Protein 5ZNM (pdb70)

Radius of gyration: 31.32 Å; Cα contacts (8 Å, |Δi|>4): 1586; chains: 2; bounding box: 69×107×54 Å

Sequence (715 aa):
MHEEAVARAEAEKAKAELFSKAGVNQPPVYTQEMMERANSVMNEQGALVLNNTASSVQLAMTGTGVWTAAGDIAGNISKFFSNALEKVTSPLLMRISLGANLEAMFSLSAQMLAGQGVVIEPGATSVNLPVRGQLINSNGQLALDLLKTGNESIPAAVPVLNAVRDTATGLDKITLPAVVGAPSRTILVNPVPQPSVPTDTGNHQPVPVTPVHTGTEVKSVEMPVDVGGLRDFIYWRPDAAGTGVEAVYVMLNDPLDSGRFSRKQLDKKYKHAGDFGISDTKKNRETLTKFRDAIEEHLSDKDTVEKGTYRREKGSKVYFNPNTMNVVIIKSNGEFLSGWKINPDADNGRIYLETGELMHEEAVARAEAEKAKAELFSKAGVNQPPVYTQEMMERANSVMNEQGALVLNNTASSVQLAMTGTGVWTAAGDIAGNISKFFSNALEKVTSPLLMRISLGANLEAMFSLSAQMLAGQGVVIEPGATSVNLPVRGQLINSNGQLALDLLKTGNESIPAAVPVLNAVRDTATGLDKITLPAVVGAPSRTILVNPVPQPSVPTDTGNHQPVPVTPVHTGTEVKSVEMPVVGGLRDFIYWRPDAAGTGVEAVYVMLNDPLDSGRFSRKQLDKKYKHAGDFGISDTKKNRETLTKFRDAIEEHLSDKDTVEKGTYRREKGSKVYFNPNTMNVVIIKSNGEFLSGWKINPDADNGRIYLETGEL

Solvent-accessible surface area: 33414 Å² total; per-residue (Å²): 181,122,123,111,41,83,16,118,64,110,12,97,136,35,32,54,88,19,13,88,124,2,31,16,82,79,44,25,26,13,46,102,101,27,36,103,107,0,40,77,57,5,96,113,147,30,20,1,6,1,5,12,8,10,29,2,4,3,2,4,23,10,69,57,14,6,26,4,2,2,5,42,57,8,35,32,74,62,61,4,107,56,0,17,116,88,38,133,164,127,82,38,31,19,43,3,8,6,8,90,144,54,50,1,2,3,1,0,24,0,49,56,9,16,17,176,74,58,74,6,120,16,50,44,114,52,12,99,1,29,8,14,1,14,0,17,25,18,146,50,61,19,0,1,10,0,27,58,2,35,139,176,46,10,72,23,50,0,57,22,40,94,24,105,47,63,123,48,9,0,4,11,88,1,79,6,97,61,48,97,19,18,108,77,34,47,0,18,2,0,3,6,44,8,11,47,74,38,76,149,27,68,15,39,30,53,15,0,45,2,41,58,28,104,68,60,119,25,104,38,85,106,34,132,137,96,76,26,0,18,21,6,1,0,5,14,0,16,11,25,32,26,28,0,0,20,6,0,2,0,0,3,10,5,11,0,6,13,29,57,6,18,72,136,25,0,53,108,41,14,153,40,1,53,48,25,73,19,103,48,125,154,102,56,22,107,2,1,9,90,0,30,57,16,0,56,128,15,43,88,56,188,58,20,76,97,55,36,55,38,168,163,51,188,29,5,98,0,53,14,3,68,111,66,40,7,0,0,0,20,55,88,103,28,49,4,24,5,0,61,87,8,84,61,138,39,106,122,7,101,67,0,46,117,98,7,85,38,180,121,124,123,62,83,16,74,62,113,10,105,137,34,34,63,95,15,12,89,117,3,29,18,81,98,46,38,42,12,52,82,95,26,31,86,108,0,37,76,58,5,98,123,168,39,20,1,7,1,6,11,8,11,36,1,5,2,2,4,30,14,77,40,11,5,20,3,0,2,6,41,61,7,42,32,52,53,51,5,74,55,0,20,121,89,25,134,152,105,67,41,20,13,42,4,6,11,16,88,128,70,54,5,2,10,1,0,28,0,55,38,0,2,22,155,86,68,65,7,116,15,46,42,115,57,14,112,1,45,2,20,1,19,0,16,32,7,118,43,48,20,0,1,10,0,26,72,13,33,173,167,46,10,87,30,54,0,60,20,40,92,23,106,49,63,126,50,9,1,3,11,88,1,80,9,98,58,54,98,20,21,106,76,26,49,0,18,1,0,2,4,45,7,10,40,71,36,78,148,27,69,17,42,28,46,14,0,47,1,43,55,24,105,70,77,152,19,130,18,90,104,33,128,131,110,40,0,22,21,8,1,0,4,12,0,14,10,25,36,27,30,0,0,21,5,0,0,0,0,2,10,4,11,0,6,13,20,71,8,17,86,114,26,0,53,107,41,15,154,41,2,52,48,26,73,17,107,46,126,156,103,55,34,107,3,1,9,90,0,31,58,16,0,53,124,14,40,81,59,190,72,19,78,94,54,34,23,22,149,185,59,178,54,5,98,0,56,14,3,68,110,66,46,6,0,0,0,21,54,89,102,26,46,3,25,5,0,59,89,7,84,62,137,39,96,115,9,103,67,0,51,129,86,8,67,40

Foldseek 3Di:
DCPVVVVVVVLVVLLVVQCVLQLHDAFDADDPQLQVVQQVVLLDQQAAEAELAAQWKWKTKGRFFIAIDHDPSVPVCVVVCVLVVPVVPPFFSFKKFFFFNMKMKIKGFCQSQADDPDDDGRNDQWGFGQWDWAWFQDPRTTMITIGGADPVAEHRIAGEWHWDQDPSNSKTWTWFPDAQLGHIDIHIYQQDNPNDDDDPDPVDGRGHHTRHGDDIHTDIDIDPDHNSQWRKHKHWHAHPVRSHITIMIMTMHRSQHGQQGGLVQLVVAVVAVVLLVQDDPDDDPNSSSVSVVSVVCQVPDPQWAWFAAEVVAPQWIWIAHPPSQKIWIAHNSNYTHYMHHQDCVDDVSVCCVVHVYD/DCPVVVVVVVLVVLLVVQCVLQLHDAFDADDPQLQVVQQVVLLPQQAAEAELAFQWKWKTKGPFFIAIDHDPVVVCLVVLVVQLVVLPPDFFSFKKFFFFCMKMKIKGFCVSFAHVVDDDGRNDQKHFGQWDWAWFQDPRTTMITIGGADPPDHGRIAGEWHWDQDPRNSKTWTWFPDDQQGHIDIHIYQQDNPNDADDPDPVDHRGHHTRHGDDTHGDIDIDPDAQQWRKHKHWHAHPVRSHITIMIMTMHRSQGGQQGGLVQLVVAVVACVLLVQPDPDDDSNVSSVSVVSVVVLVPDPQWDWFAAEPVQPQWIWIAHVPSQKIWIAHNSNYTHYMHHQDCPDDVSVCCVVPVYD

CATH classification: 3.10.450.200

B-factor: mean 32.95, std 19.09, range [11.05, 148.12]

Structure (mmCIF, N/CA/C/O backbone):
data_5ZNM
#
_entry.id   5ZNM
#
_cell.length_a   116.352
_cell.length_b   146.115
_cell.length_c   45.763
_cell.angle_alpha   90.00
_cell.angle_beta   102.49
_cell.angle_gamma   90.00
#
_symmetry.space_group_name_H-M   'C 1 2 1'
#
loop_
_entity.id
_entity.type
_entity.pdbx_description
1 polymer Colicin-D
2 non-polymer 'SULFATE ION'
3 non-polymer GLYCEROL
4 water water
#
loop_
_atom_site.group_PDB
_atom_site.id
_atom_site.type_symbol
_atom_site.label_atom_id
_atom_site.label_alt_id
_atom_site.label_comp_id
_atom_site.label_asym_id
_atom_site.label_entity_id
_atom_site.label_seq_id
_atom_site.pdbx_PDB_ins_code
_atom_site.Cartn_x
_atom_site.Cartn_y
_atom_site.Cartn_z
_atom_site.occupancy
_atom_site.B_iso_or_equiv
_atom_site.auth_seq_id
_atom_site.auth_comp_id
_atom_site.auth_asym_id
_atom_site.auth_atom_id
_atom_site.pdbx_PDB_model_num
ATOM 1 N N . MET A 1 1 ? 63.199 37.280 10.925 1.00 31.55 311 MET A N 1
ATOM 2 C CA . MET A 1 1 ? 63.275 36.658 9.618 1.00 27.98 311 MET A CA 1
ATOM 3 C C . MET A 1 1 ? 62.600 35.298 9.677 1.00 30.83 311 MET A C 1
ATOM 4 O O . MET A 1 1 ? 62.559 34.663 10.733 1.00 29.22 311 MET A O 1
ATOM 9 N N . HIS A 1 2 ? 62.067 34.864 8.538 1.00 31.10 312 HIS A N 1
ATOM 10 C CA . HIS A 1 2 ? 61.590 33.500 8.347 1.00 28.39 312 HIS A CA 1
ATOM 11 C C . HIS A 1 2 ? 60.433 33.144 9.267 1.00 25.89 312 HIS A C 1
ATOM 12 O O . HIS A 1 2 ? 60.195 31.959 9.509 1.00 25.68 312 HIS A O 1
ATOM 19 N N . GLU A 1 3 ? 59.716 34.148 9.794 1.00 22.00 313 GLU A N 1
ATOM 20 C CA . GLU A 1 3 ? 58.547 33.858 10.619 1.00 26.55 313 GLU A CA 1
ATOM 21 C C . GLU A 1 3 ? 57.545 33.010 9.850 1.00 25.33 313 GLU A C 1
ATOM 22 O O . GLU A 1 3 ? 56.933 32.091 10.412 1.00 22.27 313 GLU A O 1
ATOM 28 N N . GLU A 1 4 ? 57.385 33.292 8.555 1.00 23.40 314 GLU A N 1
ATOM 29 C CA . GLU A 1 4 ? 56.466 32.518 7.733 1.00 30.63 314 GLU A CA 1
ATOM 30 C C . GLU A 1 4 ? 56.960 31.084 7.564 1.00 32.21 314 GLU A C 1
ATOM 31 O O . GLU A 1 4 ? 56.166 30.134 7.619 1.00 23.16 314 GLU A O 1
ATOM 37 N N . ALA A 1 5 ? 58.269 30.906 7.365 1.00 25.17 315 ALA A N 1
ATOM 38 C CA . ALA A 1 5 ? 58.808 29.555 7.241 1.00 25.37 315 ALA A CA 1
ATOM 39 C C . ALA A 1 5 ? 58.616 28.769 8.529 1.00 22.63 315 ALA A C 1
ATOM 40 O O . ALA A 1 5 ? 58.326 27.566 8.496 1.00 21.58 315 ALA A O 1
ATOM 42 N N . VAL A 1 6 ? 58.756 29.431 9.678 1.00 19.07 316 VAL A N 1
ATOM 43 C CA . VAL A 1 6 ? 58.568 28.726 10.943 1.00 24.42 316 VAL A CA 1
ATOM 44 C C . VAL A 1 6 ? 57.113 28.299 11.105 1.00 20.87 316 VAL A C 1
ATOM 45 O O . VAL A 1 6 ? 56.828 27.165 11.511 1.00 20.47 316 VAL A O 1
ATOM 49 N N . ALA A 1 7 ? 56.170 29.194 10.794 1.00 18.24 317 ALA A N 1
ATOM 50 C CA . ALA A 1 7 ? 54.755 28.842 10.917 1.00 18.71 317 ALA A CA 1
ATOM 51 C C . ALA A 1 7 ? 54.388 27.692 9.989 1.00 22.24 317 ALA A C 1
ATOM 52 O O . ALA A 1 7 ? 53.626 26.793 10.373 1.00 18.23 317 ALA A O 1
ATOM 54 N N . ARG A 1 8 ? 54.919 27.698 8.765 1.00 24.14 318 ARG A N 1
ATOM 55 C CA . ARG A 1 8 ? 54.635 26.607 7.837 1.00 18.65 318 ARG A CA 1
ATOM 56 C C . ARG A 1 8 ? 55.197 25.278 8.337 1.00 19.70 318 ARG A C 1
ATOM 57 O O . ARG A 1 8 ? 54.526 24.246 8.241 1.00 19.02 318 ARG A O 1
ATOM 65 N N . ALA A 1 9 ? 56.434 25.278 8.851 1.00 18.87 319 ALA A N 1
ATOM 66 C CA . ALA A 1 9 ? 57.007 24.041 9.377 1.00 17.60 319 ALA A CA 1
ATOM 67 C C . ALA A 1 9 ? 56.201 23.532 10.558 1.00 17.36 319 ALA A C 1
ATOM 68 O O . ALA A 1 9 ? 56.016 22.322 10.718 1.00 16.93 319 ALA A O 1
ATOM 70 N N . GLU A 1 10 ? 55.729 24.443 11.406 1.00 17.00 320 GLU A N 1
ATOM 71 C CA . GLU A 1 10 ? 54.900 24.042 12.537 1.00 16.47 320 GLU A CA 1
ATOM 72 C C . GLU A 1 10 ? 53.582 23.464 12.064 1.00 20.64 320 GLU A C 1
ATOM 73 O O . GLU A 1 10 ? 53.114 22.454 12.607 1.00 20.64 320 GLU A O 1
ATOM 79 N N . ALA A 1 11 ? 52.967 24.093 11.053 1.00 14.66 321 ALA A N 1
ATOM 80 C CA . ALA A 1 11 ? 51.735 23.550 10.486 1.00 18.41 321 ALA A CA 1
ATOM 81 C C . ALA A 1 11 ? 51.976 22.169 9.906 1.00 19.36 321 ALA A C 1
ATOM 82 O O . ALA A 1 11 ? 51.143 21.262 10.058 1.00 18.95 321 ALA A O 1
ATOM 84 N N . GLU A 1 12 ? 53.105 22.000 9.220 1.00 19.48 322 GLU A N 1
ATOM 85 C CA . GLU A 1 12 ? 53.406 20.721 8.591 1.00 21.07 322 GLU A CA 1
ATOM 86 C C . GLU A 1 12 ? 53.623 19.629 9.630 1.00 20.19 322 GLU A C 1
ATOM 87 O O . GLU A 1 12 ? 53.175 18.491 9.442 1.00 21.74 322 GLU A O 1
ATOM 93 N N . LYS A 1 13 ? 54.303 19.949 10.730 1.00 17.04 323 LYS A N 1
ATOM 94 C CA . LYS A 1 13 ? 54.478 18.955 11.788 1.00 17.08 323 LYS A CA 1
ATOM 95 C C . LYS A 1 13 ? 53.135 18.562 12.388 1.00 18.95 323 LYS A C 1
ATOM 96 O O . LYS A 1 13 ? 52.835 17.371 12.529 1.00 19.05 323 LYS A O 1
ATOM 102 N N . ALA A 1 14 ? 52.296 19.555 12.726 1.00 14.65 324 ALA A N 1
ATOM 103 C CA . ALA A 1 14 ? 50.994 19.258 13.323 1.00 19.58 324 ALA A CA 1
ATOM 104 C C . ALA A 1 14 ? 50.119 18.442 12.374 1.00 20.77 324 ALA A C 1
ATOM 105 O O . ALA A 1 14 ? 49.420 17.515 12.799 1.00 19.41 324 ALA A O 1
ATOM 107 N N . LYS A 1 15 ? 50.135 18.783 11.083 1.00 19.52 325 LYS A N 1
ATOM 108 C CA . LYS A 1 15 ? 49.343 18.044 10.103 1.00 18.27 325 LYS A CA 1
ATOM 109 C C . LYS A 1 15 ? 49.823 16.600 9.974 1.00 19.56 325 LYS A C 1
ATOM 110 O O . LYS A 1 15 ? 49.012 15.663 9.934 1.00 22.32 325 LYS A O 1
ATOM 116 N N . ALA A 1 16 ? 51.144 16.400 9.901 1.00 16.18 326 ALA A N 1
ATOM 117 C CA . ALA A 1 16 ? 51.677 15.048 9.795 1.00 17.26 326 ALA A CA 1
ATOM 118 C C . ALA A 1 16 ? 51.319 14.212 11.018 1.00 22.71 326 ALA A C 1
ATOM 119 O O . ALA A 1 16 ? 50.985 13.028 10.890 1.00 21.89 326 ALA A O 1
ATOM 121 N N . GLU A 1 17 ? 51.382 14.811 12.214 1.00 20.70 327 GLU A N 1
ATOM 122 C CA . GLU A 1 17 ? 51.050 14.074 13.433 1.00 21.04 327 GLU A CA 1
ATOM 123 C C . GLU A 1 17 ? 49.564 13.722 13.497 1.00 20.41 327 GLU A C 1
ATOM 124 O O . GLU A 1 17 ? 49.203 12.608 13.901 1.00 22.14 327 GLU A O 1
ATOM 130 N N . LEU A 1 18 ? 48.688 14.661 13.131 1.00 18.22 328 LEU A N 1
ATOM 131 C CA . LEU A 1 18 ? 47.251 14.366 13.101 1.00 21.12 328 LEU A CA 1
ATOM 132 C C . LEU A 1 18 ? 46.933 13.322 12.050 1.00 19.17 328 LEU A C 1
ATOM 133 O O . LEU A 1 18 ? 46.149 12.392 12.294 1.00 18.84 328 LEU A O 1
ATOM 138 N N . PHE A 1 19 ? 47.500 13.489 10.853 1.00 18.50 329 PHE A N 1
ATOM 139 C CA . PHE A 1 19 ? 47.260 12.526 9.786 1.00 16.91 329 PHE A CA 1
ATOM 140 C C . PHE A 1 19 ? 47.741 11.143 10.192 1.00 21.82 329 PHE A C 1
ATOM 141 O O . PHE A 1 19 ? 47.083 10.141 9.895 1.00 22.10 329 PHE A O 1
ATOM 149 N N . SER A 1 20 ? 48.882 11.068 10.881 1.00 18.15 330 SER A N 1
ATOM 150 C CA . SER A 1 20 ? 49.404 9.768 11.300 1.00 20.62 330 SER A CA 1
ATOM 151 C C . SER A 1 20 ? 48.435 9.057 12.232 1.00 22.11 330 SER A C 1
ATOM 152 O O . SER A 1 20 ? 48.127 7.876 12.039 1.00 23.04 330 SER A O 1
ATOM 155 N N . LYS A 1 21 ? 47.943 9.759 13.257 1.00 22.09 331 LYS A N 1
ATOM 156 C CA . LYS A 1 21 ? 46.999 9.138 14.181 1.00 21.95 331 LYS A CA 1
ATOM 157 C C . LYS A 1 21 ? 45.699 8.754 13.492 1.00 25.12 331 LYS A C 1
ATOM 158 O O . LYS A 1 21 ? 45.066 7.759 13.874 1.00 23.64 331 LYS A O 1
ATOM 164 N N . ALA A 1 22 ? 45.285 9.530 12.496 1.00 20.41 332 ALA A N 1
ATOM 165 C CA . ALA A 1 22 ? 44.011 9.331 11.819 1.00 23.39 332 ALA A CA 1
ATOM 166 C C . ALA A 1 22 ? 44.100 8.350 10.661 1.00 21.54 332 ALA A C 1
ATOM 167 O O . ALA A 1 22 ? 43.066 8.034 10.066 1.00 21.69 332 ALA A O 1
ATOM 169 N N . GLY A 1 23 ? 45.299 7.879 10.314 1.00 19.64 333 GLY A N 1
ATOM 170 C CA . GLY A 1 23 ? 45.450 7.013 9.156 1.00 19.89 333 GLY A CA 1
ATOM 171 C C . GLY A 1 23 ? 45.255 7.718 7.830 1.00 23.46 333 GLY A C 1
ATOM 172 O O . GLY A 1 23 ? 44.856 7.085 6.848 1.00 22.20 333 GLY A O 1
ATOM 173 N N . VAL A 1 24 ? 45.554 9.013 7.764 1.00 19.37 334 VAL A N 1
ATOM 174 C CA . VAL A 1 24 ? 45.248 9.829 6.597 1.00 18.83 334 VAL A CA 1
ATOM 175 C C . VAL A 1 24 ? 46.522 10.141 5.819 1.00 17.85 334 VAL A C 1
ATOM 176 O O . VAL A 1 24 ? 47.574 10.440 6.405 1.00 17.82 334 VAL A O 1
ATOM 180 N N . ASN A 1 25 ? 46.429 10.057 4.495 1.00 19.85 335 ASN A N 1
ATOM 181 C CA . ASN A 1 25 ? 47.462 10.546 3.595 1.00 21.33 335 ASN A CA 1
ATOM 182 C C . ASN A 1 25 ? 46.926 11.746 2.840 1.00 26.99 335 ASN A C 1
ATOM 183 O O . ASN A 1 25 ? 45.762 11.758 2.434 1.00 26.83 335 ASN A O 1
ATOM 188 N N . GLN A 1 26 ? 47.779 12.740 2.619 1.00 24.92 336 GLN A N 1
ATOM 189 C CA . GLN A 1 26 ? 47.335 13.865 1.822 1.00 26.75 336 GLN A CA 1
ATOM 190 C C . GLN A 1 26 ? 47.062 13.398 0.389 1.00 19.29 336 GLN A C 1
ATOM 191 O O . GLN A 1 26 ? 47.690 12.453 -0.088 1.00 26.02 336 GLN A O 1
ATOM 197 N N . PRO A 1 27 ? 46.101 14.020 -0.297 1.00 26.44 337 PRO A N 1
ATOM 198 C CA . PRO A 1 27 ? 45.807 13.610 -1.668 1.00 25.60 337 PRO A CA 1
ATOM 199 C C . PRO A 1 27 ? 47.042 13.732 -2.543 1.00 21.51 337 PRO A C 1
ATOM 200 O O . PRO A 1 27 ? 47.867 14.640 -2.351 1.00 19.78 337 PRO A O 1
ATOM 204 N N . PRO A 1 28 ? 47.169 12.880 -3.537 1.00 23.35 338 PRO A N 1
ATOM 205 C CA . PRO A 1 28 ? 48.316 13.000 -4.441 1.00 23.85 338 PRO A CA 1
ATOM 206 C C . PRO A 1 28 ? 48.027 13.979 -5.565 1.00 22.59 338 PRO A C 1
ATOM 207 O O . PRO A 1 28 ? 46.922 14.534 -5.670 1.00 22.41 338 PRO A O 1
ATOM 211 N N . VAL A 1 29 ? 49.013 14.219 -6.400 1.00 22.78 339 VAL A N 1
ATOM 212 C CA . VAL A 1 29 ? 48.770 14.795 -7.712 1.00 22.32 339 VAL A CA 1
ATOM 213 C C . VAL A 1 29 ? 48.692 13.636 -8.688 1.00 22.18 339 VAL A C 1
ATOM 214 O O . VAL A 1 29 ? 49.241 12.553 -8.457 1.00 21.94 339 VAL A O 1
ATOM 218 N N . TYR A 1 30 ? 47.975 13.852 -9.780 1.00 24.50 340 TYR A N 1
ATOM 219 C CA . TYR A 1 30 ? 47.595 12.771 -10.671 1.00 22.85 340 TYR A CA 1
ATOM 220 C C . TYR A 1 30 ? 48.259 12.994 -12.014 1.00 23.36 340 TYR A C 1
ATOM 221 O O . TYR A 1 30 ? 48.043 14.026 -12.660 1.00 26.51 340 TYR A O 1
ATOM 230 N N . THR A 1 31 ? 49.075 12.034 -12.421 1.00 21.75 341 THR A N 1
ATOM 231 C CA . THR A 1 31 ? 49.418 11.960 -13.821 1.00 26.37 341 THR A CA 1
ATOM 232 C C . THR A 1 31 ? 48.169 11.625 -14.627 1.00 34.16 341 THR A C 1
ATOM 233 O O . THR A 1 31 ? 47.149 11.163 -14.100 1.00 27.32 341 THR A O 1
ATOM 237 N N . GLN A 1 32 ? 48.243 11.933 -15.918 1.00 34.81 342 GLN A N 1
ATOM 238 C CA . GLN A 1 32 ? 47.262 11.481 -16.890 1.00 34.64 342 GLN A CA 1
ATOM 239 C C . GLN A 1 32 ? 46.915 10.003 -16.676 1.00 36.70 342 GLN A C 1
ATOM 240 O O . GLN A 1 32 ? 45.753 9.641 -16.445 1.00 31.29 342 GLN A O 1
ATOM 246 N N . GLU A 1 33 ? 47.947 9.153 -16.718 1.00 30.88 343 GLU A N 1
ATOM 247 C CA . GLU A 1 33 ? 47.796 7.708 -16.565 1.00 36.72 343 GLU A CA 1
ATOM 248 C C . GLU A 1 33 ? 47.074 7.346 -15.271 1.00 34.49 343 GLU A C 1
ATOM 249 O O . GLU A 1 33 ? 46.193 6.476 -15.261 1.00 33.78 343 GLU A O 1
ATOM 255 N N . MET A 1 34 ? 47.468 7.972 -14.157 1.00 25.01 344 MET A N 1
ATOM 256 C CA . MET A 1 34 ? 46.805 7.701 -12.886 1.00 22.50 344 MET A CA 1
ATOM 257 C C . MET A 1 34 ? 45.328 8.043 -12.966 1.00 28.65 344 MET A C 1
ATOM 258 O O . MET A 1 34 ? 44.471 7.273 -12.517 1.00 28.47 344 MET A O 1
ATOM 263 N N . MET A 1 35 ? 45.018 9.218 -13.513 1.00 27.69 345 MET A N 1
ATOM 264 C CA . MET A 1 35 ? 43.639 9.683 -13.526 1.00 25.98 345 MET A CA 1
ATOM 265 C C . MET A 1 35 ? 42.757 8.739 -14.333 1.00 26.10 345 MET A C 1
ATOM 266 O O . MET A 1 35 ? 41.606 8.472 -13.957 1.00 29.57 345 MET A O 1
ATOM 271 N N . GLU A 1 36 ? 43.292 8.206 -15.433 1.00 22.85 346 GLU A N 1
ATOM 272 C CA . GLU A 1 36 ? 42.563 7.242 -16.239 1.00 28.79 346 GLU A CA 1
ATOM 273 C C . GLU A 1 36 ? 42.297 5.962 -15.459 1.00 34.37 346 GLU A C 1
ATOM 274 O O . GLU A 1 36 ? 41.187 5.417 -15.499 1.00 34.01 346 GLU A O 1
ATOM 280 N N . ARG A 1 37 ? 43.314 5.446 -14.762 1.00 28.70 347 ARG A N 1
ATOM 281 C CA . ARG A 1 37 ? 43.108 4.222 -13.997 1.00 26.62 347 ARG A CA 1
ATOM 282 C C . ARG A 1 37 ? 42.120 4.457 -12.865 1.00 27.49 347 ARG A C 1
ATOM 283 O O . ARG A 1 37 ? 41.277 3.598 -12.576 1.00 26.57 347 ARG A O 1
ATOM 291 N N . ALA A 1 38 ? 42.179 5.634 -12.238 1.00 24.67 348 ALA A N 1
ATOM 292 C CA . ALA A 1 38 ? 41.250 5.929 -11.155 1.00 26.78 348 ALA A CA 1
ATOM 293 C C . ALA A 1 38 ? 39.822 6.031 -11.676 1.00 28.45 348 ALA A C 1
ATOM 294 O O . ALA A 1 38 ? 38.884 5.523 -11.044 1.00 22.84 348 ALA A O 1
ATOM 296 N N . ASN A 1 39 ? 39.643 6.635 -12.853 1.00 21.09 349 ASN A N 1
ATOM 297 C CA . ASN A 1 39 ? 38.299 6.779 -13.396 1.00 29.49 349 ASN A CA 1
ATOM 298 C C . ASN A 1 39 ? 37.737 5.439 -13.859 1.00 29.42 349 ASN A C 1
ATOM 299 O O . ASN A 1 39 ? 36.548 5.169 -13.659 1.00 27.53 349 ASN A O 1
ATOM 304 N N . SER A 1 40 ? 38.568 4.590 -14.477 1.00 26.55 350 SER A N 1
ATOM 305 C CA . SER A 1 40 ? 38.143 3.219 -14.788 1.00 25.04 350 SER A CA 1
ATOM 306 C C . SER A 1 40 ? 37.587 2.521 -13.557 1.00 25.08 350 SER A C 1
ATOM 307 O O . SER A 1 40 ? 36.512 1.911 -13.599 1.00 26.83 350 SER A O 1
ATOM 310 N N . VAL A 1 41 ? 38.330 2.589 -12.453 1.00 22.37 351 VAL A N 1
ATOM 311 C CA . VAL A 1 41 ? 37.994 1.810 -11.268 1.00 24.17 351 VAL A CA 1
ATOM 312 C C . VAL A 1 41 ? 36.721 2.335 -10.607 1.00 29.82 351 VAL A C 1
ATOM 313 O O . VAL A 1 41 ? 35.908 1.554 -10.097 1.00 34.98 351 VAL A O 1
ATOM 317 N N . MET A 1 42 ? 36.508 3.653 -10.616 1.00 27.88 352 MET A N 1
ATOM 318 C CA . MET A 1 42 ? 35.300 4.192 -9.991 1.00 25.04 352 MET A CA 1
ATOM 319 C C . MET A 1 42 ? 34.057 4.006 -10.849 1.00 26.34 352 MET A C 1
ATOM 320 O O . MET A 1 42 ? 32.939 4.135 -10.337 1.00 28.36 352 MET A O 1
ATOM 325 N N . ASN A 1 43 ? 34.222 3.709 -12.132 1.00 32.18 353 ASN A N 1
ATOM 326 C CA . ASN A 1 43 ? 33.094 3.506 -13.027 1.00 39.30 353 ASN A CA 1
ATOM 327 C C . ASN A 1 43 ? 32.725 2.037 -13.202 1.00 40.91 353 ASN A C 1
ATOM 328 O O . ASN A 1 43 ? 31.869 1.724 -14.035 1.00 52.32 353 ASN A O 1
ATOM 333 N N . GLU A 1 44 ? 33.331 1.132 -12.435 1.00 43.19 354 GLU A N 1
ATOM 334 C CA . GLU A 1 44 ? 32.827 -0.236 -12.396 1.00 52.15 354 GLU A CA 1
ATOM 335 C C . GLU A 1 44 ? 31.399 -0.242 -11.852 1.00 49.56 354 GLU A C 1
ATOM 336 O O . GLU A 1 44 ? 31.002 0.635 -11.079 1.00 46.04 354 GLU A O 1
ATOM 342 N N . GLN A 1 45 ? 30.620 -1.249 -12.262 1.00 55.48 355 GLN A N 1
ATOM 343 C CA . GLN A 1 45 ? 29.181 -1.224 -12.004 1.00 51.01 355 GLN A CA 1
ATOM 344 C C . GLN A 1 45 ? 28.864 -1.284 -10.511 1.00 41.28 355 GLN A C 1
ATOM 345 O O . GLN A 1 45 ? 27.907 -0.650 -10.051 1.00 44.43 355 GLN A O 1
ATOM 351 N N . GLY A 1 46 ? 29.653 -2.023 -9.735 1.00 30.43 356 GLY A N 1
ATOM 352 C CA . GLY A 1 46 ? 29.359 -2.191 -8.322 1.00 26.53 356 GLY A CA 1
ATOM 353 C C . GLY A 1 46 ? 30.221 -1.353 -7.393 1.00 31.81 356 GLY A C 1
ATOM 354 O O . GLY A 1 46 ? 30.345 -1.668 -6.204 1.00 33.29 356 GLY A O 1
ATOM 355 N N . ALA A 1 47 ? 30.817 -0.284 -7.916 1.00 27.49 357 ALA A N 1
ATOM 356 C CA . ALA A 1 47 ? 31.679 0.561 -7.099 1.00 29.64 357 ALA A CA 1
ATOM 357 C C . ALA A 1 47 ? 30.850 1.431 -6.164 1.00 30.44 357 ALA A C 1
ATOM 358 O O . ALA A 1 47 ? 29.820 1.987 -6.554 1.00 32.71 357 ALA A O 1
ATOM 360 N N . LEU A 1 48 ? 31.297 1.528 -4.915 1.00 22.40 358 LEU A N 1
ATOM 361 C CA . LEU A 1 48 ? 30.786 2.493 -3.948 1.00 21.86 358 LEU A CA 1
ATOM 362 C C . LEU A 1 48 ? 31.921 3.446 -3.625 1.00 21.30 358 LEU A C 1
ATOM 363 O O . LEU A 1 48 ? 32.994 3.005 -3.200 1.00 22.12 358 LEU A O 1
ATOM 368 N N . VAL A 1 49 ? 31.693 4.742 -3.822 1.00 18.76 359 VAL A N 1
ATOM 369 C CA . VAL A 1 49 ? 32.743 5.737 -3.649 1.00 19.14 359 VAL A CA 1
ATOM 370 C C . VAL A 1 49 ? 32.342 6.721 -2.557 1.00 20.72 359 VAL A C 1
ATOM 371 O O . VAL A 1 49 ? 31.217 7.247 -2.556 1.00 19.58 359 VAL A O 1
ATOM 375 N N . LEU A 1 50 ? 33.269 6.951 -1.630 1.00 18.93 360 LEU A N 1
ATOM 376 C CA . LEU A 1 50 ? 33.266 8.080 -0.712 1.00 15.83 360 LEU A CA 1
ATOM 377 C C . LEU A 1 50 ? 34.134 9.193 -1.285 1.00 24.73 360 LEU A C 1
ATOM 378 O O . LEU A 1 50 ? 35.254 8.941 -1.741 1.00 22.99 360 LEU A O 1
ATOM 383 N N . ASN A 1 51 ? 33.635 10.420 -1.252 1.00 17.21 361 ASN A N 1
ATOM 384 C CA . ASN A 1 51 ? 34.447 11.569 -1.614 1.00 15.71 361 ASN A CA 1
ATOM 385 C C . ASN A 1 51 ? 34.978 12.222 -0.347 1.00 17.46 361 ASN A C 1
ATOM 386 O O . ASN A 1 51 ? 34.277 12.284 0.665 1.00 22.48 361 ASN A O 1
ATOM 391 N N . ASN A 1 52 ? 36.220 12.715 -0.392 1.00 15.28 362 ASN A N 1
ATOM 392 C CA . ASN A 1 52 ? 36.757 13.430 0.758 1.00 18.65 362 ASN A CA 1
ATOM 393 C C . ASN A 1 52 ? 36.435 14.930 0.714 1.00 19.01 362 ASN A C 1
ATOM 394 O O . ASN A 1 52 ? 37.248 15.754 1.122 1.00 26.90 362 ASN A O 1
ATOM 399 N N . THR A 1 53 ? 35.259 15.288 0.212 1.00 20.79 363 THR A N 1
ATOM 400 C CA . THR A 1 53 ? 34.703 16.626 0.371 1.00 21.52 363 THR A CA 1
ATOM 401 C C . THR A 1 53 ? 34.431 16.909 1.846 1.00 20.74 363 THR A C 1
ATOM 402 O O . THR A 1 53 ? 33.601 16.244 2.466 1.00 18.75 363 THR A O 1
ATOM 406 N N . ALA A 1 54 ? 35.118 17.892 2.416 1.00 16.66 364 ALA A N 1
ATOM 407 C CA . ALA A 1 54 ? 35.069 18.043 3.866 1.00 18.51 364 ALA A CA 1
ATOM 408 C C . ALA A 1 54 ? 33.697 18.525 4.326 1.00 21.92 364 ALA A C 1
ATOM 409 O O . ALA A 1 54 ? 33.040 19.324 3.648 1.00 17.49 364 ALA A O 1
ATOM 411 N N . SER A 1 55 ? 33.272 18.031 5.492 1.00 15.87 365 SER A N 1
ATOM 412 C CA . SER A 1 55 ? 32.042 18.482 6.145 1.00 19.20 365 SER A CA 1
ATOM 413 C C . SER A 1 55 ? 30.809 18.225 5.286 1.00 20.32 365 SER A C 1
ATOM 414 O O . SER A 1 55 ? 29.860 19.000 5.301 1.00 19.16 365 SER A O 1
ATOM 417 N N . SER A 1 56 ? 30.803 17.142 4.522 1.00 16.71 366 SER A N 1
ATOM 418 C CA . SER A 1 56 ? 29.723 16.896 3.583 1.00 14.97 366 SER A CA 1
ATOM 419 C C . SER A 1 56 ? 28.882 15.709 4.037 1.00 17.81 366 SER A C 1
ATOM 420 O O . SER A 1 56 ? 29.331 14.847 4.789 1.00 19.38 366 SER A O 1
ATOM 423 N N . VAL A 1 57 ? 27.636 15.702 3.588 1.00 19.23 367 VAL A N 1
ATOM 424 C CA . VAL A 1 57 ? 26.759 14.535 3.679 1.00 15.39 367 VAL A CA 1
ATOM 425 C C . VAL A 1 57 ? 26.701 13.907 2.298 1.00 14.81 367 VAL A C 1
ATOM 426 O O . VAL A 1 57 ? 26.565 14.615 1.293 1.00 18.53 367 VAL A O 1
ATOM 430 N N . GLN A 1 58 ? 26.799 12.578 2.232 1.00 15.18 368 GLN A N 1
ATOM 431 C CA . GLN A 1 58 ? 26.840 11.921 0.938 1.00 14.58 368 GLN A CA 1
ATOM 432 C C . GLN A 1 58 ? 25.946 10.694 0.944 1.00 17.65 368 GLN A C 1
ATOM 433 O O . GLN A 1 58 ? 25.806 10.002 1.959 1.00 16.34 368 GLN A O 1
ATOM 439 N N . LEU A 1 59 ? 25.367 10.419 -0.219 1.00 18.19 369 LEU A N 1
ATOM 440 C CA . LEU A 1 59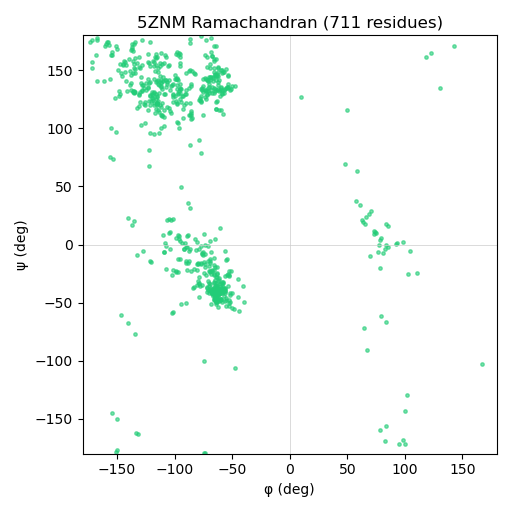 ? 24.596 9.202 -0.442 1.00 20.18 369 LEU A CA 1
ATOM 441 C C . LEU A 1 59 ? 25.067 8.615 -1.755 1.00 17.55 369 LEU A C 1
ATOM 442 O O . LEU A 1 59 ? 24.947 9.261 -2.799 1.00 19.87 369 LEU A O 1
ATOM 447 N N . ALA A 1 60 ? 25.636 7.418 -1.704 1.00 19.84 370 ALA A N 1
ATOM 448 C CA . ALA A 1 60 ? 26.124 6.756 -2.901 1.00 21.21 370 ALA A CA 1
ATOM 449 C C . ALA A 1 60 ? 25.301 5.503 -3.138 1.00 18.07 370 ALA A C 1
ATOM 450 O O . ALA A 1 60 ? 24.914 4.812 -2.190 1.00 18.67 370 ALA A O 1
ATOM 452 N N . MET A 1 61 ? 25.018 5.232 -4.404 1.00 23.37 371 MET A N 1
ATOM 453 C CA . MET A 1 61 ? 24.282 4.041 -4.805 1.00 26.04 371 MET A CA 1
ATOM 454 C C . MET A 1 61 ? 24.993 3.433 -6.006 1.00 27.16 371 MET A C 1
ATOM 455 O O . MET A 1 61 ? 25.338 4.154 -6.947 1.00 29.88 371 MET A O 1
ATOM 460 N N . THR A 1 62 ? 25.244 2.122 -5.962 1.00 28.90 372 THR A N 1
ATOM 461 C CA . THR A 1 62 ? 25.885 1.461 -7.096 1.00 27.37 372 THR A CA 1
ATOM 462 C C . THR A 1 62 ? 25.120 1.756 -8.382 1.00 28.99 372 THR A C 1
ATOM 463 O O . THR A 1 62 ? 23.884 1.744 -8.412 1.00 32.93 372 THR A O 1
ATOM 467 N N . GLY A 1 63 ? 25.867 2.081 -9.436 1.00 35.84 373 GLY A N 1
ATOM 468 C CA . GLY A 1 63 ? 25.294 2.335 -10.739 1.00 40.92 373 GLY A CA 1
ATOM 469 C C . GLY A 1 63 ? 24.700 3.712 -10.963 1.00 42.95 373 GLY A C 1
ATOM 470 O O . GLY A 1 63 ? 24.307 4.013 -12.098 1.00 44.33 373 GLY A O 1
ATOM 471 N N . THR A 1 64 ? 24.588 4.561 -9.927 1.00 37.28 374 THR A N 1
ATOM 472 C CA . THR A 1 64 ? 24.026 5.893 -10.133 1.00 37.72 374 THR A CA 1
ATOM 473 C C . THR A 1 64 ? 24.790 7.003 -9.412 1.00 38.48 374 THR A C 1
ATOM 474 O O . THR A 1 64 ? 24.236 8.086 -9.226 1.00 47.68 374 THR A O 1
ATOM 478 N N . GLY A 1 65 ? 26.015 6.771 -8.971 1.00 32.14 375 GLY A N 1
ATOM 479 C CA . GLY A 1 65 ? 26.852 7.874 -8.510 1.00 29.98 375 GLY A CA 1
ATOM 480 C C . GLY A 1 65 ? 26.624 8.333 -7.076 1.00 26.93 375 GLY A C 1
ATOM 481 O O . GLY A 1 65 ? 25.927 7.710 -6.267 1.00 25.66 375 GLY A O 1
ATOM 482 N N . VAL A 1 66 ? 27.235 9.480 -6.774 1.00 19.08 376 VAL A N 1
ATOM 483 C CA . VAL A 1 66 ? 27.275 10.045 -5.430 1.00 14.40 376 VAL A CA 1
ATOM 484 C C . VAL A 1 66 ? 26.487 11.348 -5.410 1.00 18.60 376 VAL A C 1
ATOM 485 O O . VAL A 1 66 ? 26.695 12.222 -6.260 1.00 22.04 376 VAL A O 1
ATOM 489 N N . TRP A 1 67 ? 25.587 11.468 -4.439 1.00 16.29 377 TRP A N 1
ATOM 490 C CA . TRP A 1 67 ? 24.922 12.720 -4.105 1.00 18.64 377 TRP A CA 1
ATOM 491 C C . TRP A 1 67 ? 25.641 13.359 -2.920 1.00 14.54 377 TRP A C 1
ATOM 492 O O . TRP A 1 67 ? 25.931 12.676 -1.935 1.00 18.88 377 TRP A O 1
ATOM 503 N N . THR A 1 68 ? 25.914 14.663 -3.011 1.00 14.57 378 THR A N 1
ATOM 504 C CA . THR A 1 68 ? 26.666 15.396 -1.997 1.00 18.59 378 THR A CA 1
ATOM 505 C C . THR A 1 68 ? 25.858 16.595 -1.506 1.00 24.12 378 THR A C 1
ATOM 506 O O . THR A 1 68 ? 25.198 17.279 -2.297 1.00 22.79 378 THR A O 1
ATOM 510 N N . ALA A 1 69 ? 25.893 16.843 -0.202 1.00 21.32 379 ALA A N 1
ATOM 511 C CA . ALA A 1 69 ? 25.363 18.086 0.350 1.00 21.72 379 ALA A CA 1
ATOM 512 C C . ALA A 1 69 ? 26.404 18.676 1.281 1.00 23.19 379 ALA A C 1
ATOM 513 O O . ALA A 1 69 ? 26.927 17.973 2.151 1.00 20.40 379 ALA A O 1
ATOM 515 N N . ALA A 1 70 ? 26.713 19.956 1.095 1.00 17.41 380 ALA A N 1
ATOM 516 C CA . ALA A 1 70 ? 27.640 20.645 1.970 1.00 17.75 380 ALA A CA 1
ATOM 517 C C . ALA A 1 70 ? 27.145 22.067 2.181 1.00 20.29 380 ALA A C 1
ATOM 518 O O . ALA A 1 70 ? 26.406 22.612 1.359 1.00 22.19 380 ALA A O 1
ATOM 520 N N . GLY A 1 71 ? 27.534 22.643 3.302 1.00 21.89 381 GLY A N 1
ATOM 521 C CA . GLY A 1 71 ? 27.086 23.966 3.664 1.00 25.06 381 GLY A CA 1
ATOM 522 C C . GLY A 1 71 ? 25.963 23.925 4.676 1.00 28.23 381 GLY A C 1
ATOM 523 O O . GLY A 1 71 ? 25.582 22.890 5.224 1.00 25.99 381 GLY A O 1
ATOM 524 N N . ASP A 1 72 ? 25.410 25.100 4.913 1.00 30.51 382 ASP A N 1
ATOM 525 C CA . ASP A 1 72 ? 24.369 25.200 5.913 1.00 42.49 382 ASP A CA 1
ATOM 526 C C . ASP A 1 72 ? 23.112 24.509 5.416 1.00 54.06 382 ASP A C 1
ATOM 527 O O . ASP A 1 72 ? 22.412 23.838 6.188 1.00 46.93 382 ASP A O 1
ATOM 532 N N . ILE A 1 73 ? 22.899 24.565 4.105 1.00 66.21 383 ILE A N 1
ATOM 533 C CA . ILE A 1 73 ? 21.878 23.827 3.376 1.00 73.48 383 ILE A CA 1
ATOM 534 C C . ILE A 1 73 ? 22.012 22.327 3.624 1.00 71.54 383 ILE A C 1
ATOM 535 O O . ILE A 1 73 ? 21.190 21.534 3.154 1.00 68.35 383 ILE A O 1
ATOM 540 N N . ALA A 1 74 ? 23.060 21.924 4.333 1.00 76.06 384 ALA A N 1
ATOM 541 C CA . ALA A 1 74 ? 23.133 20.594 4.936 1.00 77.26 384 ALA A CA 1
ATOM 542 C C . ALA A 1 74 ? 22.646 20.641 6.378 1.00 85.39 384 ALA A C 1
ATOM 543 O O . ALA A 1 74 ? 23.316 20.185 7.308 1.00 90.95 384 ALA A O 1
ATOM 545 N N . GLY A 1 75 ? 21.472 21.249 6.564 1.00 94.53 385 GLY A N 1
ATOM 546 C CA . GLY A 1 75 ? 20.695 21.119 7.784 1.00 88.82 385 GLY A CA 1
ATOM 547 C C . GLY A 1 75 ? 20.069 19.752 7.964 1.00 83.36 385 GLY A C 1
ATOM 548 O O . GLY A 1 75 ? 19.398 19.523 8.976 1.00 76.52 385 GLY A O 1
ATOM 549 N N . ASN A 1 76 ? 20.272 18.855 6.990 1.00 83.87 386 ASN A N 1
ATOM 550 C CA . ASN A 1 76 ? 19.960 17.431 7.122 1.00 77.76 386 ASN A CA 1
ATOM 551 C C . ASN A 1 76 ? 20.442 16.872 8.454 1.00 74.16 386 ASN A C 1
ATOM 552 O O . ASN A 1 76 ? 19.851 15.927 8.995 1.00 73.07 386 ASN A O 1
ATOM 557 N N . ILE A 1 77 ? 21.515 17.447 8.989 1.00 72.92 387 ILE A N 1
ATOM 558 C CA . ILE A 1 77 ? 22.038 17.225 10.332 1.00 77.27 387 ILE A CA 1
ATOM 559 C C . ILE A 1 77 ? 20.967 17.116 11.413 1.00 79.64 387 ILE A C 1
ATOM 560 O O . ILE A 1 77 ? 21.151 16.385 12.387 1.00 83.16 387 ILE A O 1
ATOM 565 N N . SER A 1 78 ? 19.875 17.882 11.303 1.00 80.63 388 SER A N 1
ATOM 566 C CA . SER A 1 78 ? 19.034 18.080 12.483 1.00 76.24 388 SER A CA 1
ATOM 567 C C . SER A 1 78 ? 18.094 16.910 12.726 1.00 62.59 388 SER A C 1
ATOM 568 O O . SER A 1 78 ? 17.832 16.567 13.882 1.00 62.18 388 SER A O 1
ATOM 571 N N . LYS A 1 79 ? 17.582 16.269 11.673 1.00 55.23 389 LYS A N 1
ATOM 572 C CA . LYS A 1 79 ? 17.032 14.935 11.884 1.00 59.58 389 LYS A CA 1
ATOM 573 C C . LYS A 1 79 ? 18.017 14.054 12.612 1.00 58.15 389 LYS A C 1
ATOM 574 O O . LYS A 1 79 ? 17.609 13.083 13.261 1.00 54.44 389 LYS A O 1
ATOM 580 N N . PHE A 1 80 ? 19.315 14.373 12.553 1.00 58.30 390 PHE A N 1
ATOM 581 C CA . PHE A 1 80 ? 20.345 13.641 13.309 1.00 58.96 390 PHE A CA 1
ATOM 582 C C . PHE A 1 80 ? 20.714 14.257 14.654 1.00 72.03 390 PHE A C 1
ATOM 583 O O . PHE A 1 80 ? 21.620 13.729 15.290 1.00 81.66 390 PHE A O 1
ATOM 591 N N . PHE A 1 81 ? 20.091 15.354 15.123 1.00 77.25 391 PHE A N 1
ATOM 592 C CA . PHE A 1 81 ? 20.146 15.473 16.581 1.00 84.06 391 PHE A CA 1
ATOM 593 C C . PHE A 1 81 ? 18.767 15.527 17.215 1.00 86.37 391 PHE A C 1
ATOM 594 O O . PHE A 1 81 ? 18.658 15.217 18.395 1.00 87.00 391 PHE A O 1
ATOM 602 N N . SER A 1 82 ? 17.701 15.747 16.445 1.00 87.89 392 SER A N 1
ATOM 603 C CA . SER A 1 82 ? 16.369 15.418 16.970 1.00 87.50 392 SER A CA 1
ATOM 604 C C . SER A 1 82 ? 16.353 13.999 17.539 1.00 86.73 392 SER A C 1
ATOM 605 O O . SER A 1 82 ? 16.027 13.787 18.707 1.00 86.54 392 SER A O 1
ATOM 608 N N . ASN A 1 83 ? 16.749 13.025 16.721 1.00 89.00 393 ASN A N 1
ATOM 609 C CA . ASN A 1 83 ? 16.994 11.658 17.184 1.00 92.52 393 ASN A CA 1
ATOM 610 C C . ASN A 1 83 ? 17.794 11.623 18.474 1.00 83.48 393 ASN A C 1
ATOM 611 O O . ASN A 1 83 ? 17.540 10.792 19.366 1.00 81.57 393 ASN A O 1
ATOM 616 N N . ALA A 1 84 ? 18.855 12.432 18.535 1.00 78.16 394 ALA A N 1
ATOM 617 C CA . ALA A 1 84 ? 19.813 12.391 19.630 1.00 71.82 394 ALA A CA 1
ATOM 618 C C . ALA A 1 84 ? 19.288 13.126 20.847 1.00 76.96 394 ALA A C 1
ATOM 619 O O . ALA A 1 84 ? 19.810 12.924 21.941 1.00 80.87 394 ALA A O 1
ATOM 621 N N . LEU A 1 85 ? 18.257 13.954 20.667 1.00 77.22 395 LEU A N 1
ATOM 622 C CA . LEU A 1 85 ? 17.454 14.380 21.806 1.00 77.95 395 LEU A CA 1
ATOM 623 C C . LEU A 1 85 ? 16.574 13.244 22.316 1.00 72.02 395 LEU A C 1
ATOM 624 O O . LEU A 1 85 ? 16.239 13.226 23.502 1.00 70.00 395 LEU A O 1
ATOM 629 N N . GLU A 1 86 ? 16.219 12.272 21.451 1.00 70.28 396 GLU A N 1
ATOM 630 C CA . GLU A 1 86 ? 15.142 11.336 21.768 1.00 70.53 396 GLU A CA 1
ATOM 631 C C . GLU A 1 86 ? 15.586 10.081 22.534 1.00 73.95 396 GLU A C 1
ATOM 632 O O . GLU A 1 86 ? 14.722 9.397 23.091 1.00 72.85 396 GLU A O 1
ATOM 638 N N . LYS A 1 87 ? 16.884 9.744 22.592 1.00 79.62 397 LYS A N 1
ATOM 639 C CA . LYS A 1 87 ? 17.266 8.549 23.349 1.00 83.38 397 LYS A CA 1
ATOM 640 C C . LYS A 1 87 ? 17.183 8.754 24.857 1.00 84.46 397 LYS A C 1
ATOM 641 O O . LYS A 1 87 ? 17.526 7.841 25.603 1.00 84.90 397 LYS A O 1
ATOM 647 N N . VAL A 1 88 ? 16.796 9.944 25.322 1.00 82.88 398 VAL A N 1
ATOM 648 C CA . VAL A 1 88 ? 16.611 10.168 26.756 1.00 82.04 398 VAL A CA 1
ATOM 649 C C . VAL A 1 88 ? 15.572 9.229 27.339 1.00 82.94 398 VAL A C 1
ATOM 650 O O . VAL A 1 88 ? 15.664 8.856 28.520 1.00 84.84 398 VAL A O 1
ATOM 654 N N . THR A 1 89 ? 14.570 8.857 26.548 1.00 81.52 399 THR A N 1
ATOM 655 C CA . THR A 1 89 ? 13.399 8.151 27.025 1.00 76.35 399 THR A CA 1
ATOM 656 C C . THR A 1 89 ? 13.691 6.684 27.327 1.00 73.66 399 THR A C 1
ATOM 657 O O . THR A 1 89 ? 13.175 6.126 28.292 1.00 75.36 399 THR A O 1
ATOM 661 N N . SER A 1 94 ? 11.879 1.802 22.740 1.00 79.40 404 SER A N 1
ATOM 662 C CA . SER A 1 94 ? 11.757 1.351 21.357 1.00 77.20 404 SER A CA 1
ATOM 663 C C . SER A 1 94 ? 13.069 1.574 20.614 1.00 70.61 404 SER A C 1
ATOM 664 O O . SER A 1 94 ? 13.486 2.719 20.428 1.00 76.62 404 SER A O 1
ATOM 667 N N . PRO A 1 95 ? 13.711 0.482 20.178 1.00 59.71 405 PRO A N 1
ATOM 668 C CA . PRO A 1 95 ? 15.066 0.621 19.609 1.00 52.64 405 PRO A CA 1
ATOM 669 C C . PRO A 1 95 ? 15.107 1.424 18.318 1.00 49.29 405 PRO A C 1
ATOM 670 O O . PRO A 1 95 ? 16.065 2.174 18.098 1.00 45.62 405 PRO A O 1
ATOM 674 N N . LEU A 1 96 ? 14.098 1.301 17.458 1.00 41.12 406 LEU A N 1
ATOM 675 C CA . LEU A 1 96 ? 14.042 2.139 16.265 1.00 39.50 406 LEU A CA 1
ATOM 676 C C . LEU A 1 96 ? 13.615 3.541 16.675 1.00 47.27 406 LEU A C 1
ATOM 677 O O . LEU A 1 96 ? 12.475 3.755 17.097 1.00 54.74 406 LEU A O 1
ATOM 682 N N . LEU A 1 97 ? 14.535 4.497 16.563 1.00 38.04 407 LEU A N 1
ATOM 683 C CA . LEU A 1 97 ? 14.243 5.878 16.926 1.00 37.98 407 LEU A CA 1
ATOM 684 C C . LEU A 1 97 ? 13.557 6.634 15.805 1.00 42.07 407 LEU A C 1
ATOM 685 O O . LEU A 1 97 ? 12.699 7.482 16.071 1.00 47.54 407 LEU A O 1
ATOM 690 N N . MET A 1 98 ? 13.929 6.359 14.560 1.00 38.21 408 MET A N 1
ATOM 691 C CA . MET A 1 98 ? 13.472 7.176 13.450 1.00 40.84 408 MET A CA 1
ATOM 692 C C . MET A 1 98 ? 13.781 6.458 12.151 1.00 30.51 408 MET A C 1
ATOM 693 O O . MET A 1 98 ? 14.833 5.832 12.017 1.00 29.65 408 MET A O 1
ATOM 698 N N . ARG A 1 99 ? 12.850 6.539 11.212 1.00 32.20 409 ARG A N 1
ATOM 699 C CA . ARG A 1 99 ? 13.054 6.057 9.857 1.00 33.39 409 ARG A CA 1
ATOM 700 C C . ARG A 1 99 ? 12.896 7.239 8.921 1.00 31.50 409 ARG A C 1
ATOM 701 O O . ARG A 1 99 ? 11.899 7.963 8.995 1.00 40.09 409 ARG A O 1
ATOM 709 N N . ILE A 1 100 ? 13.872 7.424 8.041 1.00 30.41 410 ILE A N 1
ATOM 710 C CA . ILE A 1 100 ? 13.941 8.579 7.166 1.00 33.35 410 ILE A CA 1
ATOM 711 C C . ILE A 1 100 ? 13.999 8.062 5.742 1.00 34.39 410 ILE A C 1
ATOM 712 O O . ILE A 1 100 ? 14.963 7.387 5.364 1.00 26.07 410 ILE A O 1
ATOM 717 N N . SER A 1 101 ? 12.972 8.360 4.953 1.00 32.04 411 SER A N 1
ATOM 718 C CA . SER A 1 101 ? 13.048 8.075 3.531 1.00 34.78 411 SER A CA 1
ATOM 719 C C . SER A 1 101 ? 14.035 9.028 2.886 1.00 31.86 411 SER A C 1
ATOM 720 O O . SER A 1 101 ? 14.092 10.208 3.233 1.00 41.62 411 SER A O 1
ATOM 723 N N . LEU A 1 102 ? 14.818 8.515 1.945 1.00 28.01 412 LEU A N 1
ATOM 724 C CA . LEU A 1 102 ? 15.724 9.345 1.165 1.00 28.04 412 LEU A CA 1
ATOM 725 C C . LEU A 1 102 ? 15.257 9.536 -0.268 1.00 39.46 412 LEU A C 1
ATOM 726 O O . LEU A 1 102 ? 15.916 10.255 -1.030 1.00 40.46 412 LEU A O 1
ATOM 731 N N . GLY A 1 103 ? 14.139 8.931 -0.646 1.00 42.92 413 GLY A N 1
ATOM 732 C CA . GLY A 1 103 ? 13.688 8.889 -2.022 1.00 44.71 413 GLY A CA 1
ATOM 733 C C . GLY A 1 103 ? 13.511 7.462 -2.511 1.00 46.01 413 GLY A C 1
ATOM 734 O O . GLY A 1 103 ? 13.976 6.499 -1.906 1.00 45.44 413 GLY A O 1
ATOM 735 N N . ALA A 1 104 ? 12.806 7.347 -3.633 1.00 46.16 414 ALA A N 1
ATOM 736 C CA . ALA A 1 104 ? 12.569 6.045 -4.247 1.00 43.26 414 ALA A CA 1
ATOM 737 C C . ALA A 1 104 ? 13.881 5.426 -4.703 1.00 47.58 414 ALA A C 1
ATOM 738 O O . ALA A 1 104 ? 14.405 5.790 -5.751 1.00 56.37 414 ALA A O 1
ATOM 740 N N . ASN A 1 123 ? 22.168 -6.842 -6.639 1.00 63.21 433 ASN A N 1
ATOM 741 C CA . ASN A 1 123 ? 22.047 -5.751 -7.599 1.00 64.47 433 ASN A CA 1
ATOM 742 C C . ASN A 1 123 ? 22.625 -4.455 -7.047 1.00 61.20 433 ASN A C 1
ATOM 743 O O . ASN A 1 123 ? 23.694 -4.013 -7.461 1.00 67.81 433 ASN A O 1
ATOM 748 N N . LEU A 1 124 ? 21.917 -3.875 -6.083 1.00 52.89 434 LEU A N 1
ATOM 749 C CA . LEU A 1 124 ? 22.009 -2.458 -5.749 1.00 46.58 434 LEU A CA 1
ATOM 750 C C . LEU A 1 124 ? 22.428 -2.292 -4.291 1.00 42.84 434 LEU A C 1
ATOM 751 O O . LEU A 1 124 ? 21.729 -2.759 -3.386 1.00 45.60 434 LEU A O 1
ATOM 756 N N . GLU A 1 125 ? 23.558 -1.625 -4.059 1.00 28.78 435 GLU A N 1
ATOM 757 C CA . GLU A 1 125 ? 24.024 -1.330 -2.710 1.00 25.37 435 GLU A CA 1
ATOM 758 C C . GLU A 1 125 ? 24.099 0.183 -2.513 1.00 20.83 435 GLU A C 1
ATOM 759 O O . GLU A 1 125 ? 24.189 0.949 -3.477 1.00 23.47 435 GLU A O 1
ATOM 765 N N . ALA A 1 126 ? 24.063 0.612 -1.246 1.00 21.64 436 ALA A N 1
ATOM 766 C CA . ALA A 1 126 ? 23.962 2.031 -0.917 1.00 22.72 436 ALA A CA 1
ATOM 767 C C . ALA A 1 126 ? 24.788 2.361 0.320 1.00 19.58 436 ALA A C 1
ATOM 768 O O . ALA A 1 126 ? 25.044 1.509 1.177 1.00 16.32 436 ALA A O 1
ATOM 770 N N . MET A 1 127 ? 25.157 3.639 0.427 1.00 14.98 437 MET A N 1
ATOM 771 C CA . MET A 1 127 ? 26.111 4.084 1.432 1.00 16.84 437 MET A CA 1
ATOM 772 C C . MET A 1 127 ? 25.804 5.536 1.763 1.00 17.07 437 MET A C 1
ATOM 773 O O . MET A 1 127 ? 25.722 6.372 0.861 1.00 20.76 437 MET A O 1
ATOM 778 N N . PHE A 1 128 ? 25.608 5.816 3.044 1.00 15.53 438 PHE A N 1
ATOM 779 C CA . PHE A 1 128 ? 25.257 7.145 3.529 1.00 16.20 438 PHE A CA 1
ATOM 780 C C . PHE A 1 128 ? 26.294 7.576 4.552 1.00 14.35 438 PHE A C 1
ATOM 781 O O . PHE A 1 128 ? 26.693 6.779 5.406 1.00 17.22 438 PHE A O 1
ATOM 789 N N . SER A 1 129 ? 26.753 8.824 4.466 1.00 15.31 439 SER A N 1
ATOM 790 C CA . SER A 1 129 ? 27.853 9.234 5.331 1.00 16.32 439 SER A CA 1
ATOM 791 C C . SER A 1 129 ? 27.709 10.698 5.711 1.00 20.74 439 SER A C 1
ATOM 792 O O . SER A 1 129 ? 27.197 11.511 4.935 1.00 15.78 439 SER A O 1
ATOM 795 N N . LEU A 1 130 ? 28.164 11.017 6.921 1.00 14.63 440 LEU A N 1
ATOM 796 C CA . LEU A 1 130 ? 28.117 12.378 7.440 1.00 17.25 440 LEU A CA 1
ATOM 797 C C . LEU A 1 130 ? 29.118 12.485 8.574 1.00 20.28 440 LEU A C 1
ATOM 798 O O . LEU A 1 130 ? 29.643 11.481 9.055 1.00 18.35 440 LEU A O 1
ATOM 803 N N . SER A 1 131 ? 29.342 13.717 9.027 1.00 23.98 441 SER A N 1
ATOM 804 C CA . SER A 1 131 ? 30.324 13.944 10.080 1.00 21.61 441 SER A CA 1
ATOM 805 C C . SER A 1 131 ? 29.964 13.161 11.334 1.00 20.15 441 SER A C 1
ATOM 806 O O . SER A 1 131 ? 28.811 13.163 11.784 1.00 20.73 441 SER A O 1
ATOM 809 N N . ALA A 1 132 ? 30.958 12.479 11.892 1.00 18.23 442 ALA A N 1
ATOM 810 C CA . ALA A 1 132 ? 30.711 11.623 13.043 1.00 18.39 442 ALA A CA 1
ATOM 811 C C . ALA A 1 132 ? 30.600 12.425 14.325 1.00 24.46 442 ALA A C 1
ATOM 812 O O . ALA A 1 132 ? 29.928 11.992 15.264 1.00 25.58 442 ALA A O 1
ATOM 814 N N . GLN A 1 133 ? 31.262 13.582 14.386 1.00 27.20 443 GLN A N 1
ATOM 815 C CA . GLN A 1 133 ? 31.316 14.332 15.635 1.00 31.75 443 GLN A CA 1
ATOM 816 C C . GLN A 1 133 ? 29.937 14.821 16.046 1.00 33.19 443 GLN A C 1
ATOM 817 O O . GLN A 1 133 ? 29.645 14.918 17.240 1.00 38.11 443 GLN A O 1
ATOM 823 N N . MET A 1 134 ? 29.062 15.094 15.081 1.00 38.59 444 MET A N 1
ATOM 824 C CA . MET A 1 134 ? 27.725 15.548 15.440 1.00 53.56 444 MET A CA 1
ATOM 825 C C . MET A 1 134 ? 26.848 14.431 15.992 1.00 54.34 444 MET A C 1
ATOM 826 O O . MET A 1 134 ? 25.745 14.721 16.469 1.00 60.56 444 MET A O 1
ATOM 831 N N . LEU A 1 135 ? 27.295 13.175 15.940 1.00 44.29 445 LEU A N 1
ATOM 832 C CA . LEU A 1 135 ? 26.543 12.062 16.503 1.00 37.40 445 LEU A CA 1
ATOM 833 C C . LEU A 1 135 ? 27.209 11.480 17.736 1.00 32.45 445 LEU A C 1
ATOM 834 O O . LEU A 1 135 ? 26.779 10.431 18.226 1.00 34.51 445 LEU A O 1
ATOM 839 N N . ALA A 1 136 ? 28.255 12.124 18.239 1.00 31.52 446 ALA A N 1
ATOM 840 C CA . ALA A 1 136 ? 29.042 11.557 19.318 1.00 32.91 446 ALA A CA 1
ATOM 841 C C . ALA A 1 136 ? 28.274 11.635 20.634 1.00 32.48 446 ALA A C 1
ATOM 842 O O . ALA A 1 136 ? 27.320 12.405 20.787 1.00 32.99 446 ALA A O 1
ATOM 844 N N . GLY A 1 137 ? 28.735 10.841 21.598 1.00 33.22 447 GLY A N 1
ATOM 845 C CA . GLY A 1 137 ? 2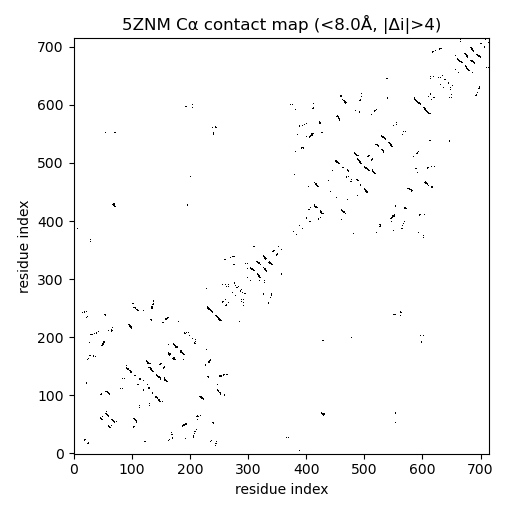8.086 10.717 22.884 1.00 38.04 447 GLY A CA 1
ATOM 846 C C . GLY A 1 137 ? 28.187 11.975 23.732 1.00 44.33 447 GLY A C 1
ATOM 847 O O . GLY A 1 137 ? 28.795 12.983 23.368 1.00 43.02 447 GLY A O 1
ATOM 848 N N . GLN A 1 138 ? 27.561 11.896 24.906 1.00 41.37 448 GLN A N 1
ATOM 849 C CA . GLN A 1 138 ? 27.485 13.046 25.795 1.00 45.62 448 GLN A CA 1
ATOM 850 C C . GLN A 1 138 ? 28.888 13.450 26.237 1.00 38.92 448 GLN A C 1
ATOM 851 O O . GLN A 1 138 ? 29.640 12.633 26.783 1.00 34.62 448 GLN A O 1
ATOM 857 N N . GLY A 1 139 ? 29.240 14.708 25.974 1.00 35.51 449 GLY A N 1
ATOM 858 C CA . GLY A 1 139 ? 30.534 15.243 26.350 1.00 36.44 449 GLY A CA 1
ATOM 859 C C . GLY A 1 139 ? 31.691 14.754 25.514 1.00 38.45 449 GLY A C 1
ATOM 860 O O . GLY A 1 139 ? 32.846 15.000 25.882 1.00 35.00 449 GLY A O 1
ATOM 861 N N . VAL A 1 140 ? 31.421 14.097 24.386 1.00 33.61 450 VAL A N 1
ATOM 862 C CA . VAL A 1 140 ? 32.432 13.349 23.648 1.00 33.31 450 VAL A CA 1
ATOM 863 C C . VAL A 1 140 ? 33.017 14.195 22.527 1.00 24.89 450 VAL A C 1
ATOM 864 O O . VAL A 1 140 ? 32.278 14.813 21.749 1.00 30.19 450 VAL A O 1
ATOM 868 N N . VAL A 1 141 ? 34.348 14.212 22.441 1.00 25.07 451 VAL A N 1
ATOM 869 C CA . VAL A 1 141 ? 35.080 14.675 21.264 1.00 24.58 451 VAL A CA 1
ATOM 870 C C . VAL A 1 141 ? 35.822 13.473 20.700 1.00 27.04 451 VAL A C 1
ATOM 871 O O . VAL A 1 141 ? 36.620 12.850 21.407 1.00 30.40 451 VAL A O 1
ATOM 875 N N . ILE A 1 142 ? 35.560 13.143 19.438 1.00 24.47 452 ILE A N 1
ATOM 876 C CA . ILE A 1 142 ? 36.180 11.974 18.818 1.00 24.45 452 ILE A CA 1
ATOM 877 C C . ILE A 1 142 ? 37.623 12.313 18.457 1.00 26.41 452 ILE A C 1
ATOM 878 O O . ILE A 1 142 ? 37.870 13.251 17.697 1.00 29.12 452 ILE A O 1
ATOM 883 N N . GLU A 1 143 ? 38.599 11.518 18.993 1.00 30.07 453 GLU A N 1
ATOM 884 C CA . GLU A 1 143 ? 40.008 11.843 18.760 1.00 29.98 453 GLU A CA 1
ATOM 885 C C . GLU A 1 143 ? 40.686 10.832 17.833 1.00 28.71 453 GLU A C 1
ATOM 886 O O . GLU A 1 143 ? 40.452 9.622 17.944 1.00 26.24 453 GLU A O 1
ATOM 892 N N . PRO A 1 144 ? 41.549 11.298 16.931 1.00 27.14 454 PRO A N 1
ATOM 893 C CA . PRO A 1 144 ? 42.276 10.366 16.058 1.00 27.10 454 PRO A CA 1
ATOM 894 C C . PRO A 1 144 ? 43.192 9.467 16.870 1.00 29.36 454 PRO A C 1
ATOM 895 O O . PRO A 1 144 ? 43.815 9.899 17.844 1.00 26.31 454 PRO A O 1
ATOM 899 N N . GLY A 1 145 ? 43.264 8.198 16.455 1.00 23.36 455 GLY A N 1
ATOM 900 C CA . GLY A 1 145 ? 43.979 7.165 17.172 1.00 27.59 455 GLY A CA 1
ATOM 901 C C . GLY A 1 145 ? 43.061 6.143 17.801 1.00 30.32 455 GLY A C 1
ATOM 902 O O . GLY A 1 145 ? 43.482 5.006 18.032 1.00 29.34 455 GLY A O 1
ATOM 903 N N . ALA A 1 146 ? 41.818 6.521 18.077 1.00 28.49 456 ALA A N 1
ATOM 904 C CA . ALA A 1 146 ? 40.852 5.554 18.582 1.00 31.28 456 ALA A CA 1
ATOM 905 C C . ALA A 1 146 ? 40.605 4.457 17.551 1.00 28.33 456 ALA A C 1
ATOM 906 O O . ALA A 1 146 ? 40.597 4.700 16.341 1.00 26.44 456 ALA A O 1
ATOM 908 N N . THR A 1 147 ? 40.393 3.241 18.039 1.00 27.30 457 THR A N 1
ATOM 909 C CA . THR A 1 147 ? 40.021 2.123 17.190 1.00 28.72 457 THR A CA 1
ATOM 910 C C . THR A 1 147 ? 38.519 1.877 17.168 1.00 24.45 457 THR A C 1
ATOM 911 O O . THR A 1 147 ? 38.047 1.105 16.336 1.00 23.42 457 THR A O 1
ATOM 915 N N . SER A 1 148 ? 37.761 2.494 18.069 1.00 24.63 458 SER A N 1
ATOM 916 C CA . SER A 1 148 ? 36.311 2.470 17.959 1.00 24.75 458 SER A CA 1
ATOM 917 C C . SER A 1 148 ? 35.756 3.695 18.668 1.00 29.12 458 SER A C 1
ATOM 918 O O . SER A 1 148 ? 36.455 4.379 19.417 1.00 27.45 458 SER A O 1
ATOM 921 N N . VAL A 1 149 ? 34.486 3.977 18.399 1.00 26.35 459 VAL A N 1
ATOM 922 C CA . VAL A 1 149 ? 33.782 5.115 18.971 1.00 28.86 459 VAL A CA 1
ATOM 923 C C . VAL A 1 149 ? 32.406 4.632 19.399 1.00 29.91 459 VAL A C 1
ATOM 924 O O . VAL A 1 149 ? 31.721 3.947 18.633 1.00 24.81 459 VAL A O 1
ATOM 928 N N . ASN A 1 150 ? 31.999 4.974 20.614 1.00 26.09 460 ASN A N 1
ATOM 929 C CA . ASN A 1 150 ? 30.689 4.579 21.109 1.00 28.37 460 ASN A CA 1
ATOM 930 C C . ASN A 1 150 ? 29.651 5.597 20.651 1.00 30.53 460 ASN A C 1
ATOM 931 O O . ASN A 1 150 ? 29.695 6.761 21.058 1.00 28.72 460 ASN A O 1
ATOM 936 N N . LEU A 1 151 ? 28.717 5.158 19.810 1.00 24.83 461 LEU A N 1
ATOM 937 C CA . LEU A 1 151 ? 27.695 6.095 19.400 1.00 23.38 461 LEU A CA 1
ATOM 938 C C . LEU A 1 151 ? 26.380 5.767 20.077 1.00 26.65 461 LEU A C 1
ATOM 939 O O . LEU A 1 151 ? 26.003 4.594 20.194 1.00 26.88 461 LEU A O 1
ATOM 944 N N . PRO A 1 152 ? 25.654 6.793 20.504 1.00 27.04 462 PRO A N 1
ATOM 945 C CA . PRO A 1 152 ? 24.362 6.553 21.109 1.00 24.28 462 PRO A CA 1
ATOM 946 C C . PRO A 1 152 ? 23.299 6.148 20.088 1.00 29.36 462 PRO A C 1
ATOM 947 O O . PRO A 1 152 ? 22.270 5.569 20.468 1.00 28.62 462 PRO A O 1
ATOM 951 N N . VAL A 1 153 ? 23.526 6.436 18.807 1.00 26.64 463 VAL A N 1
ATOM 952 C CA . VAL A 1 153 ? 22.615 6.103 17.718 1.00 32.77 463 VAL A CA 1
ATOM 953 C C . VAL A 1 153 ? 23.447 5.533 16.591 1.00 28.39 463 VAL A C 1
ATOM 954 O O . VAL A 1 153 ? 24.452 6.136 16.208 1.00 28.79 463 VAL A O 1
ATOM 958 N N . ARG A 1 154 ? 23.034 4.388 16.053 1.00 25.26 464 ARG A N 1
ATOM 959 C CA . ARG A 1 154 ? 23.650 3.863 14.847 1.00 21.11 464 ARG A CA 1
ATOM 960 C C . ARG A 1 154 ? 22.626 3.821 13.726 1.00 29.18 464 ARG A C 1
ATOM 961 O O . ARG A 1 154 ? 21.412 3.853 13.959 1.00 28.12 464 ARG A O 1
ATOM 969 N N . GLY A 1 155 ? 23.127 3.753 12.498 1.00 24.78 465 GLY A N 1
ATOM 970 C CA . GLY A 1 155 ? 22.290 3.855 11.321 1.00 24.46 465 GLY A CA 1
ATOM 971 C C . GLY A 1 155 ? 22.399 2.625 10.444 1.00 27.95 465 GLY A C 1
ATOM 972 O O . GLY A 1 155 ? 23.415 1.925 10.444 1.00 27.32 465 GLY A O 1
ATOM 973 N N . GLN A 1 156 ? 21.336 2.376 9.684 1.00 31.76 466 GLN A N 1
ATOM 974 C CA . GLN A 1 156 ? 21.270 1.268 8.746 1.00 26.62 466 GLN A CA 1
ATOM 975 C C . GLN A 1 156 ? 20.401 1.676 7.566 1.00 28.02 466 GLN A C 1
ATOM 976 O O . GLN A 1 156 ? 19.308 2.220 7.764 1.00 27.18 466 GLN A O 1
ATOM 982 N N . LEU A 1 157 ? 20.887 1.435 6.349 1.00 22.49 467 LEU A N 1
ATOM 983 C CA . LEU A 1 157 ? 20.104 1.692 5.147 1.00 24.83 467 LEU A CA 1
ATOM 984 C C . LEU A 1 157 ? 19.257 0.468 4.819 1.00 23.55 467 LEU A C 1
ATOM 985 O O . LEU A 1 157 ? 19.747 -0.664 4.859 1.00 21.14 467 LEU A O 1
ATOM 990 N N . ILE A 1 158 ? 17.987 0.698 4.499 1.00 17.77 468 ILE A N 1
ATOM 991 C CA . ILE A 1 158 ? 17.033 -0.377 4.257 1.00 19.93 468 ILE A CA 1
ATOM 992 C C . ILE A 1 158 ? 16.221 -0.044 3.018 1.00 20.81 468 ILE A C 1
ATOM 993 O O . ILE A 1 158 ? 16.323 1.044 2.448 1.00 22.23 468 ILE A O 1
ATOM 998 N N . ASN A 1 159 ? 15.421 -1.021 2.589 1.00 20.31 469 ASN A N 1
ATOM 999 C CA . ASN A 1 159 ? 14.462 -0.845 1.511 1.00 26.12 469 ASN A CA 1
ATOM 1000 C C . ASN A 1 159 ? 13.096 -0.978 2.157 1.00 27.84 469 ASN A C 1
ATOM 1001 O O . ASN A 1 159 ? 12.746 -2.056 2.647 1.00 30.51 469 ASN A O 1
ATOM 1006 N N . SER A 1 160 ? 12.330 0.104 2.169 1.00 28.70 470 SER A N 1
ATOM 1007 C CA . SER A 1 160 ? 10.987 0.080 2.744 1.00 33.29 470 SER A CA 1
ATOM 1008 C C . SER A 1 160 ? 10.009 0.583 1.693 1.00 42.54 470 SER A C 1
ATOM 1009 O O . SER A 1 160 ? 9.956 1.786 1.421 1.00 40.32 470 SER A O 1
ATOM 1012 N N . ASN A 1 161 ? 9.268 -0.354 1.102 1.00 52.71 471 ASN A N 1
ATOM 1013 C CA . ASN A 1 161 ? 8.188 -0.091 0.152 1.00 59.08 471 ASN A CA 1
ATOM 1014 C C . ASN A 1 161 ? 8.624 0.903 -0.929 1.00 52.21 471 ASN A C 1
ATOM 1015 O O . ASN A 1 161 ? 8.162 2.044 -1.000 1.00 48.46 471 ASN A O 1
ATOM 1020 N N . GLY A 1 162 ? 9.535 0.420 -1.777 1.00 51.91 472 GLY A N 1
ATOM 1021 C CA . GLY A 1 162 ? 10.075 1.201 -2.870 1.00 53.72 472 GLY A CA 1
ATOM 1022 C C . GLY A 1 162 ? 11.142 2.205 -2.488 1.00 47.67 472 GLY A C 1
ATOM 1023 O O . GLY A 1 162 ? 11.921 2.619 -3.357 1.00 58.29 472 GLY A O 1
ATOM 1024 N N . GLN A 1 163 ? 11.225 2.595 -1.220 1.00 36.60 473 GLN A N 1
ATOM 1025 C CA . GLN A 1 163 ? 12.073 3.696 -0.796 1.00 32.06 473 GLN A CA 1
ATOM 1026 C C . GLN A 1 163 ? 13.403 3.207 -0.247 1.00 28.00 473 GLN A C 1
ATOM 1027 O O . GLN A 1 163 ? 13.466 2.212 0.480 1.00 27.27 473 GLN A O 1
ATOM 1033 N N . LEU A 1 164 ? 14.453 3.954 -0.554 1.00 29.90 474 LEU A N 1
ATOM 1034 C CA . LEU A 1 164 ? 15.674 3.890 0.231 1.00 28.58 474 LEU A CA 1
ATOM 1035 C C . LEU A 1 164 ? 15.451 4.677 1.516 1.00 30.59 474 LEU A C 1
ATOM 1036 O O . LEU A 1 164 ? 15.092 5.859 1.472 1.00 29.75 474 LEU A O 1
ATOM 1041 N N . ALA A 1 165 ? 15.639 4.024 2.658 1.00 24.03 475 ALA A N 1
ATOM 1042 C CA . ALA A 1 165 ? 15.380 4.647 3.945 1.00 26.10 475 ALA A CA 1
ATOM 1043 C C . ALA A 1 165 ? 16.548 4.408 4.889 1.00 28.28 475 ALA A C 1
ATOM 1044 O O . ALA A 1 165 ? 17.306 3.445 4.744 1.00 23.12 475 ALA A O 1
ATOM 1046 N N . LEU A 1 166 ? 16.675 5.299 5.873 1.00 24.88 476 LEU A N 1
ATOM 1047 C CA . LEU A 1 166 ? 17.677 5.195 6.924 1.00 23.99 476 LEU A CA 1
ATOM 1048 C C . LEU A 1 166 ? 16.967 4.926 8.241 1.00 29.50 476 LEU A C 1
ATOM 1049 O O . LEU A 1 166 ? 16.123 5.724 8.668 1.00 26.21 476 LEU A O 1
ATOM 1054 N N . ASP A 1 167 ? 17.292 3.801 8.872 1.00 23.21 477 ASP A N 1
ATOM 1055 C CA . ASP A 1 167 ? 16.776 3.490 10.197 1.00 24.90 477 ASP A CA 1
ATOM 1056 C C . ASP A 1 167 ? 17.795 3.952 11.221 1.00 29.17 477 ASP A C 1
ATOM 1057 O O . ASP A 1 167 ? 18.955 3.535 11.167 1.00 29.54 477 ASP A O 1
ATOM 1062 N N . LEU A 1 168 ? 17.369 4.828 12.128 1.00 27.91 478 LEU A N 1
ATOM 1063 C CA . LEU A 1 168 ? 18.207 5.283 13.223 1.00 27.22 478 LEU A CA 1
ATOM 1064 C C . LEU A 1 168 ? 17.848 4.464 14.456 1.00 29.98 478 LEU A C 1
ATOM 1065 O O . LEU A 1 168 ? 16.688 4.451 14.890 1.00 30.49 478 LEU A O 1
ATOM 1070 N N . LEU A 1 169 ? 18.845 3.776 15.001 1.00 28.13 479 LEU A N 1
ATOM 1071 C CA . LEU A 1 169 ? 18.661 2.795 16.055 1.00 29.45 479 LEU A CA 1
ATOM 1072 C C . LEU A 1 169 ? 19.364 3.251 17.318 1.00 31.34 479 LEU A C 1
ATOM 1073 O O . LEU A 1 169 ? 20.549 3.616 17.285 1.00 29.51 479 LEU A O 1
ATOM 1078 N N . LYS A 1 170 ? 18.613 3.224 18.420 1.00 32.63 480 LYS A N 1
ATOM 1079 C CA . LYS A 1 170 ? 19.153 3.465 19.755 1.00 36.68 480 LYS A CA 1
ATOM 1080 C C . LYS A 1 170 ? 20.135 2.345 20.131 1.00 30.40 480 LYS A C 1
ATOM 1081 O O . LYS A 1 170 ? 19.811 1.159 20.015 1.00 29.76 480 LYS A O 1
ATOM 1087 N N . THR A 1 171 ? 21.318 2.712 20.590 1.00 30.94 481 THR A N 1
ATOM 1088 C CA . THR A 1 171 ? 22.295 1.739 21.006 1.00 32.58 481 THR A CA 1
ATOM 1089 C C . THR A 1 171 ? 22.210 1.592 22.541 1.00 39.54 481 THR A C 1
ATOM 1090 O O . THR A 1 171 ? 21.678 2.420 23.201 1.00 40.79 481 THR A O 1
ATOM 1094 N N . GLY A 1 172 ? 22.805 0.568 23.065 1.00 44.65 482 GLY A N 1
ATOM 1095 C CA . GLY A 1 172 ? 22.755 0.403 24.485 1.00 58.13 482 GLY A CA 1
ATOM 1096 C C . GLY A 1 172 ? 23.230 -0.968 24.704 1.00 74.64 482 GLY A C 1
ATOM 1097 O O . GLY A 1 172 ? 24.422 -1.220 24.591 1.00 83.63 482 GLY A O 1
ATOM 1098 N N . ASN A 1 173 ? 22.330 -1.878 24.972 1.00 84.69 483 ASN A N 1
ATOM 1099 C CA . ASN A 1 173 ? 22.771 -3.239 25.159 1.00 98.71 483 ASN A CA 1
ATOM 1100 C C . ASN A 1 173 ? 21.671 -4.115 24.645 1.00 94.13 483 ASN A C 1
ATOM 1101 O O . ASN A 1 173 ? 21.827 -4.885 23.721 1.00 91.14 483 ASN A O 1
ATOM 1106 N N . GLU A 1 174 ? 20.533 -3.971 25.262 1.00 96.56 484 GLU A N 1
ATOM 1107 C CA . GLU A 1 174 ? 19.411 -4.754 24.858 1.00 104.64 484 GLU A CA 1
ATOM 1108 C C . GLU A 1 174 ? 19.026 -4.502 23.414 1.00 107.42 484 GLU A C 1
ATOM 1109 O O . GLU A 1 174 ? 17.938 -4.864 22.996 1.00 111.53 484 GLU A O 1
ATOM 1115 N N . SER A 1 175 ? 19.916 -3.859 22.659 1.00 107.40 485 SER A N 1
ATOM 1116 C CA . SER A 1 175 ? 19.652 -3.672 21.282 1.00 99.44 485 SER A CA 1
ATOM 1117 C C . SER A 1 175 ? 20.761 -3.963 20.300 1.00 79.84 485 SER A C 1
ATOM 1118 O O . SER A 1 175 ? 20.772 -4.983 19.621 1.00 81.95 485 SER A O 1
ATOM 1121 N N . ILE A 1 176 ? 21.676 -3.046 20.222 1.00 54.94 486 ILE A N 1
ATOM 1122 C CA . ILE A 1 176 ? 22.782 -3.186 19.293 1.00 41.42 486 ILE A CA 1
ATOM 1123 C C . ILE A 1 176 ? 23.876 -2.527 20.124 1.00 33.88 486 ILE A C 1
ATOM 1124 O O . ILE A 1 176 ? 23.582 -1.596 20.889 1.00 32.07 486 ILE A O 1
ATOM 1129 N N . PRO A 1 177 ? 25.119 -2.990 20.052 1.00 29.68 487 PRO A N 1
ATOM 1130 C CA . PRO A 1 177 ? 26.191 -2.344 20.815 1.00 28.70 487 PRO A CA 1
ATOM 1131 C C . PRO A 1 177 ? 26.446 -0.927 20.326 1.00 31.39 487 PRO A C 1
ATOM 1132 O O . PRO A 1 177 ? 26.128 -0.559 19.195 1.00 29.26 487 PRO A O 1
ATOM 1136 N N . ALA A 1 178 ? 27.040 -0.119 21.205 1.00 30.22 488 ALA A N 1
ATOM 1137 C CA . ALA A 1 178 ? 27.372 1.249 20.829 1.00 27.96 488 ALA A CA 1
ATOM 1138 C C . ALA A 1 178 ? 28.664 1.341 20.026 1.00 26.33 488 ALA A C 1
ATOM 1139 O O . ALA A 1 178 ? 28.849 2.316 19.287 1.00 30.23 488 ALA A O 1
ATOM 1141 N N . ALA A 1 179 ? 29.541 0.339 20.126 1.00 27.86 489 ALA A N 1
ATOM 1142 C CA . ALA A 1 179 ? 30.886 0.461 19.577 1.00 25.80 489 ALA A CA 1
ATOM 1143 C C . ALA A 1 179 ? 30.855 0.396 18.057 1.00 24.56 489 ALA A C 1
ATOM 1144 O O . ALA A 1 179 ? 30.312 -0.544 17.479 1.00 27.80 489 ALA A O 1
ATOM 1146 N N . VAL A 1 180 ? 31.424 1.408 17.415 1.00 25.38 490 VAL A N 1
ATOM 1147 C C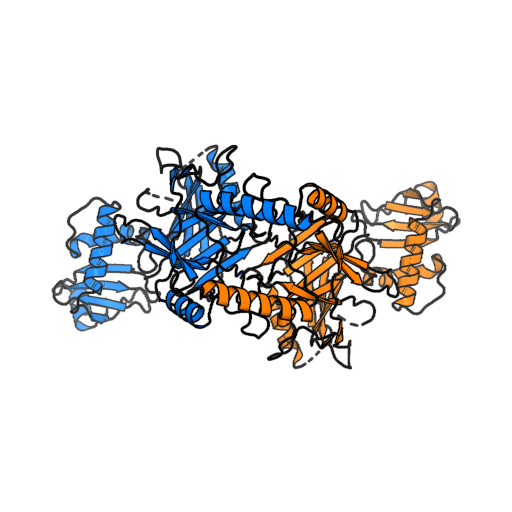A . VAL A 1 180 ? 31.517 1.496 15.964 1.00 18.96 490 VAL A CA 1
ATOM 1148 C C . VAL A 1 180 ? 32.994 1.452 15.611 1.00 20.06 490 VAL A C 1
ATOM 1149 O O . VAL A 1 180 ? 33.768 2.231 16.163 1.00 23.51 490 VAL A O 1
ATOM 1153 N N . PRO A 1 181 ? 33.439 0.572 14.708 1.00 20.69 491 PRO A N 1
ATOM 1154 C CA . PRO A 1 181 ? 34.880 0.475 14.421 1.00 20.40 491 PRO A CA 1
ATOM 1155 C C . PRO A 1 181 ? 35.397 1.634 13.573 1.00 20.27 491 PRO A C 1
ATOM 1156 O O . PRO A 1 181 ? 34.742 2.072 12.626 1.00 20.23 491 PRO A O 1
ATOM 1160 N N . VAL A 1 182 ? 36.613 2.083 13.890 1.00 21.53 492 VAL A N 1
ATOM 1161 C CA . VAL A 1 182 ? 37.346 3.049 13.072 1.00 18.35 492 VAL A CA 1
ATOM 1162 C C . VAL A 1 182 ? 38.261 2.303 12.108 1.00 25.41 492 VAL A C 1
ATOM 1163 O O . VAL A 1 182 ? 39.062 1.452 12.520 1.00 27.09 492 VAL A O 1
ATOM 1167 N N . LEU A 1 183 ? 38.160 2.632 10.823 1.00 23.58 493 LEU A N 1
ATOM 1168 C CA . LEU A 1 183 ? 38.915 1.960 9.779 1.00 24.48 493 LEU A CA 1
ATOM 1169 C C . LEU A 1 183 ? 39.902 2.919 9.124 1.00 23.67 493 LEU A C 1
ATOM 1170 O O . LEU A 1 183 ? 39.683 4.131 9.094 1.00 21.34 493 LEU A O 1
ATOM 1175 N N . ASN A 1 184 ? 40.998 2.370 8.605 1.00 21.63 494 ASN A N 1
ATOM 1176 C CA . ASN A 1 184 ? 42.002 3.132 7.867 1.00 18.93 494 ASN A CA 1
ATOM 1177 C C . ASN A 1 184 ? 41.988 2.716 6.401 1.00 23.10 494 ASN A C 1
ATOM 1178 O O . ASN A 1 184 ? 41.950 1.519 6.086 1.00 26.91 494 ASN A O 1
ATOM 1183 N N . ALA A 1 185 ? 42.032 3.699 5.504 1.00 17.27 495 ALA A N 1
ATOM 1184 C CA . ALA A 1 185 ? 42.046 3.411 4.077 1.00 19.34 495 ALA A CA 1
ATOM 1185 C C . ALA A 1 185 ? 43.475 3.180 3.596 1.00 25.10 495 ALA A C 1
ATOM 1186 O O . ALA A 1 185 ? 44.426 3.731 4.150 1.00 27.52 495 ALA A O 1
ATOM 1188 N N . VAL A 1 186 ? 43.623 2.347 2.558 1.00 19.27 496 VAL A N 1
ATOM 1189 C CA . VAL A 1 186 ? 44.923 2.072 1.947 1.00 21.42 496 VAL A CA 1
ATOM 1190 C C . VAL A 1 186 ? 45.044 2.873 0.662 1.00 23.43 496 VAL A C 1
ATOM 1191 O O . VAL A 1 186 ? 44.150 2.830 -0.191 1.00 20.52 496 VAL A O 1
ATOM 1195 N N . ARG A 1 187 ? 46.153 3.599 0.511 1.00 21.35 497 ARG A N 1
ATOM 1196 C CA . ARG A 1 187 ? 46.395 4.343 -0.715 1.00 22.37 497 ARG A CA 1
ATOM 1197 C C . ARG A 1 187 ? 46.896 3.400 -1.799 1.00 26.62 497 ARG A C 1
ATOM 1198 O O . ARG A 1 187 ? 47.884 2.683 -1.607 1.00 26.17 497 ARG A O 1
ATOM 1206 N N . ASP A 1 188 ? 46.201 3.398 -2.931 1.00 20.10 498 ASP A N 1
ATOM 1207 C CA . ASP A 1 188 ? 46.612 2.659 -4.116 1.00 23.48 498 ASP A CA 1
ATOM 1208 C C . ASP A 1 188 ? 47.536 3.562 -4.929 1.00 25.46 498 ASP A C 1
ATOM 1209 O O . ASP A 1 188 ? 47.094 4.569 -5.492 1.00 23.67 498 ASP A O 1
ATOM 1214 N N . THR A 1 189 ? 48.817 3.200 -4.997 1.00 23.12 499 THR A N 1
ATOM 1215 C CA . THR A 1 189 ? 49.776 4.041 -5.699 1.00 24.97 499 THR A CA 1
ATOM 1216 C C . THR A 1 189 ? 49.561 4.026 -7.206 1.00 26.87 499 THR A C 1
ATOM 1217 O O . THR A 1 189 ? 50.044 4.927 -7.897 1.00 30.54 499 THR A O 1
ATOM 1221 N N . ALA A 1 190 ? 48.846 3.036 -7.735 1.00 25.90 500 ALA A N 1
ATOM 1222 C CA . ALA A 1 190 ? 48.608 3.003 -9.172 1.00 24.69 500 ALA A CA 1
ATOM 1223 C C . ALA A 1 190 ? 47.499 3.962 -9.595 1.00 29.36 500 ALA A C 1
ATOM 1224 O O . ALA A 1 190 ? 47.558 4.525 -10.693 1.00 27.42 500 ALA A O 1
ATOM 1226 N N . THR A 1 191 ? 46.486 4.159 -8.755 1.00 19.38 501 THR A N 1
ATOM 1227 C CA . THR A 1 191 ? 45.360 5.014 -9.115 1.00 20.16 501 THR A CA 1
ATOM 1228 C C . THR A 1 191 ? 45.337 6.341 -8.384 1.00 21.36 501 THR A C 1
ATOM 1229 O O . THR A 1 191 ? 44.642 7.253 -8.836 1.00 24.95 501 THR A O 1
ATOM 1233 N N . GLY A 1 192 ? 46.012 6.454 -7.244 1.00 19.06 502 GLY A N 1
ATOM 1234 C CA . GLY A 1 192 ? 45.823 7.621 -6.405 1.00 22.69 502 GLY A CA 1
ATOM 1235 C C . GLY A 1 192 ? 44.516 7.647 -5.642 1.00 23.19 502 GLY A C 1
ATOM 1236 O O . GLY A 1 192 ? 44.169 8.689 -5.083 1.00 22.70 502 GLY A O 1
ATOM 1237 N N . LEU A 1 193 ? 43.768 6.539 -5.621 1.00 19.92 503 LEU A N 1
ATOM 1238 C CA . LEU A 1 193 ? 42.564 6.389 -4.812 1.00 18.93 503 LEU A CA 1
ATOM 1239 C C . LEU A 1 193 ? 42.891 5.655 -3.518 1.00 20.06 503 LEU A C 1
ATOM 1240 O O . LEU A 1 193 ? 43.927 4.998 -3.391 1.00 25.49 503 LEU A O 1
ATOM 1245 N N . ASP A 1 194 ? 41.984 5.756 -2.556 1.00 18.44 504 ASP A N 1
ATOM 1246 C CA . ASP A 1 194 ? 42.115 4.982 -1.334 1.00 20.85 504 ASP A CA 1
ATOM 1247 C C . ASP A 1 194 ? 41.079 3.873 -1.323 1.00 19.73 504 ASP A C 1
ATOM 1248 O O . ASP A 1 194 ? 40.087 3.906 -2.060 1.00 20.69 504 ASP A O 1
ATOM 1253 N N . LYS A 1 195 ? 41.321 2.877 -0.478 1.00 20.94 505 LYS A N 1
ATOM 1254 C CA . LYS A 1 195 ? 40.399 1.753 -0.384 1.00 19.78 505 LYS A CA 1
ATOM 1255 C C . LYS A 1 195 ? 40.171 1.415 1.075 1.00 17.10 505 LYS A C 1
ATOM 1256 O O . LYS A 1 195 ? 41.130 1.298 1.846 1.00 22.26 505 LYS A O 1
ATOM 1262 N N . ILE A 1 196 ? 38.900 1.270 1.438 1.00 17.22 506 ILE A N 1
ATOM 1263 C CA . ILE A 1 196 ? 38.478 0.744 2.731 1.00 18.12 506 ILE A CA 1
ATOM 1264 C C . ILE A 1 196 ? 37.820 -0.610 2.484 1.00 21.38 506 ILE A C 1
ATOM 1265 O O . ILE A 1 196 ? 37.055 -0.770 1.527 1.00 21.77 506 ILE A O 1
ATOM 1270 N N . THR A 1 197 ? 38.142 -1.600 3.309 1.00 20.27 507 THR A N 1
ATOM 1271 C CA . THR A 1 197 ? 37.537 -2.918 3.145 1.00 24.30 507 THR A CA 1
ATOM 1272 C C . THR A 1 197 ? 36.726 -3.272 4.379 1.00 22.91 507 THR A C 1
ATOM 1273 O O . THR A 1 197 ? 37.205 -3.121 5.509 1.00 26.83 507 THR A O 1
ATOM 1277 N N . LEU A 1 198 ? 35.460 -3.723 4.153 1.00 19.22 508 LEU A N 1
ATOM 1278 C CA . LEU A 1 198 ? 34.630 -4.179 5.257 1.00 16.79 508 LEU A CA 1
ATOM 1279 C C . LEU A 1 198 ? 34.654 -5.693 5.331 1.00 18.46 508 LEU A C 1
ATOM 1280 O O . LEU A 1 198 ? 34.654 -6.368 4.288 1.00 19.13 508 LEU A O 1
ATOM 1285 N N . PRO A 1 199 ? 34.652 -6.235 6.546 1.00 22.53 509 PRO A N 1
ATOM 1286 C CA . PRO A 1 199 ? 34.666 -7.693 6.698 1.00 20.72 509 PRO A CA 1
ATOM 1287 C C . PRO A 1 199 ? 33.424 -8.333 6.090 1.00 20.69 509 PRO A C 1
ATOM 1288 O O . PRO A 1 199 ? 32.356 -7.723 6.002 1.00 20.88 509 PRO A O 1
ATOM 1292 N N . ALA A 1 200 ? 33.598 -9.574 5.657 1.00 15.97 510 ALA A N 1
ATOM 1293 C CA . ALA A 1 200 ? 32.476 -10.428 5.320 1.00 14.26 510 ALA A CA 1
ATOM 1294 C C . ALA A 1 200 ? 31.575 -10.600 6.537 1.00 20.05 510 ALA A C 1
ATOM 1295 O O . ALA A 1 200 ? 32.027 -10.538 7.682 1.00 20.53 510 ALA A O 1
ATOM 1297 N N . VAL A 1 201 ? 30.279 -10.795 6.273 1.00 17.81 511 VAL A N 1
ATOM 1298 C CA . VAL A 1 201 ? 29.265 -11.059 7.293 1.00 19.95 511 VAL A CA 1
ATOM 1299 C C . VAL A 1 201 ? 28.364 -12.178 6.775 1.00 22.52 511 VAL A C 1
ATOM 1300 O O . VAL A 1 201 ? 28.429 -12.565 5.611 1.00 19.16 511 VAL A O 1
ATOM 1304 N N . VAL A 1 202 ? 27.503 -12.691 7.650 1.00 16.65 512 VAL A N 1
ATOM 1305 C CA . VAL A 1 202 ? 26.479 -13.634 7.203 1.00 17.52 512 VAL A CA 1
ATOM 1306 C C . VAL A 1 202 ? 25.604 -12.955 6.154 1.00 18.13 512 VAL A C 1
ATOM 1307 O O . VAL A 1 202 ? 24.912 -11.973 6.445 1.00 15.82 512 VAL A O 1
ATOM 1311 N N . GLY A 1 203 ? 25.638 -13.468 4.924 1.00 17.98 513 GLY A N 1
ATOM 1312 C CA . GLY A 1 203 ? 24.866 -12.907 3.835 1.00 20.16 513 GLY A CA 1
ATOM 1313 C C . GLY A 1 203 ? 25.596 -11.970 2.901 1.00 21.49 513 GLY A C 1
ATOM 1314 O O . GLY A 1 203 ? 24.971 -11.442 1.971 1.00 23.29 513 GLY A O 1
ATOM 1315 N N . ALA A 1 204 ? 26.899 -11.756 3.096 1.00 17.03 514 ALA A N 1
ATOM 1316 C CA . ALA A 1 204 ? 27.562 -10.841 2.185 1.00 14.17 514 ALA A CA 1
ATOM 1317 C C . ALA A 1 204 ? 29.069 -11.047 2.233 1.00 14.17 514 ALA A C 1
ATOM 1318 O O . ALA A 1 204 ? 29.611 -11.269 3.319 1.00 17.27 514 ALA A O 1
ATOM 1320 N N . PRO A 1 205 ? 29.763 -10.987 1.096 1.00 15.68 515 PRO A N 1
ATOM 1321 C CA . PRO A 1 205 ? 31.233 -11.083 1.074 1.00 14.40 515 PRO A CA 1
ATOM 1322 C C . PRO A 1 205 ? 31.881 -9.819 1.618 1.00 16.55 515 PRO A C 1
ATOM 1323 O O . PRO A 1 205 ? 31.179 -8.851 1.935 1.00 18.56 515 PRO A O 1
ATOM 1327 N N . SER A 1 206 ? 33.208 -9.811 1.730 1.00 18.28 516 SER A N 1
ATOM 1328 C CA . SER A 1 206 ? 33.935 -8.593 2.039 1.00 17.43 516 SER A CA 1
ATOM 1329 C C . SER A 1 206 ? 33.545 -7.509 1.050 1.00 18.99 516 SER A C 1
ATOM 1330 O O . SER A 1 206 ? 33.297 -7.786 -0.124 1.00 22.28 516 SER A O 1
ATOM 1333 N N . ARG A 1 207 ? 33.508 -6.265 1.527 1.00 18.95 517 ARG A N 1
ATOM 1334 C CA . ARG A 1 207 ? 33.038 -5.137 0.730 1.00 23.06 517 ARG A CA 1
ATOM 1335 C C . ARG A 1 207 ? 34.175 -4.140 0.570 1.00 25.27 517 ARG A C 1
ATOM 1336 O O . ARG A 1 207 ? 34.726 -3.649 1.563 1.00 21.84 517 ARG A O 1
ATOM 1344 N N . THR A 1 208 ? 34.500 -3.823 -0.675 1.00 17.51 518 THR A N 1
ATOM 1345 C CA . THR A 1 208 ? 35.445 -2.764 -1.000 1.00 19.12 518 THR A CA 1
ATOM 1346 C C . THR A 1 208 ? 34.724 -1.427 -1.176 1.00 19.48 518 THR A C 1
ATOM 1347 O O . THR A 1 208 ? 33.744 -1.346 -1.921 1.00 21.85 518 THR A O 1
ATOM 1351 N N . ILE A 1 209 ? 35.211 -0.383 -0.505 1.00 17.98 519 ILE A N 1
ATOM 1352 C CA . ILE A 1 209 ? 34.701 0.976 -0.692 1.00 14.73 519 ILE A CA 1
ATOM 1353 C C . ILE A 1 209 ? 35.854 1.821 -1.191 1.00 17.24 519 ILE A C 1
ATOM 1354 O O . ILE A 1 209 ? 36.933 1.799 -0.595 1.00 17.43 519 ILE A O 1
ATOM 1359 N N . LEU A 1 210 ? 35.648 2.504 -2.310 1.00 19.35 520 LEU A N 1
ATOM 1360 C CA . LEU A 1 210 ? 36.665 3.384 -2.870 1.00 20.15 520 LEU A CA 1
ATOM 1361 C C . LEU A 1 210 ? 36.572 4.758 -2.216 1.00 21.71 520 LEU A C 1
ATOM 1362 O O . LEU A 1 210 ? 35.492 5.202 -1.822 1.00 18.53 520 LEU A O 1
ATOM 1367 N N . VAL A 1 211 ? 37.706 5.443 -2.112 1.00 17.51 521 VAL A N 1
ATOM 1368 C CA . VAL A 1 211 ? 37.699 6.813 -1.609 1.00 15.78 521 VAL A CA 1
ATOM 1369 C C . VAL A 1 211 ? 38.402 7.683 -2.633 1.00 16.95 521 VAL A C 1
ATOM 1370 O O . VAL A 1 211 ? 39.559 7.418 -2.981 1.00 18.42 521 VAL A O 1
ATOM 1374 N N . ASN A 1 212 ? 37.701 8.702 -3.133 1.00 17.20 522 ASN A N 1
ATOM 1375 C CA . ASN A 1 212 ? 38.331 9.714 -3.965 1.00 18.73 522 ASN A CA 1
ATOM 1376 C C . ASN A 1 212 ? 38.914 10.775 -3.024 1.00 17.89 522 ASN A C 1
ATOM 1377 O O . ASN A 1 212 ? 38.142 11.504 -2.408 1.00 19.16 522 ASN A O 1
ATOM 1382 N N . PRO A 1 213 ? 40.220 10.871 -2.858 1.00 17.40 523 PRO A N 1
ATOM 1383 C CA . PRO A 1 213 ? 40.768 11.801 -1.869 1.00 18.96 523 PRO A CA 1
ATOM 1384 C C . PRO A 1 213 ? 40.733 13.257 -2.296 1.00 21.38 523 PRO A C 1
ATOM 1385 O O . PRO A 1 213 ? 41.037 14.115 -1.466 1.00 21.54 523 PRO A O 1
ATOM 1389 N N . VAL A 1 214 ? 40.360 13.572 -3.532 1.00 16.89 524 VAL A N 1
ATOM 1390 C CA . VAL A 1 214 ? 40.290 14.952 -4.001 1.00 19.32 524 VAL A CA 1
ATOM 1391 C C . VAL A 1 214 ? 38.917 15.506 -3.639 1.00 19.51 524 VAL A C 1
ATOM 1392 O O . VAL A 1 214 ? 37.905 14.958 -4.102 1.00 20.48 524 VAL A O 1
ATOM 1396 N N . PRO A 1 215 ? 38.832 16.597 -2.867 1.00 17.15 525 PRO A N 1
ATOM 1397 C CA . PRO A 1 215 ? 37.522 17.207 -2.610 1.00 19.22 525 PRO A CA 1
ATOM 1398 C C . PRO A 1 215 ? 36.810 17.494 -3.918 1.00 18.62 525 PRO A C 1
ATOM 1399 O O . PRO A 1 215 ? 37.419 17.913 -4.902 1.00 18.55 525 PRO A O 1
ATOM 1403 N N . GLN A 1 216 ? 35.516 17.211 -3.943 1.00 18.58 526 GLN A N 1
ATOM 1404 C CA . GLN A 1 216 ? 34.797 17.346 -5.193 1.00 20.01 526 GLN A CA 1
ATOM 1405 C C . GLN A 1 216 ? 33.312 17.554 -4.928 1.00 24.94 526 GLN A C 1
ATOM 1406 O O . GLN A 1 216 ? 32.506 16.627 -5.116 1.00 26.61 526 GLN A O 1
ATOM 1412 N N . PRO A 1 217 ? 32.912 18.747 -4.489 1.00 23.78 527 PRO A N 1
ATOM 1413 C CA . PRO A 1 217 ? 31.475 19.004 -4.279 1.00 22.06 527 PRO A CA 1
ATOM 1414 C C . PRO A 1 217 ? 30.656 18.925 -5.558 1.00 28.36 527 PRO A C 1
ATOM 1415 O O . PRO A 1 217 ? 29.445 18.675 -5.496 1.00 27.59 527 PRO A O 1
ATOM 1419 N N . SER A 1 218 ? 31.281 19.144 -6.711 1.00 26.87 528 SER A N 1
ATOM 1420 C CA . SER A 1 218 ? 30.698 18.864 -8.017 1.00 29.18 528 SER A CA 1
ATOM 1421 C C . SER A 1 218 ? 31.850 18.700 -9.000 1.00 25.74 528 SER A C 1
ATOM 1422 O O . SER A 1 218 ? 33.009 18.964 -8.668 1.00 23.98 528 SER A O 1
ATOM 1425 N N . VAL A 1 219 ? 31.522 18.270 -10.214 1.00 33.34 529 VAL A N 1
ATOM 1426 C CA . VAL A 1 219 ? 32.561 17.952 -11.208 1.00 33.81 529 VAL A CA 1
ATOM 1427 C C . VAL A 1 219 ? 33.211 19.240 -11.698 1.00 27.97 529 VAL A C 1
ATOM 1428 O O . VAL A 1 219 ? 32.499 20.169 -12.111 1.00 26.23 529 VAL A O 1
ATOM 1432 N N . PRO A 1 220 ? 34.538 19.349 -11.694 1.00 27.28 530 PRO A N 1
ATOM 1433 C CA . PRO A 1 220 ? 35.166 20.488 -12.370 1.00 28.44 530 PRO A CA 1
ATOM 1434 C C . PRO A 1 220 ? 35.003 20.352 -13.871 1.00 37.27 530 PRO A C 1
ATOM 1435 O O . PRO A 1 220 ? 35.143 19.262 -14.428 1.00 41.98 530 PRO A O 1
ATOM 1439 N N . THR A 1 221 ? 34.690 21.463 -14.529 1.00 39.68 531 THR A N 1
ATOM 1440 C CA . THR A 1 221 ? 34.613 21.441 -15.984 1.00 44.57 531 THR A CA 1
ATOM 1441 C C . THR A 1 221 ? 35.974 21.092 -16.577 1.00 49.39 531 THR A C 1
ATOM 1442 O O . THR A 1 221 ? 37.012 21.570 -16.114 1.00 51.04 531 THR A O 1
ATOM 1446 N N . ASP A 1 222 ? 35.972 20.232 -17.598 1.00 51.05 532 ASP A N 1
ATOM 1447 C CA . ASP A 1 222 ? 37.215 19.699 -18.167 1.00 47.49 532 ASP A CA 1
ATOM 1448 C C . ASP A 1 222 ? 37.849 20.776 -19.041 1.00 41.89 532 ASP A C 1
ATOM 1449 O O . ASP A 1 222 ? 37.764 20.760 -20.270 1.00 37.35 532 ASP A O 1
ATOM 1454 N N . THR A 1 223 ? 38.505 21.731 -18.386 1.00 38.74 533 THR A N 1
ATOM 1455 C CA . THR A 1 223 ? 39.124 22.857 -19.070 1.00 37.85 533 THR A CA 1
ATOM 1456 C C . THR A 1 223 ? 40.577 22.978 -18.637 1.00 37.32 533 THR A C 1
ATOM 1457 O O . THR A 1 223 ? 41.066 22.250 -17.759 1.00 31.53 533 THR A O 1
ATOM 1461 N N . GLY A 1 224 ? 41.262 23.931 -19.262 1.00 33.74 534 GLY A N 1
ATOM 1462 C CA . GLY A 1 224 ? 42.617 24.253 -18.884 1.00 28.56 534 GLY A CA 1
ATOM 1463 C C . GLY A 1 224 ? 42.748 24.890 -17.527 1.00 29.34 534 GLY A C 1
ATOM 1464 O O . GLY A 1 224 ? 43.877 25.076 -17.064 1.00 33.57 534 GLY A O 1
ATOM 1465 N N . ASN A 1 225 ? 41.634 25.218 -16.868 1.00 24.80 535 ASN A N 1
ATOM 1466 C CA . ASN A 1 225 ? 41.743 25.848 -15.557 1.00 23.47 535 ASN A CA 1
ATOM 1467 C C . ASN A 1 225 ? 41.984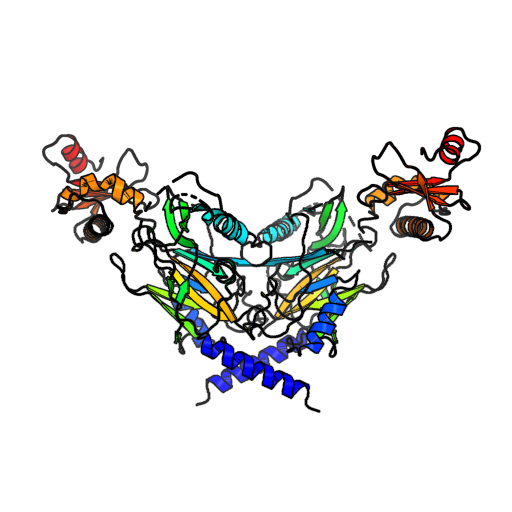 24.844 -14.436 1.00 20.67 535 ASN A C 1
ATOM 1468 O O . ASN A 1 225 ? 42.191 25.261 -13.290 1.00 19.98 535 ASN A O 1
ATOM 1473 N N . HIS A 1 226 ? 41.971 23.546 -14.734 1.00 20.74 536 HIS A N 1
ATOM 1474 C CA . HIS A 1 226 ? 42.074 22.504 -13.721 1.00 18.30 536 HIS A CA 1
ATOM 1475 C C . HIS A 1 226 ? 43.147 21.506 -14.122 1.00 24.10 536 HIS A C 1
ATOM 1476 O O . HIS A 1 226 ? 43.404 21.288 -15.308 1.00 24.17 536 HIS A O 1
ATOM 1483 N N . GLN A 1 227 ? 43.746 20.888 -13.129 1.00 18.72 537 GLN A N 1
ATOM 1484 C CA . GLN A 1 227 ? 44.713 19.823 -13.335 1.00 20.00 537 GLN A CA 1
ATOM 1485 C C . GLN A 1 227 ? 44.017 18.473 -13.235 1.00 22.85 537 GLN A C 1
ATOM 1486 O O . GLN A 1 227 ? 42.884 18.393 -12.753 1.00 19.03 537 GLN A O 1
ATOM 1492 N N . PRO A 1 228 ? 44.637 17.391 -13.714 1.00 19.39 538 PRO A N 1
ATOM 1493 C CA . PRO A 1 228 ? 43.931 16.097 -13.734 1.00 22.75 538 PRO A CA 1
ATOM 1494 C C . PRO A 1 228 ? 43.618 15.594 -12.329 1.00 19.01 538 PRO A C 1
ATOM 1495 O O . PRO A 1 228 ? 44.474 15.587 -11.444 1.00 22.98 538 PRO A O 1
ATOM 1499 N N . VAL A 1 229 ? 42.368 15.182 -12.132 1.00 17.13 539 VAL A N 1
ATOM 1500 C CA . VAL A 1 229 ? 41.935 14.523 -10.892 1.00 15.74 539 VAL A CA 1
ATOM 1501 C C . VAL A 1 229 ? 40.893 13.477 -11.248 1.00 18.15 539 VAL A C 1
ATOM 1502 O O . VAL A 1 229 ? 40.211 13.586 -12.266 1.00 19.19 539 VAL A O 1
ATOM 1506 N N . PRO A 1 230 ? 40.764 12.441 -10.407 1.00 15.69 540 PRO A N 1
ATOM 1507 C CA . PRO A 1 230 ? 39.656 11.496 -10.605 1.00 19.57 540 PRO A CA 1
ATOM 1508 C C . PRO A 1 230 ? 38.335 12.215 -10.424 1.00 17.03 540 PRO A C 1
ATOM 1509 O O . PRO A 1 230 ? 38.208 13.132 -9.611 1.00 16.83 540 PRO A O 1
ATOM 1513 N N . VAL A 1 231 ? 37.341 11.786 -11.186 1.00 16.60 541 VAL A N 1
ATOM 1514 C CA . VAL A 1 231 ? 36.014 12.388 -11.123 1.00 16.79 541 VAL A CA 1
ATOM 1515 C C . VAL A 1 231 ? 35.051 11.306 -10.654 1.00 22.29 541 VAL A C 1
ATOM 1516 O O . VAL A 1 231 ? 34.855 10.292 -11.336 1.00 24.37 541 VAL A O 1
ATOM 1520 N N . THR A 1 232 ? 34.503 11.489 -9.466 1.00 20.93 542 THR A N 1
ATOM 1521 C CA . THR A 1 232 ? 33.519 10.542 -8.948 1.00 24.17 542 THR A CA 1
ATOM 1522 C C . THR A 1 232 ? 32.211 10.680 -9.722 1.00 21.56 542 THR A C 1
ATOM 1523 O O . THR A 1 232 ? 31.751 11.811 -9.950 1.00 18.41 542 THR A O 1
ATOM 1527 N N . PRO A 1 233 ? 31.605 9.579 -10.178 1.00 22.02 543 PRO A N 1
ATOM 1528 C CA . PRO A 1 233 ? 30.315 9.693 -10.874 1.00 24.81 543 PRO A CA 1
ATOM 1529 C C . PRO A 1 233 ? 29.286 10.333 -9.960 1.00 21.15 543 PRO A C 1
ATOM 1530 O O . PRO A 1 233 ? 29.188 9.994 -8.783 1.00 24.00 543 PRO A O 1
ATOM 1534 N N . VAL A 1 234 ? 28.537 11.276 -10.502 1.00 20.22 544 VAL A N 1
ATOM 1535 C CA . VAL A 1 234 ? 27.615 12.080 -9.719 1.00 27.13 544 VAL A CA 1
ATOM 1536 C C . VAL A 1 234 ? 26.223 11.488 -9.848 1.00 30.01 544 VAL A C 1
ATOM 1537 O O . VAL A 1 234 ? 25.851 10.966 -10.905 1.00 28.90 544 VAL A O 1
ATOM 1541 N N . HIS A 1 235 ? 25.469 11.529 -8.755 1.00 26.33 545 HIS A N 1
ATOM 1542 C CA . HIS A 1 235 ? 24.128 10.983 -8.766 1.00 37.01 545 HIS A CA 1
ATOM 1543 C C . HIS A 1 235 ? 23.260 11.703 -9.784 1.00 43.20 545 HIS A C 1
ATOM 1544 O O . HIS A 1 235 ? 23.177 12.935 -9.798 1.00 39.49 545 HIS A O 1
ATOM 1551 N N . THR A 1 236 ? 22.630 10.915 -10.645 1.00 47.97 546 THR A N 1
ATOM 1552 C CA . THR A 1 236 ? 21.586 11.368 -11.543 1.00 59.03 546 THR A CA 1
ATOM 1553 C C . THR A 1 236 ? 20.340 10.529 -11.296 1.00 61.37 546 THR A C 1
ATOM 1554 O O . THR A 1 236 ? 20.396 9.469 -10.668 1.00 55.92 546 THR A O 1
ATOM 1558 N N . GLY A 1 237 ? 19.211 11.020 -11.779 1.00 75.51 547 GLY A N 1
ATOM 1559 C CA . GLY A 1 237 ? 17.949 10.317 -11.633 1.00 82.79 547 GLY A CA 1
ATOM 1560 C C . GLY A 1 237 ? 17.097 10.914 -10.521 1.00 85.72 547 GLY A C 1
ATOM 1561 O O . GLY A 1 237 ? 16.891 12.126 -10.470 1.00 90.83 547 GLY A O 1
ATOM 1562 N N . THR A 1 238 ? 16.623 10.058 -9.620 1.00 73.41 548 THR A N 1
ATOM 1563 C CA . THR A 1 238 ? 15.590 10.450 -8.671 1.00 64.25 548 THR A CA 1
ATOM 1564 C C . THR A 1 238 ? 16.133 11.390 -7.599 1.00 54.87 548 THR A C 1
ATOM 1565 O O . THR A 1 238 ? 17.250 11.226 -7.097 1.00 46.16 548 THR A O 1
ATOM 1569 N N . GLU A 1 239 ? 15.311 12.371 -7.240 1.00 47.67 549 GLU A N 1
ATOM 1570 C CA . GLU A 1 239 ? 15.693 13.387 -6.275 1.00 50.90 549 GLU A CA 1
ATOM 1571 C C . GLU A 1 239 ? 15.883 12.771 -4.892 1.00 44.38 549 GLU A C 1
ATOM 1572 O O . GLU A 1 239 ? 15.141 11.872 -4.480 1.00 41.37 549 GLU A O 1
ATOM 1578 N N . VAL A 1 240 ? 16.904 13.244 -4.188 1.00 33.32 550 VAL A N 1
ATOM 1579 C CA . VAL A 1 240 ? 17.183 12.818 -2.823 1.00 34.72 550 VAL A CA 1
ATOM 1580 C C . VAL A 1 240 ? 16.488 13.803 -1.888 1.00 41.17 550 VAL A C 1
ATOM 1581 O O . VAL A 1 240 ? 16.792 15.000 -1.900 1.00 44.62 550 VAL A O 1
ATOM 1585 N N . LYS A 1 241 ? 15.528 13.313 -1.106 1.00 42.17 551 LYS A N 1
ATOM 1586 C CA . LYS A 1 241 ? 14.783 14.183 -0.202 1.00 44.16 551 LYS A CA 1
ATOM 1587 C C . LYS A 1 241 ? 14.406 13.403 1.049 1.00 46.06 551 LYS A C 1
ATOM 1588 O O . LYS A 1 241 ? 13.867 12.296 0.960 1.00 54.79 551 LYS A O 1
ATOM 1594 N N . SER A 1 242 ? 14.697 13.982 2.209 1.00 41.12 552 SER A N 1
ATOM 1595 C CA . SER A 1 242 ? 14.535 13.290 3.479 1.00 50.25 552 SER A CA 1
ATOM 1596 C C . SER A 1 242 ? 13.149 13.560 4.053 1.00 50.59 552 SER A C 1
ATOM 1597 O O . SER A 1 242 ? 12.785 14.712 4.306 1.00 55.97 552 SER A O 1
ATOM 1600 N N . VAL A 1 243 ? 12.381 12.495 4.251 1.00 47.94 553 VAL A N 1
ATOM 1601 C CA . VAL A 1 243 ? 11.061 12.558 4.862 1.00 51.77 553 VAL A CA 1
ATOM 1602 C C . VAL A 1 243 ? 11.004 11.499 5.951 1.00 51.92 553 VAL A C 1
ATOM 1603 O O . VAL A 1 243 ? 11.329 10.332 5.701 1.00 50.40 553 VAL A O 1
ATOM 1607 N N . GLU A 1 244 ? 10.591 11.896 7.152 1.00 48.22 554 GLU A N 1
ATOM 1608 C CA . GLU A 1 244 ? 10.362 10.912 8.199 1.00 47.19 554 GLU A CA 1
ATOM 1609 C C . GLU A 1 244 ? 9.169 10.040 7.831 1.00 44.28 554 GLU A C 1
ATOM 1610 O O . GLU A 1 244 ? 8.111 10.546 7.445 1.00 41.62 554 GLU A O 1
ATOM 1616 N N . MET A 1 245 ? 9.347 8.734 7.927 1.00 37.08 555 MET A N 1
ATOM 1617 C CA . MET A 1 245 ? 8.386 7.699 7.578 1.00 43.33 555 MET A CA 1
ATOM 1618 C C . MET A 1 245 ? 7.664 7.206 8.821 1.00 51.08 555 MET A C 1
ATOM 1619 O O . MET A 1 245 ? 8.297 6.986 9.865 1.00 46.60 555 MET A O 1
ATOM 1624 N N . PRO A 1 246 ? 6.349 7.013 8.731 1.00 58.17 556 PRO A N 1
ATOM 1625 C CA . PRO A 1 246 ? 5.613 6.447 9.866 1.00 63.61 556 PRO A CA 1
ATOM 1626 C C . PRO A 1 246 ? 5.985 4.990 10.074 1.00 62.65 556 PRO A C 1
ATOM 1627 O O . PRO A 1 246 ? 6.231 4.249 9.119 1.00 57.03 556 PRO A O 1
ATOM 1631 N N . VAL A 1 247 ? 6.034 4.584 11.339 1.00 69.57 557 VAL A N 1
ATOM 1632 C CA . VAL A 1 247 ? 6.333 3.197 11.678 1.00 74.99 557 VAL A CA 1
ATOM 1633 C C . VAL A 1 247 ? 5.644 2.810 12.983 1.00 79.41 557 VAL A C 1
ATOM 1634 O O . VAL A 1 247 ? 5.123 1.703 13.112 1.00 82.46 557 VAL A O 1
ATOM 1638 N N . ASP A 1 255 ? 18.447 -6.442 13.324 1.00 60.64 565 ASP A N 1
ATOM 1639 C CA . ASP A 1 255 ? 19.433 -6.921 14.288 1.00 59.80 565 ASP A CA 1
ATOM 1640 C C . ASP A 1 255 ? 20.849 -6.518 13.880 1.00 59.32 565 ASP A C 1
ATOM 1641 O O . ASP A 1 255 ? 21.060 -5.978 12.791 1.00 62.05 565 ASP A O 1
ATOM 1646 N N . VAL A 1 256 ? 21.815 -6.802 14.760 1.00 54.05 566 VAL A N 1
ATOM 1647 C CA . VAL A 1 256 ? 23.168 -6.267 14.612 1.00 49.39 566 VAL A CA 1
ATOM 1648 C C . VAL A 1 256 ? 23.862 -6.826 13.373 1.00 50.96 566 VAL A C 1
ATOM 1649 O O . VAL A 1 256 ? 24.771 -6.189 12.822 1.00 49.13 566 VAL A O 1
ATOM 1653 N N . GLY A 1 257 ? 23.460 -8.013 12.914 1.00 44.43 567 GLY A N 1
ATOM 1654 C CA . GLY A 1 257 ? 23.973 -8.547 11.664 1.00 40.33 567 GLY A CA 1
ATOM 1655 C C . GLY A 1 257 ? 23.579 -7.749 10.435 1.00 39.44 567 GLY A C 1
ATOM 1656 O O . GLY A 1 257 ? 24.131 -7.994 9.355 1.00 47.45 567 GLY A O 1
ATOM 1657 N N . GLY A 1 258 ? 22.641 -6.818 10.562 1.00 32.78 568 GLY A N 1
ATOM 1658 C CA . GLY A 1 258 ? 22.350 -5.916 9.472 1.00 44.73 568 GLY A CA 1
ATOM 1659 C C . GLY A 1 258 ? 23.172 -4.644 9.461 1.00 46.67 568 GLY A C 1
ATOM 1660 O O . GLY A 1 258 ? 22.891 -3.756 8.647 1.00 47.25 568 GLY A O 1
ATOM 1661 N N . LEU A 1 259 ? 24.177 -4.526 10.337 1.00 38.44 569 LEU A N 1
ATOM 1662 C CA . LEU A 1 259 ? 24.931 -3.289 10.534 1.00 23.87 569 LEU A CA 1
ATOM 1663 C C . LEU A 1 259 ? 26.346 -3.454 10.010 1.00 29.71 569 LEU A C 1
ATOM 1664 O O . LEU A 1 259 ? 27.154 -4.169 10.610 1.00 36.91 569 LEU A O 1
ATOM 1669 N N . ARG A 1 260 ? 26.659 -2.758 8.927 1.00 25.86 570 ARG A N 1
ATOM 1670 C CA . ARG A 1 260 ? 28.026 -2.637 8.442 1.00 29.67 570 ARG A CA 1
ATOM 1671 C C . ARG A 1 260 ? 28.351 -1.148 8.404 1.00 33.94 570 ARG A C 1
ATOM 1672 O O . ARG A 1 260 ? 28.465 -0.553 7.332 1.00 52.39 570 ARG A O 1
ATOM 1680 N N . ASP A 1 261 ? 28.423 -0.535 9.575 1.00 20.16 571 ASP A N 1
ATOM 1681 C CA . ASP A 1 261 ? 28.749 0.882 9.671 1.00 17.05 571 ASP A CA 1
ATOM 1682 C C . ASP A 1 261 ? 30.142 1.045 10.260 1.00 22.41 571 ASP A C 1
ATOM 1683 O O . ASP A 1 261 ? 30.662 0.158 10.944 1.00 19.70 571 ASP A O 1
ATOM 1688 N N . PHE A 1 262 ? 30.765 2.187 9.972 1.00 15.63 572 PHE A N 1
ATOM 1689 C CA . PHE A 1 262 ? 32.124 2.395 10.451 1.00 14.94 572 PHE A CA 1
ATOM 1690 C C . PHE A 1 262 ? 32.408 3.887 10.486 1.00 19.93 572 PHE A C 1
ATOM 1691 O O . PHE A 1 262 ? 31.601 4.704 10.042 1.00 18.43 572 PHE A O 1
ATOM 1699 N N . ILE A 1 263 ? 33.572 4.231 11.024 1.00 15.09 573 ILE A N 1
ATOM 1700 C CA . ILE A 1 263 ? 34.075 5.598 11.013 1.00 17.71 573 ILE A CA 1
ATOM 1701 C C . ILE A 1 263 ? 35.430 5.596 10.314 1.00 18.71 573 ILE A C 1
ATOM 1702 O O . ILE A 1 263 ? 36.214 4.649 10.468 1.00 19.51 573 ILE A O 1
ATOM 1707 N N . TYR A 1 264 ? 35.677 6.612 9.487 1.00 16.46 574 TYR A N 1
ATOM 1708 C CA . TYR A 1 264 ? 37.020 6.848 8.965 1.00 15.80 574 TYR A CA 1
ATOM 1709 C C . TYR A 1 264 ? 37.311 8.345 9.043 1.00 15.80 574 TYR A C 1
ATOM 1710 O O . TYR A 1 264 ? 36.414 9.167 9.274 1.00 16.82 574 TYR A O 1
ATOM 1719 N N . TRP A 1 265 ? 38.585 8.698 8.862 1.00 15.01 575 TRP A N 1
ATOM 1720 C CA . TRP A 1 265 ? 39.029 10.089 8.926 1.00 17.30 575 TRP A CA 1
ATOM 1721 C C . TRP A 1 265 ? 39.379 10.608 7.535 1.00 17.49 575 TRP A C 1
ATOM 1722 O O . TRP A 1 265 ? 39.954 9.872 6.731 1.00 17.76 575 TRP A O 1
ATOM 1733 N N . ARG A 1 266 ? 39.042 11.865 7.257 1.00 15.70 576 ARG A N 1
ATOM 1734 C CA . ARG A 1 266 ? 39.459 12.582 6.060 1.00 16.82 576 ARG A CA 1
ATOM 1735 C C . ARG A 1 266 ? 40.003 13.940 6.465 1.00 12.40 576 ARG A C 1
ATOM 1736 O O . ARG A 1 266 ? 39.740 14.415 7.577 1.00 17.11 576 ARG A O 1
ATOM 1744 N N . PRO A 1 267 ? 40.779 14.588 5.595 1.00 17.63 577 PRO A N 1
ATOM 1745 C CA . PRO A 1 267 ? 41.250 15.939 5.921 1.00 19.66 577 PRO A CA 1
ATOM 1746 C C . PRO A 1 267 ? 40.077 16.886 6.125 1.00 15.99 577 PRO A C 1
ATOM 1747 O O . PRO A 1 267 ? 38.994 16.714 5.549 1.00 18.41 577 PRO A O 1
ATOM 1751 N N . ASP A 1 268 ? 40.290 17.884 6.983 1.00 15.63 578 ASP A N 1
ATOM 1752 C CA . ASP A 1 268 ? 39.263 18.894 7.177 1.00 18.68 578 ASP A CA 1
ATOM 1753 C C . ASP A 1 268 ? 39.260 19.882 6.009 1.00 15.85 578 ASP A C 1
ATOM 1754 O O . ASP A 1 268 ? 40.020 19.757 5.040 1.00 15.08 578 ASP A O 1
ATOM 1759 N N . ALA A 1 269 ? 38.346 20.854 6.078 1.00 15.28 579 ALA A N 1
ATOM 1760 C CA . ALA A 1 269 ? 38.162 21.779 4.959 1.00 20.30 579 ALA A CA 1
ATOM 1761 C C . ALA A 1 269 ? 39.440 22.565 4.657 1.00 18.42 579 ALA A C 1
ATOM 1762 O O . ALA A 1 269 ? 39.772 22.800 3.487 1.00 17.22 579 ALA A O 1
ATOM 1764 N N . ALA A 1 270 ? 40.164 22.986 5.700 1.00 15.39 580 ALA A N 1
ATOM 1765 C CA . ALA A 1 270 ? 41.431 23.684 5.521 1.00 20.45 580 ALA A CA 1
ATOM 1766 C C . ALA A 1 270 ? 42.507 22.779 4.942 1.00 23.87 580 ALA A C 1
ATOM 1767 O O . ALA A 1 270 ? 43.474 23.282 4.362 1.00 18.11 580 ALA A O 1
ATOM 1769 N N . GLY A 1 271 ? 42.356 21.465 5.088 1.00 20.43 581 GLY A N 1
ATOM 1770 C CA . GLY A 1 271 ? 43.316 20.502 4.599 1.00 20.02 581 GLY A CA 1
ATOM 1771 C C . GLY A 1 271 ? 44.483 20.251 5.523 1.00 19.50 581 GLY A C 1
ATOM 1772 O O . GLY A 1 271 ? 45.348 19.431 5.187 1.00 22.11 581 GLY A O 1
ATOM 1773 N N . THR A 1 272 ? 44.533 20.917 6.681 1.00 16.58 582 THR A N 1
ATOM 1774 C CA . THR A 1 272 ? 45.652 20.810 7.610 1.00 21.06 582 THR A CA 1
ATOM 1775 C C . THR A 1 272 ? 45.298 20.055 8.879 1.00 18.22 582 THR A C 1
ATOM 1776 O O . THR A 1 272 ? 46.182 19.809 9.707 1.00 19.62 582 THR A O 1
ATOM 1780 N N . GLY A 1 273 ? 44.030 19.702 9.060 1.00 17.28 583 GLY A N 1
ATOM 1781 C CA . GLY A 1 273 ? 43.579 18.908 10.184 1.00 15.21 583 GLY A CA 1
ATOM 1782 C C . GLY A 1 273 ? 42.694 17.775 9.688 1.00 12.66 583 GLY A C 1
ATOM 1783 O O . GLY A 1 273 ? 42.716 17.463 8.494 1.00 16.10 583 GLY A O 1
ATOM 1784 N N . VAL A 1 274 ? 41.916 17.148 10.573 1.00 15.62 584 VAL A N 1
ATOM 1785 C CA . VAL A 1 274 ? 41.161 15.948 10.217 1.00 15.31 584 VAL A CA 1
ATOM 1786 C C . VAL A 1 274 ? 39.746 16.019 10.776 1.00 15.49 584 VAL A C 1
ATOM 1787 O O . VAL A 1 274 ? 39.460 16.744 11.734 1.00 21.78 584 VAL A O 1
ATOM 1791 N N . GLU A 1 275 ? 38.851 15.238 10.162 1.00 17.26 585 GLU A N 1
ATOM 1792 C CA . GLU A 1 275 ? 37.476 15.137 10.632 1.00 15.33 585 GLU A CA 1
ATOM 1793 C C . GLU A 1 275 ? 36.994 13.706 10.485 1.00 16.62 585 GLU A C 1
ATOM 1794 O O . GLU A 1 275 ? 37.310 13.032 9.499 1.00 18.42 585 GLU A O 1
ATOM 1800 N N . ALA A 1 276 ? 36.244 13.244 11.480 1.00 14.69 586 ALA A N 1
ATOM 1801 C CA . ALA A 1 276 ? 35.725 11.883 11.482 1.00 14.49 586 ALA A CA 1
ATOM 1802 C C . ALA A 1 276 ? 34.406 11.828 10.715 1.00 15.82 586 ALA A C 1
ATOM 1803 O O . ALA A 1 276 ? 33.561 12.720 10.840 1.00 15.16 586 ALA A O 1
ATOM 1805 N N . VAL A 1 277 ? 34.245 10.776 9.919 1.00 18.38 587 VAL A N 1
ATOM 1806 C CA . VAL A 1 277 ? 33.073 10.563 9.079 1.00 15.30 587 VAL A CA 1
ATOM 1807 C C . VAL A 1 277 ? 32.441 9.235 9.481 1.00 16.78 587 VAL A C 1
ATOM 1808 O O . VAL A 1 277 ? 33.125 8.207 9.523 1.00 14.67 587 VAL A O 1
ATOM 1812 N N . TYR A 1 278 ? 31.141 9.253 9.754 1.00 18.18 588 TYR A N 1
ATOM 1813 C CA . TYR A 1 278 ? 30.388 8.047 10.081 1.00 18.66 588 TYR A CA 1
ATOM 1814 C C . TYR A 1 278 ? 29.708 7.561 8.810 1.00 17.05 588 TYR A C 1
ATOM 1815 O O . TYR A 1 278 ? 29.081 8.352 8.101 1.00 15.63 588 TYR A O 1
ATOM 1824 N N . VAL A 1 279 ? 29.861 6.273 8.504 1.00 14.97 589 VAL A N 1
ATOM 1825 C CA . VAL A 1 279 ? 29.432 5.713 7.232 1.00 19.89 589 VAL A CA 1
ATOM 1826 C C . VAL A 1 279 ? 28.519 4.520 7.507 1.00 22.35 589 VAL A C 1
ATOM 1827 O O . VAL A 1 279 ? 28.816 3.688 8.374 1.00 18.64 589 VAL A O 1
ATOM 1831 N N . MET A 1 280 ? 27.398 4.453 6.792 1.00 20.71 590 MET A N 1
ATOM 1832 C CA . MET A 1 280 ? 26.385 3.418 7.004 1.00 20.01 590 MET A CA 1
ATOM 1833 C C . MET A 1 280 ? 26.077 2.759 5.673 1.00 24.37 590 MET A C 1
ATOM 1834 O O . MET A 1 280 ? 25.937 3.443 4.656 1.00 20.83 590 MET A O 1
ATOM 1839 N N . LEU A 1 281 ? 25.959 1.435 5.680 1.00 26.18 591 LEU A N 1
ATOM 1840 C CA . LEU A 1 281 ? 25.703 0.688 4.464 1.00 23.87 591 LEU A CA 1
ATOM 1841 C C . LEU A 1 281 ? 24.348 -0.004 4.556 1.00 21.70 591 LEU A C 1
ATOM 1842 O O . LEU A 1 281 ? 23.741 -0.096 5.626 1.00 18.76 591 LEU A O 1
ATOM 1847 N N . ASN A 1 282 ? 23.850 -0.436 3.404 1.00 16.03 592 ASN A N 1
ATOM 1848 C CA . ASN A 1 282 ? 22.601 -1.186 3.399 1.00 15.30 592 ASN A CA 1
ATOM 1849 C C . ASN A 1 282 ? 22.771 -2.514 4.124 1.00 18.93 592 ASN A C 1
ATOM 1850 O O . ASN A 1 282 ? 23.841 -3.138 4.097 1.00 16.19 592 ASN A O 1
ATOM 1855 N N . ASP A 1 283 ? 21.695 -2.937 4.776 1.00 17.71 593 ASP A N 1
ATOM 1856 C CA . ASP A 1 283 ? 21.574 -4.317 5.228 1.00 16.75 593 ASP A CA 1
ATOM 1857 C C . ASP A 1 283 ? 21.889 -5.269 4.072 1.00 15.67 593 ASP A C 1
ATOM 1858 O O . ASP A 1 283 ? 21.425 -5.043 2.950 1.00 16.95 593 ASP A O 1
ATOM 1863 N N . PRO A 1 284 ? 22.669 -6.342 4.298 1.00 17.55 594 PRO A N 1
ATOM 1864 C CA . PRO A 1 284 ? 22.962 -7.277 3.199 1.00 23.13 594 PRO A CA 1
ATOM 1865 C C . PRO A 1 284 ? 21.716 -7.791 2.505 1.00 21.48 594 PRO A C 1
ATOM 1866 O O . PRO A 1 284 ? 21.761 -8.127 1.315 1.00 21.81 594 PRO A O 1
ATOM 1870 N N . LEU A 1 285 ? 20.590 -7.836 3.205 1.00 14.73 595 LEU A N 1
ATOM 1871 C CA . LEU A 1 285 ? 19.374 -8.399 2.631 1.00 17.64 595 LEU A CA 1
ATOM 1872 C C . LEU A 1 285 ? 18.509 -7.354 1.951 1.00 23.49 595 LEU A C 1
ATOM 1873 O O . LEU A 1 285 ? 17.478 -7.713 1.372 1.00 24.28 595 LEU A O 1
ATOM 1878 N N . ASP A 1 286 ? 18.893 -6.078 2.014 1.00 20.12 596 ASP A N 1
ATOM 1879 C CA . ASP A 1 286 ? 18.147 -4.994 1.383 1.00 20.50 596 ASP A CA 1
ATOM 1880 C C . ASP A 1 286 ? 19.001 -4.465 0.240 1.00 26.22 596 ASP A C 1
ATOM 1881 O O . ASP A 1 286 ? 19.913 -3.662 0.455 1.00 28.37 596 ASP A O 1
ATOM 1886 N N . SER A 1 287 ? 18.672 -4.893 -0.976 1.00 27.18 597 SER A N 1
ATOM 1887 C CA . SER A 1 287 ? 19.546 -4.707 -2.126 1.00 27.23 597 SER A CA 1
ATOM 1888 C C . SER A 1 287 ? 18.801 -4.231 -3.368 1.00 28.88 597 SER A C 1
ATOM 1889 O O . SER A 1 287 ? 19.313 -4.402 -4.482 1.00 37.12 597 SER A O 1
ATOM 1892 N N . GLY A 1 288 ? 17.605 -3.658 -3.224 1.00 27.22 598 GLY A N 1
ATOM 1893 C CA . GLY A 1 288 ? 16.842 -3.307 -4.400 1.00 28.62 598 GLY A CA 1
ATOM 1894 C C . GLY A 1 288 ? 16.077 -4.512 -4.907 1.00 33.52 598 GLY A C 1
ATOM 1895 O O . GLY A 1 288 ? 14.844 -4.534 -4.835 1.00 32.92 598 GLY A O 1
ATOM 1896 N N . ARG A 1 289 ? 16.782 -5.540 -5.394 1.00 21.72 599 ARG A N 1
ATOM 1897 C CA . ARG A 1 289 ? 16.067 -6.740 -5.812 1.00 22.14 599 ARG A CA 1
ATOM 1898 C C . ARG A 1 289 ? 15.358 -7.383 -4.631 1.00 23.18 599 ARG A C 1
ATOM 1899 O O . ARG A 1 289 ? 14.206 -7.812 -4.746 1.00 22.78 599 ARG A O 1
ATOM 1907 N N . PHE A 1 290 ? 16.011 -7.406 -3.475 1.00 15.34 600 PHE A N 1
ATOM 1908 C CA . PHE A 1 290 ? 15.458 -7.984 -2.267 1.00 15.40 600 PHE A CA 1
ATOM 1909 C C . PHE A 1 290 ? 15.304 -6.931 -1.183 1.00 20.72 600 PHE A C 1
ATOM 1910 O O . PHE A 1 290 ? 15.973 -5.898 -1.183 1.00 23.18 600 PHE A O 1
ATOM 1918 N N . SER A 1 291 ? 14.404 -7.219 -0.255 1.00 21.17 601 SER A N 1
ATOM 1919 C CA . SER A 1 291 ? 14.349 -6.522 1.015 1.00 14.88 601 SER A CA 1
ATOM 1920 C C . SER A 1 291 ? 14.082 -7.563 2.077 1.00 19.00 601 SER A C 1
ATOM 1921 O O . SER A 1 291 ? 13.436 -8.579 1.817 1.00 19.34 601 SER A O 1
ATOM 1924 N N . ARG A 1 292 ? 14.586 -7.308 3.275 1.00 19.07 602 ARG A N 1
ATOM 1925 C CA . ARG A 1 292 ? 14.275 -8.202 4.378 1.00 16.60 602 ARG A CA 1
ATOM 1926 C C . ARG A 1 292 ? 12.768 -8.289 4.588 1.00 19.19 602 ARG A C 1
ATOM 1927 O O . ARG A 1 292 ? 12.236 -9.359 4.913 1.00 19.89 602 ARG A O 1
ATOM 1935 N N . LYS A 1 293 ? 12.071 -7.165 4.404 1.00 17.12 603 LYS A N 1
ATOM 1936 C CA . LYS A 1 293 ? 10.621 -7.141 4.576 1.00 20.96 603 LYS A CA 1
ATOM 1937 C C . LYS A 1 293 ? 9.934 -8.114 3.618 1.00 18.41 603 LYS A C 1
ATOM 1938 O O . LYS A 1 293 ? 9.083 -8.909 4.029 1.00 20.18 603 LYS A O 1
ATOM 1944 N N . GLN A 1 294 ? 10.317 -8.096 2.335 1.00 18.39 604 GLN A N 1
ATOM 1945 C CA . GLN A 1 294 ? 9.665 -8.984 1.377 1.00 19.61 604 GLN A CA 1
ATOM 1946 C C . GLN A 1 294 ? 10.068 -10.445 1.591 1.00 15.54 604 GLN A C 1
ATOM 1947 O O . GLN A 1 294 ? 9.226 -11.345 1.488 1.00 14.69 604 GLN A O 1
ATOM 1953 N N . LEU A 1 295 ? 11.345 -10.708 1.871 1.00 12.91 605 LEU A N 1
ATOM 1954 C CA . LEU A 1 295 ? 11.769 -12.073 2.181 1.00 13.61 605 LEU A CA 1
ATOM 1955 C C . LEU A 1 295 ? 10.977 -12.642 3.350 1.00 19.52 605 LEU A C 1
ATOM 1956 O O . LEU A 1 295 ? 10.562 -13.811 3.331 1.00 19.88 605 LEU A O 1
ATOM 1961 N N . ASP A 1 296 ? 10.752 -11.825 4.377 1.00 18.71 606 ASP A N 1
ATOM 1962 C CA . ASP A 1 296 ? 9.976 -12.267 5.532 1.00 17.97 606 ASP A CA 1
ATOM 1963 C C . ASP A 1 296 ? 8.530 -12.556 5.134 1.00 16.94 606 ASP A C 1
ATOM 1964 O O . ASP A 1 296 ? 7.975 -13.607 5.477 1.00 19.51 606 ASP A O 1
ATOM 1969 N N . LYS A 1 297 ? 7.921 -11.643 4.373 1.00 17.52 607 LYS A N 1
ATOM 1970 C CA . LYS A 1 297 ? 6.542 -11.829 3.901 1.00 19.36 607 LYS A CA 1
ATOM 1971 C C . LYS A 1 297 ? 6.363 -13.125 3.124 1.00 17.06 607 LYS A C 1
ATOM 1972 O O . LYS A 1 297 ? 5.298 -13.749 3.184 1.00 18.67 607 LYS A O 1
ATOM 1978 N N . LYS A 1 298 ? 7.352 -13.508 2.317 1.00 19.00 608 LYS A N 1
ATOM 1979 C CA . LYS A 1 298 ? 7.185 -14.636 1.409 1.00 18.18 608 LYS A CA 1
ATOM 1980 C C . LYS A 1 298 ? 7.915 -15.893 1.877 1.00 16.12 608 LYS A C 1
ATOM 1981 O O . LYS A 1 298 ? 8.008 -16.871 1.120 1.00 16.22 608 LYS A O 1
ATOM 1987 N N . TYR A 1 299 ? 8.430 -15.892 3.106 1.00 14.76 609 TYR A N 1
ATOM 1988 C CA . TYR A 1 299 ? 9.172 -17.041 3.610 1.00 18.24 609 TYR A CA 1
ATOM 1989 C C . TYR A 1 299 ? 8.302 -18.289 3.695 1.00 24.54 609 TYR A C 1
ATOM 1990 O O . TYR A 1 299 ? 8.835 -19.405 3.729 1.00 15.66 609 TYR A O 1
ATOM 1999 N N . LYS A 1 300 ? 6.976 -18.120 3.705 1.00 19.24 610 LYS A N 1
ATOM 2000 C CA . LYS A 1 300 ? 6.056 -19.245 3.647 1.00 17.32 610 LYS A CA 1
ATOM 2001 C C . LYS A 1 300 ? 6.328 -20.162 2.459 1.00 17.54 610 LYS A C 1
ATOM 2002 O O . LYS A 1 300 ? 5.974 -21.345 2.505 1.00 18.30 610 LYS A O 1
ATOM 2008 N N . HIS A 1 301 ? 6.935 -19.648 1.395 1.00 18.55 611 HIS A N 1
ATOM 2009 C CA . HIS A 1 301 ? 7.265 -20.445 0.222 1.00 17.63 611 HIS A CA 1
ATOM 2010 C C . HIS A 1 301 ? 8.658 -21.066 0.268 1.00 20.05 611 HIS A C 1
ATOM 2011 O O . HIS A 1 301 ? 9.035 -21.746 -0.694 1.00 18.99 611 HIS A O 1
ATOM 2018 N N . ALA A 1 302 ? 9.427 -20.870 1.341 1.00 16.12 612 ALA A N 1
ATOM 2019 C CA . ALA A 1 302 ? 10.834 -21.297 1.306 1.00 16.19 612 ALA A CA 1
ATOM 2020 C C . ALA A 1 302 ? 10.971 -22.814 1.201 1.00 17.17 612 ALA A C 1
ATOM 2021 O O . ALA A 1 302 ? 11.979 -23.310 0.678 1.00 16.00 612 ALA A O 1
ATOM 2023 N N . GLY A 1 303 ? 9.975 -23.566 1.682 1.00 14.78 613 GLY A N 1
ATOM 2024 C CA . GLY A 1 303 ? 10.015 -25.013 1.519 1.00 14.49 613 GLY A CA 1
ATOM 2025 C C . GLY A 1 303 ? 10.035 -25.461 0.067 1.00 17.30 613 GLY A C 1
ATOM 2026 O O . GLY A 1 303 ? 10.651 -26.473 -0.260 1.00 21.92 613 GLY A O 1
ATOM 2027 N N . ASP A 1 304 ? 9.358 -24.722 -0.821 1.00 13.97 614 ASP A N 1
ATOM 2028 C CA . ASP A 1 304 ? 9.427 -25.018 -2.249 1.00 15.66 614 ASP A CA 1
ATOM 2029 C C . ASP A 1 304 ? 10.817 -24.799 -2.819 1.00 18.38 614 ASP A C 1
ATOM 2030 O O . ASP A 1 304 ? 11.111 -25.290 -3.915 1.00 18.52 614 ASP A O 1
ATOM 2035 N N . PHE A 1 305 ? 11.678 -24.054 -2.124 1.00 15.75 615 PHE A N 1
ATOM 2036 C CA . PHE A 1 305 ? 13.059 -23.908 -2.556 1.00 16.07 615 PHE A CA 1
ATOM 2037 C C . PHE A 1 305 ? 14.016 -24.739 -1.699 1.00 19.91 615 PHE A C 1
ATOM 2038 O O . PHE A 1 305 ? 15.215 -24.450 -1.647 1.00 17.96 615 PHE A O 1
ATOM 2046 N N . GLY A 1 306 ? 13.507 -25.776 -1.035 1.00 19.26 616 GLY A N 1
ATOM 2047 C CA . GLY A 1 306 ? 14.373 -26.719 -0.350 1.00 19.21 616 GLY A CA 1
ATOM 2048 C C . GLY A 1 306 ? 14.829 -26.318 1.034 1.00 17.31 616 GLY A C 1
ATOM 2049 O O . GLY A 1 306 ? 15.810 -26.876 1.534 1.00 20.97 616 GLY A O 1
ATOM 2050 N N . ILE A 1 307 ? 14.165 -25.356 1.665 1.00 14.41 617 ILE A N 1
ATOM 2051 C CA . ILE A 1 307 ? 14.562 -24.857 2.977 1.00 14.39 617 ILE A CA 1
ATOM 2052 C C . ILE A 1 307 ? 13.607 -25.412 4.020 1.00 15.99 617 ILE A C 1
ATOM 2053 O O . ILE A 1 307 ? 12.408 -25.118 3.987 1.00 19.22 617 ILE A O 1
ATOM 2058 N N . SER A 1 308 ? 14.140 -26.206 4.961 1.00 14.51 618 SER A N 1
ATOM 2059 C CA . SER A 1 308 ? 13.297 -26.861 5.956 1.00 16.77 618 SER A CA 1
ATOM 2060 C C . SER A 1 308 ? 13.012 -25.994 7.169 1.00 20.96 618 SER A C 1
ATOM 2061 O O . SER A 1 308 ? 12.010 -26.238 7.845 1.00 18.70 618 SER A O 1
ATOM 2064 N N . ASP A 1 309 ? 13.854 -24.995 7.451 1.00 18.09 619 ASP A N 1
ATOM 2065 C CA . ASP A 1 309 ? 13.727 -24.217 8.674 1.00 19.35 619 ASP A CA 1
ATOM 2066 C C . ASP A 1 309 ? 12.371 -23.530 8.746 1.00 15.57 619 ASP A C 1
ATOM 2067 O O . ASP A 1 309 ? 11.909 -22.934 7.773 1.00 18.54 619 ASP A O 1
ATOM 2072 N N . THR A 1 310 ? 11.745 -23.584 9.920 1.00 15.05 620 THR A N 1
ATOM 2073 C CA . THR A 1 310 ? 10.500 -22.852 10.100 1.00 26.97 620 THR A CA 1
ATOM 2074 C C . THR A 1 310 ? 10.689 -21.516 10.816 1.00 22.74 620 THR A C 1
ATOM 2075 O O . THR A 1 310 ? 9.866 -20.619 10.634 1.00 28.19 620 THR A O 1
ATOM 2079 N N . LYS A 1 311 ? 11.754 -21.345 11.589 1.00 21.94 621 LYS A N 1
ATOM 2080 C CA . LYS A 1 311 ? 12.007 -20.056 12.223 1.00 24.81 621 LYS A CA 1
ATOM 2081 C C . LYS A 1 311 ? 12.427 -19.021 11.185 1.00 27.82 621 LYS A C 1
ATOM 2082 O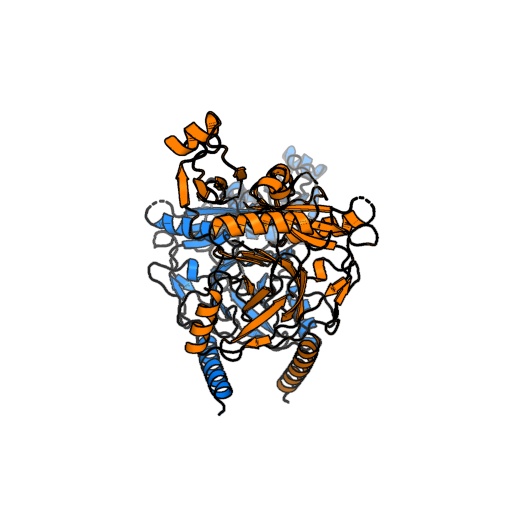 O . LYS A 1 311 ? 13.140 -19.330 10.228 1.00 22.61 621 LYS A O 1
ATOM 2088 N N . LYS A 1 312 ? 11.961 -17.790 11.361 1.00 21.23 622 LYS A N 1
ATOM 2089 C CA . LYS A 1 312 ? 12.383 -16.681 10.516 1.00 23.54 622 LYS A CA 1
ATOM 2090 C C . LYS A 1 312 ? 13.389 -15.845 11.287 1.00 25.58 622 LYS A C 1
ATOM 2091 O O . LYS A 1 312 ? 13.038 -15.208 12.281 1.00 31.14 622 LYS A O 1
ATOM 2097 N N . ASN A 1 313 ? 14.635 -15.841 10.825 1.00 19.66 623 ASN A N 1
ATOM 2098 C CA . ASN A 1 313 ? 15.673 -15.015 11.428 1.00 19.27 623 ASN A CA 1
ATOM 2099 C C . ASN A 1 313 ? 16.656 -14.662 10.326 1.00 20.54 623 ASN A C 1
ATOM 2100 O O . ASN A 1 313 ? 16.458 -15.031 9.166 1.00 22.63 623 ASN A O 1
ATOM 2105 N N . ARG A 1 314 ? 17.732 -13.949 10.689 1.00 21.95 624 ARG A N 1
ATOM 2106 C CA . ARG A 1 314 ? 18.658 -13.491 9.658 1.00 17.37 624 ARG A CA 1
ATOM 2107 C C . ARG A 1 314 ? 19.182 -14.664 8.851 1.00 18.26 624 ARG A C 1
ATOM 2108 O O . ARG A 1 314 ? 19.267 -14.605 7.618 1.00 20.40 624 ARG A O 1
ATOM 2116 N N . GLU A 1 315 ? 19.546 -15.731 9.548 1.00 17.27 625 GLU A N 1
ATOM 2117 C CA . GLU A 1 315 ? 20.094 -16.925 8.927 1.00 15.09 625 GLU A CA 1
ATOM 2118 C C . GLU A 1 315 ? 19.117 -17.549 7.926 1.00 13.25 625 GLU A C 1
ATOM 2119 O O . GLU A 1 315 ? 19.491 -17.870 6.792 1.00 14.80 625 GLU A O 1
ATOM 2125 N N . THR A 1 316 ? 17.855 -17.717 8.313 1.00 18.07 626 THR A N 1
ATOM 2126 C CA . THR A 1 316 ? 16.954 -18.412 7.399 1.00 16.73 626 THR A CA 1
ATOM 2127 C C . THR A 1 316 ? 16.465 -17.500 6.278 1.00 17.93 626 THR A C 1
ATOM 2128 O O . THR A 1 316 ? 16.263 -17.971 5.149 1.00 15.88 626 THR A O 1
ATOM 2132 N N . LEU A 1 317 ? 16.296 -16.202 6.548 1.00 16.04 627 LEU A N 1
ATOM 2133 C CA . LEU A 1 317 ? 15.974 -15.283 5.458 1.00 15.95 627 LEU A CA 1
ATOM 2134 C C . LEU A 1 317 ? 17.126 -15.164 4.475 1.00 18.71 627 LEU A C 1
ATOM 2135 O O . LEU A 1 317 ? 16.887 -14.970 3.281 1.00 15.06 627 LEU A O 1
ATOM 2140 N N . THR A 1 318 ? 18.377 -15.272 4.956 1.00 15.21 628 THR A N 1
ATOM 2141 C CA . THR A 1 318 ? 19.518 -15.313 4.045 1.00 16.95 628 THR A CA 1
ATOM 2142 C C . THR A 1 318 ? 19.522 -16.602 3.226 1.00 14.62 628 THR A C 1
ATOM 2143 O O . THR A 1 318 ? 19.841 -16.577 2.030 1.00 14.12 628 THR A O 1
ATOM 2147 N N . LYS A 1 319 ? 19.146 -17.735 3.836 1.00 12.58 629 LYS A N 1
ATOM 2148 C CA . LYS A 1 319 ? 18.970 -18.969 3.059 1.00 14.80 629 LYS A CA 1
ATOM 2149 C C . LYS A 1 319 ? 17.987 -18.764 1.910 1.00 12.63 629 LYS A C 1
ATOM 2150 O O . LYS A 1 319 ? 18.248 -19.170 0.769 1.00 15.23 629 LYS A O 1
ATOM 2156 N N . PHE A 1 320 ? 16.829 -18.155 2.210 1.00 14.28 630 PHE A N 1
ATOM 2157 C CA . PHE A 1 320 ? 15.784 -17.925 1.208 1.00 13.91 630 PHE A CA 1
ATOM 2158 C C . PHE A 1 320 ? 16.281 -16.992 0.108 1.00 14.64 630 PHE A C 1
ATOM 2159 O O . PHE A 1 320 ? 16.113 -17.269 -1.086 1.00 17.92 630 PHE A O 1
ATOM 2167 N N . ARG A 1 321 ? 16.923 -15.884 0.495 1.00 14.30 631 ARG A N 1
ATOM 2168 C CA . ARG A 1 321 ? 17.508 -14.980 -0.495 1.00 13.58 631 ARG A CA 1
ATOM 2169 C C . ARG A 1 321 ? 18.487 -15.724 -1.405 1.00 15.15 631 ARG A C 1
ATOM 2170 O O . ARG A 1 321 ? 18.432 -15.606 -2.640 1.00 13.90 631 ARG A O 1
ATOM 2178 N N . ASP A 1 322 ? 19.392 -16.503 -0.804 1.00 14.90 632 ASP A N 1
ATOM 2179 C CA . ASP A 1 322 ? 20.379 -17.243 -1.586 1.00 12.72 632 ASP A CA 1
ATOM 2180 C C . ASP A 1 322 ? 19.704 -18.286 -2.480 1.00 16.57 632 ASP A C 1
ATOM 2181 O O . ASP A 1 322 ? 20.099 -18.464 -3.641 1.00 17.59 632 ASP A O 1
ATOM 2186 N N . ALA A 1 323 ? 18.658 -18.955 -1.981 1.00 17.17 633 ALA A N 1
ATOM 2187 C CA . ALA A 1 323 ? 17.963 -19.939 -2.813 1.00 16.11 633 ALA A CA 1
ATOM 2188 C C . ALA A 1 323 ? 17.328 -19.284 -4.031 1.00 20.71 633 ALA A C 1
ATOM 2189 O O . ALA A 1 323 ? 17.383 -19.829 -5.138 1.00 16.70 633 ALA A O 1
ATOM 2191 N N . ILE A 1 324 ? 16.731 -18.105 -3.855 1.00 13.99 634 ILE A N 1
ATOM 2192 C CA . ILE A 1 324 ? 16.182 -17.392 -4.998 1.00 13.43 634 ILE A CA 1
ATOM 2193 C C . ILE A 1 324 ? 17.290 -17.024 -5.980 1.00 14.33 634 ILE A C 1
ATOM 2194 O O . ILE A 1 324 ? 17.124 -17.158 -7.198 1.00 18.75 634 ILE A O 1
ATOM 2199 N N . GLU A 1 325 ? 18.445 -16.574 -5.470 1.00 14.57 635 GLU A N 1
ATOM 2200 C CA . GLU A 1 325 ? 19.559 -16.254 -6.364 1.00 19.15 635 GLU A CA 1
ATOM 2201 C C . GLU A 1 325 ? 20.069 -17.492 -7.100 1.00 21.10 635 GLU A C 1
ATOM 2202 O O . GLU A 1 325 ? 20.414 -17.406 -8.284 1.00 15.84 635 GLU A O 1
ATOM 2208 N N . GLU A 1 326 ? 20.145 -18.645 -6.416 1.00 16.04 636 GLU A N 1
ATOM 2209 C CA . GLU A 1 326 ? 20.582 -19.875 -7.088 1.00 19.60 636 GLU A CA 1
ATOM 2210 C C . GLU A 1 326 ? 19.623 -20.267 -8.212 1.00 21.87 636 GLU A C 1
ATOM 2211 O O . GLU A 1 326 ? 20.055 -20.726 -9.283 1.00 16.22 636 GLU A O 1
ATOM 2217 N N . HIS A 1 327 ? 18.316 -20.114 -7.974 1.00 18.47 637 HIS A N 1
ATOM 2218 C CA . HIS A 1 327 ? 17.317 -20.356 -9.012 1.00 17.94 637 HIS A CA 1
ATOM 2219 C C . HIS A 1 327 ? 17.525 -19.418 -10.198 1.00 18.24 637 HIS A C 1
ATOM 2220 O O . HIS A 1 327 ? 17.543 -19.852 -11.357 1.00 19.83 637 HIS A O 1
ATOM 2227 N N . LEU A 1 328 ? 17.697 -18.123 -9.927 1.00 16.04 638 LEU A N 1
ATOM 2228 C CA . LEU A 1 328 ? 17.849 -17.171 -11.024 1.00 18.13 638 LEU A CA 1
ATOM 2229 C C . LEU A 1 328 ? 19.165 -17.336 -11.765 1.00 23.07 638 LEU A C 1
ATOM 2230 O O . LEU A 1 328 ? 19.256 -16.928 -12.927 1.00 25.90 638 LEU A O 1
ATOM 2235 N N . SER A 1 329 ? 20.180 -17.921 -11.126 1.00 23.61 639 SER A N 1
ATOM 2236 C CA . SER A 1 329 ? 21.484 -18.097 -11.767 1.00 24.60 639 SER A CA 1
ATOM 2237 C C . SER A 1 329 ? 21.599 -19.413 -12.511 1.00 27.48 639 SER A C 1
ATOM 2238 O O . SER A 1 329 ? 22.525 -19.576 -13.314 1.00 28.45 639 SER A O 1
ATOM 2241 N N . ASP A 1 330 ? 20.698 -20.352 -12.241 1.00 23.31 640 ASP A N 1
ATOM 2242 C CA . ASP A 1 330 ? 20.768 -21.671 -12.854 1.00 22.33 640 ASP A CA 1
ATOM 2243 C C . ASP A 1 330 ? 20.658 -21.526 -14.365 1.00 25.91 640 ASP A C 1
ATOM 2244 O O . ASP A 1 330 ? 19.809 -20.785 -14.873 1.00 22.33 640 ASP A O 1
ATOM 2249 N N . LYS A 1 331 ? 21.553 -22.208 -15.083 1.00 26.95 641 LYS A N 1
ATOM 2250 C CA . LYS A 1 331 ? 21.583 -22.079 -16.535 1.00 23.47 641 LYS A CA 1
ATOM 2251 C C . LYS A 1 331 ? 20.299 -22.583 -17.179 1.00 26.30 641 LYS A C 1
ATOM 2252 O O . LYS A 1 331 ? 19.957 -22.151 -18.285 1.00 23.85 641 LYS A O 1
ATOM 2258 N N . ASP A 1 332 ? 19.576 -23.502 -16.523 1.00 17.95 642 ASP A N 1
ATOM 2259 C CA . ASP A 1 332 ? 18.330 -23.955 -17.129 1.00 19.10 642 ASP A CA 1
ATOM 2260 C C . ASP A 1 332 ? 17.120 -23.132 -16.715 1.00 20.41 642 ASP A C 1
ATOM 2261 O O . ASP A 1 332 ? 16.026 -23.396 -17.218 1.00 19.40 642 ASP A O 1
ATOM 2266 N N . THR A 1 333 ? 17.271 -22.140 -15.843 1.00 21.33 643 THR A N 1
ATOM 2267 C CA . THR A 1 333 ? 16.142 -21.262 -15.540 1.00 17.96 643 THR A CA 1
ATOM 2268 C C . THR A 1 333 ? 15.964 -20.276 -16.681 1.00 20.36 643 THR A C 1
ATOM 2269 O O . THR A 1 333 ? 16.937 -19.677 -17.142 1.00 24.04 643 THR A O 1
ATOM 2273 N N . VAL A 1 334 ? 14.721 -20.100 -17.129 1.00 18.86 644 VAL A N 1
ATOM 2274 C CA . VAL A 1 334 ? 14.413 -19.295 -18.303 1.00 18.40 644 VAL A CA 1
ATOM 2275 C C . VAL A 1 334 ? 13.294 -18.323 -17.965 1.00 22.87 644 VAL A C 1
ATOM 2276 O O . VAL A 1 334 ? 12.453 -18.593 -17.098 1.00 17.63 644 VAL A O 1
ATOM 2280 N N . GLU A 1 335 ? 13.276 -17.189 -18.671 1.00 19.56 645 GLU A N 1
ATOM 2281 C CA . GLU A 1 335 ? 12.128 -16.297 -18.588 1.00 15.60 645 GLU A CA 1
ATOM 2282 C C . GLU A 1 335 ? 10.946 -16.954 -19.290 1.00 19.81 645 GLU A C 1
ATOM 2283 O O . GLU A 1 335 ? 11.070 -17.419 -20.428 1.00 17.79 645 GLU A O 1
ATOM 2289 N N . LYS A 1 336 ? 9.800 -16.996 -18.617 1.00 17.33 646 LYS A N 1
ATOM 2290 C CA . LYS A 1 336 ? 8.642 -17.702 -19.165 1.00 19.41 646 LYS A CA 1
ATOM 2291 C C . LYS A 1 336 ? 7.396 -17.014 -18.618 1.00 16.01 646 LYS A C 1
ATOM 2292 O O . LYS A 1 336 ? 6.982 -17.283 -17.486 1.00 17.18 646 LYS A O 1
ATOM 2298 N N . GLY A 1 337 ? 6.836 -16.106 -19.409 1.00 22.14 647 GLY A N 1
ATOM 2299 C CA . GLY A 1 337 ? 5.544 -15.546 -19.107 1.00 23.91 647 GLY A CA 1
ATOM 2300 C C . GLY A 1 337 ? 5.582 -14.390 -18.124 1.00 20.37 647 GLY A C 1
ATOM 2301 O O . GLY A 1 337 ? 6.591 -13.689 -17.942 1.00 19.31 647 GLY A O 1
ATOM 2302 N N . THR A 1 338 ? 4.442 -14.200 -17.463 1.00 18.94 648 THR A N 1
ATOM 2303 C CA . THR A 1 338 ? 4.225 -13.007 -16.656 1.00 21.76 648 THR A CA 1
ATOM 2304 C C . THR A 1 338 ? 3.202 -13.319 -15.577 1.00 22.14 648 THR A C 1
ATOM 2305 O O . THR A 1 338 ? 2.463 -14.308 -15.658 1.00 21.28 648 THR A O 1
ATOM 2309 N N . TYR A 1 339 ? 3.165 -12.457 -14.558 1.00 18.77 649 TYR A N 1
ATOM 2310 C CA . TYR A 1 339 ? 2.231 -12.590 -13.440 1.00 22.78 649 TYR A CA 1
ATOM 2311 C C . TYR A 1 339 ? 1.196 -11.470 -13.566 1.00 27.10 649 TYR A C 1
ATOM 2312 O O . TYR A 1 339 ? 1.517 -10.294 -13.353 1.00 23.58 649 TYR A O 1
ATOM 2321 N N . ARG A 1 340 ? -0.043 -11.854 -13.904 1.00 30.89 650 ARG A N 1
ATOM 2322 C CA . ARG A 1 340 ? -1.083 -10.915 -14.339 1.00 41.42 650 ARG A CA 1
ATOM 2323 C C . ARG A 1 340 ? -1.263 -9.762 -13.356 1.00 33.64 650 ARG A C 1
ATOM 2324 O O . ARG A 1 340 ? -1.380 -8.599 -13.758 1.00 35.54 650 ARG A O 1
ATOM 2332 N N . ARG A 1 341 ? -1.236 -10.069 -12.061 1.00 29.24 651 ARG A N 1
ATOM 2333 C CA . ARG A 1 341 ? -1.520 -9.109 -11.008 1.00 27.26 651 ARG A CA 1
ATOM 2334 C C . ARG A 1 341 ? -0.478 -7.990 -10.940 1.00 32.91 651 ARG A C 1
ATOM 2335 O O . ARG A 1 341 ? -0.783 -6.907 -10.431 1.00 36.37 651 ARG A O 1
ATOM 2343 N N . GLU A 1 342 ? 0.725 -8.216 -11.470 1.00 29.78 652 GLU A N 1
ATOM 2344 C CA . GLU A 1 342 ? 1.817 -7.240 -11.470 1.00 31.47 652 GLU A CA 1
ATOM 2345 C C . GLU A 1 342 ? 2.175 -6.905 -12.916 1.00 27.53 652 GLU A C 1
ATOM 2346 O O . GLU A 1 342 ? 2.980 -7.594 -13.540 1.00 27.45 652 GLU A O 1
ATOM 2352 N N . LYS A 1 343 ? 1.595 -5.826 -13.439 1.00 27.23 653 LYS A N 1
ATOM 2353 C CA . LYS A 1 343 ? 1.785 -5.483 -14.844 1.00 24.63 653 LYS A CA 1
ATOM 2354 C C . LYS A 1 343 ? 3.269 -5.329 -15.159 1.00 23.82 653 LYS A C 1
ATOM 2355 O O . LYS A 1 343 ? 4.006 -4.643 -14.444 1.00 26.04 653 LYS A O 1
ATOM 2361 N N . GLY A 1 344 ? 3.714 -5.989 -16.229 1.00 25.92 654 GLY A N 1
ATOM 2362 C CA . GLY A 1 344 ? 5.101 -5.884 -16.627 1.00 29.68 654 GLY A CA 1
ATOM 2363 C C . GLY A 1 344 ? 6.060 -6.730 -15.821 1.00 30.97 654 GLY A C 1
ATOM 2364 O O . GLY A 1 344 ? 7.275 -6.618 -16.020 1.00 32.37 654 GLY A O 1
ATOM 2365 N N . SER A 1 345 ? 5.559 -7.569 -14.921 1.00 23.87 655 SER A N 1
ATOM 2366 C CA . SER A 1 345 ? 6.424 -8.499 -14.219 1.00 23.80 655 SER A CA 1
ATOM 2367 C C . SER A 1 345 ? 6.935 -9.571 -15.176 1.00 24.01 655 SER A C 1
ATOM 2368 O O . SER A 1 345 ? 6.335 -9.862 -16.210 1.00 22.91 655 SER A O 1
ATOM 2371 N N . LYS A 1 346 ? 8.074 -10.153 -14.826 1.00 24.59 656 LYS A N 1
ATOM 2372 C CA . LYS A 1 346 ? 8.633 -11.271 -15.569 1.00 21.93 656 LYS A CA 1
ATOM 2373 C C . LYS A 1 346 ? 8.692 -12.472 -14.643 1.00 17.71 656 LYS A C 1
ATOM 2374 O O . LYS A 1 346 ? 8.979 -12.320 -13.449 1.00 19.67 656 LYS A O 1
ATOM 2380 N N . VAL A 1 347 ? 8.418 -13.662 -15.185 1.00 13.95 657 VAL A N 1
ATOM 2381 C CA . VAL A 1 347 ? 8.449 -14.906 -14.415 1.00 15.50 657 VAL A CA 1
ATOM 2382 C C . VAL A 1 347 ? 9.632 -15.735 -14.899 1.00 17.28 657 VAL A C 1
ATOM 2383 O O . VAL A 1 347 ? 9.827 -15.896 -16.111 1.00 19.85 657 VAL A O 1
ATOM 2387 N N . TYR A 1 348 ? 10.410 -16.269 -13.958 1.00 14.88 658 TYR A N 1
ATOM 2388 C CA . TYR A 1 348 ? 11.600 -17.063 -14.258 1.00 16.12 658 TYR A CA 1
ATOM 2389 C C . TYR A 1 348 ? 11.351 -18.485 -13.787 1.00 17.78 658 TYR A C 1
ATOM 2390 O O . TYR A 1 348 ? 11.144 -18.719 -12.592 1.00 19.30 658 TYR A O 1
ATOM 2399 N N . PHE A 1 349 ? 11.321 -19.416 -14.734 1.00 16.24 659 PHE A N 1
ATOM 2400 C CA . PHE A 1 349 ? 10.878 -20.787 -14.503 1.00 15.62 659 PHE A CA 1
ATOM 2401 C C . PHE A 1 349 ? 12.053 -21.743 -14.627 1.00 19.00 659 PHE A C 1
ATOM 2402 O O . PHE A 1 349 ? 12.897 -21.584 -15.517 1.00 17.47 659 PHE A O 1
ATOM 2410 N N . ASN A 1 350 ? 12.118 -22.733 -13.730 1.00 16.41 660 ASN A N 1
ATOM 2411 C CA . ASN A 1 350 ? 13.098 -23.805 -13.875 1.00 20.61 660 ASN A CA 1
ATOM 2412 C C . ASN A 1 350 ? 12.381 -25.103 -14.204 1.00 18.02 660 ASN A C 1
ATOM 2413 O O . ASN A 1 350 ? 11.533 -25.539 -13.422 1.00 15.34 660 ASN A O 1
ATOM 2418 N N . PRO A 1 351 ? 12.681 -25.764 -15.328 1.00 15.78 661 PRO A N 1
ATOM 2419 C CA . PRO A 1 351 ? 11.931 -26.969 -15.703 1.00 15.92 661 PRO A CA 1
ATOM 2420 C C . PRO A 1 351 ? 12.285 -28.211 -14.896 1.00 16.20 661 PRO A C 1
ATOM 2421 O O . PRO A 1 351 ? 11.592 -29.223 -15.029 1.00 20.56 661 PRO A O 1
ATOM 2425 N N . ASN A 1 352 ? 13.326 -28.170 -14.072 1.00 18.72 662 ASN A N 1
ATOM 2426 C CA . ASN A 1 352 ? 13.683 -29.337 -13.277 1.00 20.69 662 ASN A CA 1
ATOM 2427 C C . ASN A 1 352 ? 13.058 -29.285 -11.892 1.00 17.88 662 ASN A C 1
ATOM 2428 O O . ASN A 1 352 ? 12.421 -30.246 -11.456 1.00 21.86 662 ASN A O 1
ATOM 2433 N N . THR A 1 353 ? 13.230 -28.167 -11.187 1.00 19.66 663 THR A N 1
ATOM 2434 C CA . THR A 1 353 ? 12.558 -28.018 -9.904 1.00 14.67 663 THR A CA 1
ATOM 2435 C C . THR A 1 353 ? 11.100 -27.615 -10.041 1.00 13.95 663 THR A C 1
ATOM 2436 O O . THR A 1 353 ? 10.356 -27.731 -9.062 1.00 17.53 663 THR A O 1
ATOM 2440 N N . MET A 1 354 ? 10.694 -27.113 -11.215 1.00 14.84 664 MET A N 1
ATOM 2441 C CA . MET A 1 354 ? 9.366 -26.555 -11.481 1.00 17.57 664 MET A CA 1
ATOM 2442 C C . MET A 1 354 ? 9.082 -25.293 -10.683 1.00 16.97 664 MET A C 1
ATOM 2443 O O . MET A 1 354 ? 7.924 -24.874 -10.576 1.00 15.82 664 MET A O 1
ATOM 2448 N N . ASN A 1 355 ? 10.115 -24.639 -10.154 1.00 16.59 665 ASN A N 1
ATOM 2449 C CA . ASN A 1 355 ? 9.910 -23.414 -9.397 1.00 16.58 665 ASN A CA 1
ATOM 2450 C C . ASN A 1 355 ? 9.767 -22.217 -10.329 1.00 17.75 665 ASN A C 1
ATOM 2451 O O . ASN A 1 355 ? 10.362 -22.167 -11.410 1.00 16.75 665 ASN A O 1
ATOM 2456 N N . VAL A 1 356 ? 8.951 -21.256 -9.906 1.00 15.98 666 VAL A N 1
ATOM 2457 C CA . VAL A 1 356 ? 8.894 -19.944 -10.534 1.00 13.67 666 VAL A CA 1
ATOM 2458 C C . VAL A 1 356 ? 9.327 -18.905 -9.517 1.00 16.40 666 VAL A C 1
ATOM 2459 O O . VAL A 1 356 ? 9.100 -19.062 -8.313 1.00 14.66 666 VAL A O 1
ATOM 2463 N N . VAL A 1 357 ? 9.936 -17.826 -10.015 1.00 12.30 667 VAL A N 1
ATOM 2464 C CA . VAL A 1 357 ? 10.217 -16.629 -9.224 1.00 15.04 667 VAL A CA 1
ATOM 2465 C C . VAL A 1 357 ? 9.704 -15.434 -10.022 1.00 15.29 667 VAL A C 1
ATOM 2466 O O . VAL A 1 357 ? 9.973 -15.334 -11.226 1.00 14.43 667 VAL A O 1
ATOM 2470 N N . ILE A 1 358 ? 8.937 -14.556 -9.361 1.00 14.10 668 ILE A N 1
ATOM 2471 C CA . ILE A 1 358 ? 8.343 -13.375 -9.991 1.00 18.99 668 ILE A CA 1
ATOM 2472 C C . ILE A 1 358 ? 9.183 -12.147 -9.675 1.00 15.78 668 ILE A C 1
ATOM 2473 O O . ILE A 1 358 ? 9.411 -11.828 -8.503 1.00 16.76 668 ILE A O 1
ATOM 2478 N N . ILE A 1 359 ? 9.563 -11.411 -10.715 1.00 16.90 669 ILE A N 1
ATOM 2479 C CA . ILE A 1 359 ? 10.293 -10.156 -10.593 1.00 16.83 669 ILE A CA 1
ATOM 2480 C C . ILE A 1 359 ? 9.404 -9.045 -11.141 1.00 18.82 669 ILE A C 1
ATOM 2481 O O . ILE A 1 359 ? 8.948 -9.123 -12.286 1.00 20.80 669 ILE A O 1
ATOM 2486 N N . LYS A 1 360 ? 9.160 -8.014 -10.333 1.00 22.60 670 LYS A N 1
ATOM 2487 C CA . LYS A 1 360 ? 8.374 -6.879 -10.810 1.00 23.35 670 LYS A CA 1
ATOM 2488 C C . LYS A 1 360 ? 9.135 -6.098 -11.883 1.00 21.93 670 LYS A C 1
ATOM 2489 O O . LYS A 1 360 ? 10.349 -6.236 -12.064 1.00 21.38 670 LYS A O 1
ATOM 2495 N N . SER A 1 361 ? 8.399 -5.232 -12.580 1.00 28.26 671 SER A N 1
ATOM 2496 C CA . SER A 1 361 ? 9.009 -4.462 -13.654 1.00 34.55 671 SER A CA 1
ATOM 2497 C C . SER A 1 361 ? 10.130 -3.569 -13.135 1.00 35.24 671 SER A C 1
ATOM 2498 O O . SER A 1 361 ? 11.083 -3.287 -13.869 1.00 33.56 671 SER A O 1
ATOM 2501 N N . ASN A 1 362 ? 10.051 -3.133 -11.876 1.00 35.23 672 ASN A N 1
ATOM 2502 C CA . ASN A 1 362 ? 11.128 -2.335 -11.301 1.00 35.22 672 ASN A CA 1
ATOM 2503 C C . ASN A 1 362 ? 12.305 -3.181 -10.821 1.00 35.56 672 ASN A C 1
ATOM 2504 O O . ASN A 1 362 ? 13.261 -2.623 -10.276 1.00 37.62 672 ASN A O 1
ATOM 2509 N N . GLY A 1 363 ? 12.262 -4.499 -11.013 1.00 27.80 673 GLY A N 1
ATOM 2510 C CA . GLY A 1 363 ? 13.343 -5.383 -10.628 1.00 27.69 673 GLY A CA 1
ATOM 2511 C C . GLY A 1 363 ? 13.227 -5.972 -9.239 1.00 26.52 673 GLY A C 1
ATOM 2512 O O . GLY A 1 363 ? 14.115 -6.733 -8.837 1.00 22.31 673 GLY A O 1
ATOM 2513 N N . GLU A 1 364 ? 12.168 -5.648 -8.495 1.00 21.08 674 GLU A N 1
ATOM 2514 C CA . GLU A 1 364 ? 11.985 -6.179 -7.150 1.00 20.08 674 GLU A CA 1
ATOM 2515 C C . GLU A 1 364 ? 11.517 -7.622 -7.192 1.00 19.76 674 GLU A C 1
ATOM 2516 O O . GLU A 1 364 ? 10.557 -7.946 -7.898 1.00 22.90 674 GLU A O 1
ATOM 2522 N N . PHE A 1 365 ? 12.155 -8.475 -6.396 1.00 21.67 675 PHE A N 1
ATOM 2523 C CA . PHE A 1 365 ? 11.591 -9.790 -6.145 1.00 14.97 675 PHE A CA 1
ATOM 2524 C C . PHE A 1 365 ? 10.201 -9.649 -5.524 1.00 19.45 675 PHE A C 1
ATOM 2525 O O . PHE A 1 365 ? 10.016 -8.926 -4.541 1.00 13.72 675 PHE A O 1
ATOM 2533 N N . LEU A 1 366 ? 9.220 -10.347 -6.094 1.00 18.61 676 LEU A N 1
ATOM 2534 C CA . LEU A 1 366 ? 7.874 -10.350 -5.528 1.00 18.80 676 LEU A CA 1
ATOM 2535 C C . LEU A 1 366 ? 7.586 -11.618 -4.732 1.00 17.60 676 LEU A C 1
ATOM 2536 O O . LEU A 1 366 ? 7.258 -11.548 -3.544 1.00 15.46 676 LEU A O 1
ATOM 2541 N N . SER A 1 367 ? 7.695 -12.780 -5.368 1.00 14.61 677 SER A N 1
ATOM 2542 C CA . SER A 1 367 ? 7.347 -14.040 -4.725 1.00 15.47 677 SER A CA 1
ATOM 2543 C C . SER A 1 367 ? 7.872 -15.175 -5.597 1.00 17.57 677 SER A C 1
ATOM 2544 O O . SER A 1 367 ? 8.405 -14.950 -6.687 1.00 15.41 677 SER A O 1
ATOM 2547 N N . GLY A 1 368 ? 7.704 -16.397 -5.103 1.00 15.27 678 GLY A N 1
ATOM 2548 C CA . GLY A 1 368 ? 8.009 -17.581 -5.884 1.00 12.90 678 GLY A CA 1
ATOM 2549 C C . GLY A 1 368 ? 7.460 -18.813 -5.202 1.00 16.81 678 GLY A C 1
ATOM 2550 O O . GLY A 1 368 ? 7.159 -18.796 -4.002 1.00 14.31 678 GLY A O 1
ATOM 2551 N N . TRP A 1 369 ? 7.364 -19.895 -5.975 1.00 14.78 679 TRP A N 1
ATOM 2552 C CA . TRP A 1 369 ? 6.770 -21.135 -5.484 1.00 17.04 679 TRP A CA 1
ATOM 2553 C C . TRP A 1 369 ? 6.956 -22.222 -6.532 1.00 14.77 679 TRP A C 1
ATOM 2554 O O . TRP A 1 369 ? 7.458 -21.974 -7.635 1.00 15.75 679 TRP A O 1
ATOM 2565 N N . LYS A 1 370 ? 6.571 -23.447 -6.158 1.00 17.30 680 LYS A N 1
ATOM 2566 C CA . LYS A 1 370 ? 6.687 -24.599 -7.049 1.00 15.04 680 LYS A CA 1
ATOM 2567 C C . LYS A 1 370 ? 5.390 -24.809 -7.823 1.00 16.81 680 LYS A C 1
ATOM 2568 O O . LYS A 1 370 ? 4.312 -24.899 -7.229 1.00 17.23 680 LYS A O 1
ATOM 2574 N N . ILE A 1 371 ? 5.511 -24.913 -9.147 1.00 13.58 681 ILE A N 1
ATOM 2575 C CA . ILE A 1 371 ? 4.368 -25.199 -10.010 1.00 15.88 681 ILE A CA 1
ATOM 2576 C C . ILE A 1 371 ? 3.925 -26.646 -9.809 1.00 24.32 681 ILE A C 1
ATOM 2577 O O . ILE A 1 371 ? 4.754 -27.569 -9.795 1.00 20.06 681 ILE A O 1
ATOM 2582 N N . ASN A 1 372 ? 2.609 -26.851 -9.671 1.00 17.40 682 ASN A N 1
ATOM 2583 C CA . ASN A 1 372 ? 2.007 -28.180 -9.693 1.00 20.46 682 ASN A CA 1
ATOM 2584 C C . ASN A 1 372 ? 1.477 -28.443 -11.103 1.00 19.38 682 ASN A C 1
ATOM 2585 O O . ASN A 1 372 ? 0.416 -27.903 -11.476 1.00 21.20 682 ASN A O 1
ATOM 2590 N N . PRO A 1 373 ? 2.155 -29.260 -11.913 1.00 19.14 683 PRO A N 1
ATOM 2591 C CA . PRO A 1 373 ? 1.726 -29.455 -13.306 1.00 22.22 683 PRO A CA 1
ATOM 2592 C C . PRO A 1 373 ? 0.431 -30.220 -13.444 1.00 26.05 683 PRO A C 1
ATOM 2593 O O . PRO A 1 373 ? -0.137 -30.239 -14.541 1.00 29.42 683 PRO A O 1
ATOM 2597 N N . ASP A 1 374 ? -0.051 -30.853 -12.385 1.00 21.57 684 ASP A N 1
ATOM 2598 C CA . ASP A 1 374 ? -1.285 -31.614 -12.459 1.00 27.71 684 ASP A CA 1
ATOM 2599 C C . ASP A 1 374 ? -2.486 -30.842 -11.939 1.00 31.64 684 ASP A C 1
ATOM 2600 O O . ASP A 1 374 ? -3.574 -31.416 -11.841 1.00 34.92 684 ASP A O 1
ATOM 2605 N N . ALA A 1 375 ? -2.311 -29.572 -11.591 1.00 24.30 685 ALA A N 1
ATOM 2606 C CA . ALA A 1 375 ? -3.393 -28.705 -11.145 1.00 26.11 685 ALA A CA 1
ATOM 2607 C C . ALA A 1 375 ? -3.752 -27.728 -12.255 1.00 27.93 685 ALA A C 1
ATOM 2608 O O . ALA A 1 375 ? -2.912 -27.395 -13.098 1.00 24.31 685 ALA A O 1
ATOM 2610 N N . ASP A 1 376 ? -5.003 -27.252 -12.234 1.00 23.14 686 ASP A N 1
ATOM 2611 C CA . ASP A 1 376 ? -5.493 -26.364 -13.291 1.00 25.33 686 ASP A CA 1
ATOM 2612 C C . ASP A 1 376 ? -4.577 -25.163 -13.499 1.00 20.86 686 ASP A C 1
ATOM 2613 O O . ASP A 1 376 ? -4.164 -24.875 -14.629 1.00 25.20 686 ASP A O 1
ATOM 2618 N N . ASN A 1 377 ? -4.262 -24.430 -12.424 1.00 23.11 687 ASN A N 1
ATOM 2619 C CA . ASN A 1 377 ? -3.516 -23.189 -12.605 1.00 20.56 687 ASN A CA 1
ATOM 2620 C C . ASN A 1 377 ? -2.082 -23.455 -13.046 1.00 26.17 687 ASN A C 1
ATOM 2621 O O . ASN A 1 377 ? -1.511 -22.660 -13.810 1.00 23.00 687 ASN A O 1
ATOM 2626 N N . GLY A 1 378 ? -1.486 -24.553 -12.574 1.00 21.95 688 GLY A N 1
ATOM 2627 C CA . GLY A 1 378 ? -0.132 -24.884 -12.991 1.00 23.48 688 GLY A CA 1
ATOM 2628 C C . GLY A 1 378 ? -0.084 -25.303 -14.445 1.00 17.99 688 GLY A C 1
ATOM 2629 O O . GLY A 1 378 ? 0.825 -24.919 -15.187 1.00 20.35 688 GLY A O 1
ATOM 2630 N N . ARG A 1 379 ? -1.077 -26.077 -14.873 1.00 20.01 689 ARG A N 1
ATOM 2631 C CA . ARG A 1 379 ? -1.201 -26.462 -16.273 1.00 20.40 689 ARG A CA 1
ATOM 2632 C C . ARG A 1 379 ? -1.389 -25.242 -17.170 1.00 22.16 689 ARG A C 1
ATOM 2633 O O . ARG A 1 379 ? -0.795 -25.151 -18.252 1.00 22.86 689 ARG A O 1
ATOM 2641 N N . ILE A 1 380 ? -2.214 -24.297 -16.741 1.00 17.90 690 ILE A N 1
ATOM 2642 C CA . ILE A 1 380 ? -2.398 -23.076 -17.519 1.00 23.61 690 ILE A CA 1
ATOM 2643 C C . ILE A 1 380 ? -1.079 -22.318 -17.638 1.00 21.34 690 ILE A C 1
ATOM 2644 O O . ILE A 1 380 ? -0.725 -21.832 -18.719 1.00 19.58 690 ILE A O 1
ATOM 2649 N N . TYR A 1 381 ? -0.317 -22.223 -16.543 1.00 16.19 691 TYR A N 1
ATOM 2650 C CA . TYR A 1 381 ? 0.950 -21.502 -16.626 1.00 15.43 691 TYR A CA 1
ATOM 2651 C C . TYR A 1 381 ? 1.921 -22.200 -17.573 1.00 19.99 691 TYR A C 1
ATOM 2652 O O . TYR A 1 381 ? 2.523 -21.558 -18.437 1.00 20.14 691 TYR A O 1
ATOM 2661 N N . LEU A 1 382 ? 2.110 -23.512 -17.406 1.00 18.64 692 LEU A N 1
ATOM 2662 C CA . LEU A 1 382 ? 3.037 -24.234 -18.276 1.00 19.49 692 LEU A CA 1
ATOM 2663 C C . LEU A 1 382 ? 2.623 -24.105 -19.729 1.00 22.26 692 LEU A C 1
ATOM 2664 O O . LEU A 1 382 ? 3.468 -23.948 -20.614 1.00 22.37 692 LEU A O 1
ATOM 2669 N N . GLU A 1 383 ? 1.320 -24.114 -19.988 1.00 19.51 693 GLU A N 1
ATOM 2670 C CA . GLU A 1 383 ? 0.847 -24.068 -21.357 1.00 26.91 693 GLU A CA 1
ATOM 2671 C C . GLU A 1 383 ? 0.911 -22.658 -21.944 1.00 27.31 693 GLU A C 1
ATOM 2672 O O . GLU A 1 383 ? 1.241 -22.498 -23.122 1.00 25.14 693 GLU A O 1
ATOM 2678 N N . THR A 1 384 ? 0.649 -21.616 -21.144 1.00 19.16 694 THR A N 1
ATOM 2679 C CA . THR A 1 384 ? 0.495 -20.275 -21.697 1.00 20.08 694 THR A CA 1
ATOM 2680 C C . THR A 1 384 ? 1.473 -19.239 -21.168 1.00 19.25 694 THR A C 1
ATOM 2681 O O . THR A 1 384 ? 1.585 -18.167 -21.777 1.00 22.33 694 THR A O 1
ATOM 2685 N N . GLY A 1 385 ? 2.171 -19.502 -20.066 1.00 17.83 695 GLY A N 1
ATOM 2686 C CA . GLY A 1 385 ? 2.994 -18.467 -19.467 1.00 19.10 695 GLY A CA 1
ATOM 2687 C C . GLY A 1 385 ? 2.244 -17.500 -18.566 1.00 20.64 695 GLY A C 1
ATOM 2688 O O . GLY A 1 385 ? 2.878 -16.643 -17.938 1.00 19.02 695 GLY A O 1
ATOM 2689 N N . GLU A 1 386 ? 0.922 -17.619 -18.456 1.00 19.11 696 GLU A N 1
ATOM 2690 C CA . GLU A 1 386 ? 0.153 -16.759 -17.564 1.00 20.96 696 GLU A CA 1
ATOM 2691 C C . GLU A 1 386 ? 0.156 -17.382 -16.174 1.00 21.08 696 GLU A C 1
ATOM 2692 O O . GLU A 1 386 ? -0.447 -18.433 -15.956 1.00 21.53 696 GLU A O 1
ATOM 2698 N N . LEU A 1 387 ? 0.837 -16.734 -15.239 1.00 18.35 697 LEU A N 1
ATOM 2699 C CA . LEU A 1 387 ? 0.943 -17.224 -13.873 1.00 19.09 697 LEU A CA 1
ATOM 2700 C C . LEU A 1 387 ? -0.136 -16.587 -12.997 1.00 33.18 697 LEU A C 1
ATOM 2701 O O . LEU A 1 387 ? -0.654 -17.230 -12.088 1.00 36.29 697 LEU A O 1
ATOM 2707 N N . MET B 1 1 ? 63.411 6.673 -10.870 1.00 35.23 311 MET B N 1
ATOM 2708 C CA . MET B 1 1 ? 63.348 7.249 -9.536 1.00 32.55 311 MET B CA 1
ATOM 2709 C C . MET B 1 1 ? 62.660 8.606 -9.575 1.00 35.47 311 MET B C 1
ATOM 2710 O O . MET B 1 1 ? 62.671 9.297 -10.599 1.00 32.94 311 MET B O 1
ATOM 2715 N N . HIS B 1 2 ? 62.073 8.987 -8.445 1.00 31.30 312 HIS B N 1
ATOM 2716 C CA . HIS B 1 2 ? 61.604 10.345 -8.218 1.00 29.15 312 HIS B CA 1
ATOM 2717 C C . HIS B 1 2 ? 60.460 10.722 -9.138 1.00 30.23 312 HIS B C 1
ATOM 2718 O O . HIS B 1 2 ? 60.260 11.919 -9.412 1.00 23.29 312 HIS B O 1
ATOM 2725 N N . GLU B 1 3 ? 59.727 9.721 -9.643 1.00 25.13 313 GLU B N 1
ATOM 2726 C CA . GLU B 1 3 ? 58.587 10.001 -10.506 1.00 28.38 313 GLU B CA 1
ATOM 2727 C C . GLU B 1 3 ? 57.553 10.844 -9.778 1.00 25.88 313 GLU B C 1
ATOM 2728 O O . GLU B 1 3 ? 56.943 11.740 -10.370 1.00 23.26 313 GLU B O 1
ATOM 2734 N N . GLU B 1 4 ? 57.354 10.583 -8.487 1.00 24.30 314 GLU B N 1
ATOM 2735 C CA . GLU B 1 4 ? 56.405 11.383 -7.725 1.00 33.86 314 GLU B CA 1
ATOM 2736 C C . GLU B 1 4 ? 56.901 12.818 -7.573 1.00 30.26 314 GLU B C 1
ATOM 2737 O O . GLU B 1 4 ? 56.118 13.768 -7.700 1.00 22.66 314 GLU B O 1
ATOM 2743 N N . ALA B 1 5 ? 58.201 12.993 -7.309 1.00 24.63 315 ALA B N 1
ATOM 2744 C CA . ALA B 1 5 ? 58.758 14.334 -7.183 1.00 21.71 315 ALA B CA 1
ATOM 2745 C C . ALA B 1 5 ? 58.608 15.116 -8.481 1.00 22.82 315 ALA B C 1
ATOM 2746 O O . ALA B 1 5 ? 58.285 16.309 -8.460 1.00 22.13 315 ALA B O 1
ATOM 2748 N N . VAL B 1 6 ? 58.781 14.453 -9.628 1.00 22.03 316 VAL B N 1
ATOM 2749 C CA . VAL B 1 6 ? 58.611 15.145 -10.905 1.00 23.32 316 VAL B CA 1
ATOM 2750 C C . VAL B 1 6 ? 57.156 15.572 -11.105 1.00 20.77 316 VAL B C 1
ATOM 2751 O O . VAL B 1 6 ? 56.878 16.717 -11.498 1.00 19.71 316 VAL B O 1
ATOM 2755 N N . ALA B 1 7 ? 56.206 14.662 -10.848 1.00 19.13 317 ALA B N 1
ATOM 2756 C CA . ALA B 1 7 ? 54.792 15.007 -11.002 1.00 21.05 317 ALA B CA 1
ATOM 2757 C C . ALA B 1 7 ? 54.401 16.164 -10.088 1.00 25.62 317 ALA B C 1
ATOM 2758 O O . ALA B 1 7 ? 53.645 17.059 -10.490 1.00 19.26 317 ALA B O 1
ATOM 2760 N N . ARG B 1 8 ? 54.891 16.150 -8.847 1.00 20.22 318 ARG B N 1
ATOM 2761 C CA . ARG B 1 8 ? 54.584 17.238 -7.923 1.00 22.11 318 ARG B CA 1
ATOM 2762 C C . ARG B 1 8 ? 55.181 18.555 -8.393 1.00 20.88 318 ARG B C 1
ATOM 2763 O O . ARG B 1 8 ? 54.552 19.611 -8.253 1.00 21.71 318 ARG B O 1
ATOM 2771 N N . ALA B 1 9 ? 56.398 18.530 -8.933 1.00 17.93 319 ALA B N 1
ATOM 2772 C CA . ALA B 1 9 ? 56.981 19.787 -9.396 1.00 22.10 319 ALA B CA 1
ATOM 2773 C C . ALA B 1 9 ? 56.207 20.330 -10.586 1.00 18.40 319 ALA B C 1
ATOM 2774 O O . ALA B 1 9 ? 55.983 21.542 -10.693 1.00 19.66 319 ALA B O 1
ATOM 2776 N N . GLU B 1 10 ? 55.778 19.442 -11.482 1.00 17.13 320 GLU B N 1
ATOM 2777 C CA . GLU B 1 10 ? 54.983 19.865 -12.628 1.00 17.84 320 GLU B CA 1
ATOM 2778 C C . GLU B 1 10 ? 53.645 20.428 -12.188 1.00 19.75 320 GLU B C 1
ATOM 2779 O O . GLU B 1 10 ? 53.177 21.433 -12.748 1.00 18.81 320 GLU B O 1
ATOM 2785 N N . ALA B 1 11 ? 53.015 19.795 -11.185 1.00 17.80 321 ALA B N 1
ATOM 2786 C CA . ALA B 1 11 ? 51.753 20.304 -10.651 1.00 22.97 321 ALA B CA 1
ATOM 2787 C C . ALA B 1 11 ? 51.942 21.683 -10.039 1.00 22.02 321 ALA B C 1
ATOM 2788 O O . ALA B 1 11 ? 51.100 22.576 -10.218 1.00 19.72 321 ALA B O 1
ATOM 2790 N N . GLU B 1 12 ? 53.041 21.864 -9.302 1.00 19.68 322 GLU B N 1
ATOM 2791 C CA . GLU B 1 12 ? 53.324 23.149 -8.677 1.00 17.47 322 GLU B CA 1
ATOM 2792 C C . GLU B 1 12 ? 53.558 24.226 -9.719 1.00 18.60 322 GLU B C 1
ATOM 2793 O O . GLU B 1 12 ? 53.036 25.334 -9.591 1.00 19.15 322 GLU B O 1
ATOM 2799 N N . LYS B 1 13 ? 54.309 23.913 -10.773 1.00 14.92 323 LYS B N 1
ATOM 2800 C CA . LYS B 1 13 ? 54.489 24.881 -11.854 1.00 15.28 323 LYS B CA 1
ATOM 2801 C C . LYS B 1 13 ? 53.152 25.277 -12.468 1.00 21.92 323 LYS B C 1
ATOM 2802 O O . LYS B 1 13 ? 52.871 26.466 -12.661 1.00 20.59 323 LYS B O 1
ATOM 2808 N N . ALA B 1 14 ? 52.321 24.292 -12.814 1.00 21.91 324 ALA B N 1
ATOM 2809 C CA . ALA B 1 14 ? 51.038 24.602 -13.443 1.00 21.09 324 ALA B CA 1
ATOM 2810 C C . ALA B 1 14 ? 50.150 25.419 -12.512 1.00 17.06 324 ALA B C 1
ATOM 2811 O O . ALA B 1 14 ? 49.422 26.314 -12.957 1.00 16.21 324 ALA B O 1
ATOM 2813 N N . LYS B 1 15 ? 50.179 25.103 -11.219 1.00 17.36 325 LYS B N 1
ATOM 2814 C CA . LYS B 1 15 ? 49.370 25.828 -10.246 1.00 14.38 325 LYS B CA 1
ATOM 2815 C C . LYS B 1 15 ? 49.811 27.284 -10.141 1.00 16.35 325 LYS B C 1
ATOM 2816 O O . LYS B 1 15 ? 48.984 28.204 -10.177 1.00 17.82 325 LYS B O 1
ATOM 2822 N N . ALA B 1 16 ? 51.121 27.509 -10.023 1.00 18.82 326 ALA B N 1
ATOM 2823 C CA . ALA B 1 16 ? 51.633 28.870 -9.904 1.00 18.59 326 ALA B CA 1
ATOM 2824 C C . ALA B 1 16 ? 51.290 29.692 -11.138 1.00 17.31 326 ALA B C 1
ATOM 2825 O O . ALA B 1 16 ? 50.932 30.872 -11.030 1.00 18.41 326 ALA B O 1
ATOM 2827 N N . GLU B 1 17 ? 51.385 29.072 -12.319 1.00 17.73 327 GLU B N 1
ATOM 2828 C CA . GLU B 1 17 ? 51.085 29.755 -13.571 1.00 18.71 327 GLU B CA 1
ATOM 2829 C C . GLU B 1 17 ? 49.611 30.137 -13.665 1.00 18.17 327 GLU B C 1
ATOM 2830 O O . GLU B 1 17 ? 49.283 31.278 -14.009 1.00 20.27 327 GLU B O 1
ATOM 2836 N N . LEU B 1 18 ? 48.705 29.198 -13.364 1.00 18.79 328 LEU B N 1
ATOM 2837 C CA . LEU B 1 18 ? 47.272 29.517 -13.343 1.00 19.17 328 LEU B CA 1
ATOM 2838 C C . LEU B 1 18 ? 46.948 30.568 -12.288 1.00 21.45 328 LEU B C 1
ATOM 2839 O O . LEU B 1 18 ? 46.179 31.505 -12.542 1.00 18.15 328 LEU B O 1
ATOM 2844 N N . PHE B 1 19 ? 47.476 30.385 -11.074 1.00 16.54 329 PHE B N 1
ATOM 2845 C CA . PHE B 1 19 ? 47.251 31.352 -10.006 1.00 17.06 329 PHE B CA 1
ATOM 2846 C C . PHE B 1 19 ? 47.746 32.735 -10.409 1.00 22.19 329 PHE B C 1
ATOM 2847 O O . PHE B 1 19 ? 47.102 33.748 -10.111 1.00 21.17 329 PHE B O 1
ATOM 2855 N N . SER B 1 20 ? 48.891 32.799 -11.093 1.00 20.56 330 SER B N 1
ATOM 2856 C CA . SER B 1 20 ? 49.423 34.086 -11.527 1.00 22.91 330 SER B CA 1
ATOM 2857 C C . SER B 1 20 ? 48.462 34.789 -12.479 1.00 20.42 330 SER B C 1
ATOM 2858 O O . SER B 1 20 ? 48.199 35.992 -12.339 1.00 22.61 330 SER B O 1
ATOM 2861 N N . LYS B 1 21 ? 47.947 34.061 -13.471 1.00 17.48 331 LYS B N 1
ATOM 2862 C CA . LYS B 1 21 ? 46.997 34.653 -14.408 1.00 20.26 331 LYS B CA 1
ATOM 2863 C C . LYS B 1 21 ? 45.722 35.086 -13.703 1.00 21.73 331 LYS B C 1
ATOM 2864 O O . LYS B 1 21 ? 45.128 36.113 -14.054 1.00 21.50 331 LYS B O 1
ATOM 2870 N N . ALA B 1 22 ? 45.296 34.330 -12.696 1.00 21.69 332 ALA B N 1
ATOM 2871 C CA . ALA B 1 22 ? 44.030 34.557 -12.010 1.00 21.16 332 ALA B CA 1
ATOM 2872 C C . ALA B 1 22 ? 44.134 35.552 -10.864 1.00 21.30 332 ALA B C 1
ATOM 2873 O O . ALA B 1 22 ? 43.116 35.853 -10.233 1.00 22.18 332 ALA B O 1
ATOM 2875 N N . GLY B 1 23 ? 45.331 36.035 -10.548 1.00 20.33 333 GLY B N 1
ATOM 2876 C CA . GLY B 1 23 ? 45.494 36.897 -9.390 1.00 19.01 333 GLY B CA 1
ATOM 2877 C C . GLY B 1 23 ? 45.304 36.184 -8.070 1.00 20.65 333 GLY B C 1
ATOM 2878 O O . GLY B 1 23 ? 44.959 36.818 -7.073 1.00 20.37 333 GLY B O 1
ATOM 2879 N N . VAL B 1 24 ? 45.541 34.880 -8.031 1.00 18.54 334 VAL B N 1
ATOM 2880 C CA . VAL B 1 24 ? 45.248 34.062 -6.857 1.00 20.62 334 VAL B CA 1
ATOM 2881 C C . VAL B 1 24 ? 46.520 33.759 -6.069 1.00 20.28 334 VAL B C 1
ATOM 2882 O O . VAL B 1 24 ? 47.568 33.436 -6.643 1.00 18.51 334 VAL B O 1
ATOM 2886 N N . ASN B 1 25 ? 46.420 33.856 -4.741 1.00 16.47 335 ASN B N 1
ATOM 2887 C CA . ASN B 1 25 ? 47.437 33.384 -3.810 1.00 22.20 335 ASN B CA 1
ATOM 2888 C C . ASN B 1 25 ? 46.893 32.191 -3.045 1.00 21.20 335 ASN B C 1
ATOM 2889 O O . ASN B 1 25 ? 45.726 32.185 -2.649 1.00 25.35 335 ASN B O 1
ATOM 2894 N N . GLN B 1 26 ? 47.728 31.185 -2.817 1.00 21.84 336 GLN B N 1
ATOM 2895 C CA . GLN B 1 26 ? 47.223 30.055 -2.058 1.00 26.37 336 GLN B CA 1
ATOM 2896 C C . GLN B 1 26 ? 46.991 30.477 -0.607 1.00 23.82 336 GLN B C 1
ATOM 2897 O O . GLN B 1 26 ? 47.645 31.403 -0.116 1.00 24.06 336 GLN B O 1
ATOM 2903 N N . PRO B 1 27 ? 46.049 29.839 0.084 1.00 26.18 337 PRO B N 1
ATOM 2904 C CA . PRO B 1 27 ? 45.779 30.215 1.470 1.00 24.73 337 PRO B CA 1
ATOM 2905 C C . PRO B 1 27 ? 47.013 30.105 2.299 1.00 23.47 337 PRO B C 1
ATOM 2906 O O . PRO B 1 27 ? 47.892 29.240 2.060 1.00 19.11 337 PRO B O 1
ATOM 2910 N N . PRO B 1 28 ? 47.171 30.939 3.325 1.00 22.29 338 PRO B N 1
ATOM 2911 C CA . PRO B 1 28 ? 48.311 30.838 4.227 1.00 23.40 338 PRO B CA 1
ATOM 2912 C C . PRO B 1 28 ? 48.009 29.854 5.355 1.00 22.98 338 PRO B C 1
ATOM 2913 O O . PRO B 1 28 ? 46.897 29.350 5.498 1.00 21.12 338 PRO B O 1
ATOM 2917 N N . VAL B 1 29 ? 49.017 29.588 6.153 1.00 19.65 339 VAL B N 1
ATOM 2918 C CA . VAL B 1 29 ? 48.755 28.980 7.451 1.00 21.37 339 VAL B CA 1
ATOM 2919 C C . VAL B 1 29 ? 48.681 30.106 8.474 1.00 19.71 339 VAL B C 1
ATOM 2920 O O . VAL B 1 29 ? 49.214 31.197 8.267 1.00 18.28 339 VAL B O 1
ATOM 2924 N N . TYR B 1 30 ? 47.987 29.850 9.581 1.00 20.85 340 TYR B N 1
ATOM 2925 C CA . TYR B 1 30 ? 47.662 30.896 10.542 1.00 25.80 340 TYR B CA 1
ATOM 2926 C C . TYR B 1 30 ? 48.244 30.559 11.900 1.00 20.92 340 TYR B C 1
ATOM 2927 O O . TYR B 1 30 ? 47.915 29.511 12.475 1.00 19.15 340 TYR B O 1
ATOM 2936 N N . THR B 1 31 ? 49.057 31.472 12.429 1.00 19.92 341 THR B N 1
ATOM 2937 C CA . THR B 1 31 ? 49.296 31.477 13.858 1.00 26.16 341 THR B CA 1
ATOM 2938 C C . THR B 1 31 ? 47.993 31.776 14.590 1.00 23.77 341 THR B C 1
ATOM 2939 O O . THR B 1 31 ? 47.035 32.320 14.029 1.00 19.81 341 THR B O 1
ATOM 2943 N N . GLN B 1 32 ? 47.969 31.408 15.869 1.00 24.37 342 GLN B N 1
ATOM 2944 C CA . GLN B 1 32 ? 46.861 31.787 16.733 1.00 26.61 342 GLN B CA 1
ATOM 2945 C C . GLN B 1 32 ? 46.563 33.284 16.635 1.00 25.82 342 GLN B C 1
ATOM 2946 O O . GLN B 1 32 ? 45.402 33.699 16.548 1.00 23.57 342 GLN B O 1
ATOM 2952 N N . GLU B 1 33 ? 47.609 34.110 16.606 1.00 25.85 343 GLU B N 1
ATOM 2953 C CA . GLU B 1 33 ? 47.418 35.558 16.608 1.00 27.63 343 GLU B CA 1
ATOM 2954 C C . GLU B 1 33 ? 46.835 36.054 15.287 1.00 24.93 343 GLU B C 1
ATOM 2955 O O . GLU B 1 33 ? 45.950 36.923 15.281 1.00 23.14 343 GLU B O 1
ATOM 2961 N N . MET B 1 34 ? 47.311 35.522 14.154 1.00 23.08 344 MET B N 1
ATOM 2962 C CA . MET B 1 34 ? 46.718 35.904 12.878 1.00 21.15 344 MET B CA 1
ATOM 2963 C C . MET B 1 34 ? 45.241 35.566 12.854 1.00 17.32 344 MET B C 1
ATOM 2964 O O . MET B 1 34 ? 44.429 36.345 12.353 1.00 19.28 344 MET B O 1
ATOM 2969 N N . MET B 1 35 ? 44.877 34.392 13.375 1.00 16.61 345 MET B N 1
ATOM 2970 C CA . MET B 1 35 ? 43.475 33.995 13.386 1.00 18.69 345 MET B CA 1
ATOM 2971 C C . MET B 1 35 ? 42.645 34.967 14.203 1.00 17.10 345 MET B C 1
ATOM 2972 O O . MET B 1 35 ? 41.524 35.322 13.816 1.00 17.89 345 MET B O 1
ATOM 2977 N N . GLU B 1 36 ? 43.179 35.411 15.337 1.00 21.25 346 GLU B N 1
ATOM 2978 C CA . GLU B 1 36 ? 42.447 36.361 16.161 1.00 23.98 346 GLU B CA 1
ATOM 2979 C C . GLU B 1 36 ? 42.307 37.709 15.463 1.00 20.07 346 GLU B C 1
ATOM 2980 O O . GLU B 1 36 ? 41.246 38.341 15.535 1.00 19.20 346 GLU B O 1
ATOM 2986 N N . ARG B 1 37 ? 43.355 38.159 14.770 1.00 18.45 347 ARG B N 1
ATOM 2987 C CA . ARG B 1 37 ? 43.249 39.395 14.002 1.00 17.59 347 ARG B CA 1
ATOM 2988 C C . ARG B 1 37 ? 42.212 39.261 12.893 1.00 18.46 347 ARG B C 1
ATOM 2989 O O . ARG B 1 37 ? 41.360 40.139 12.714 1.00 20.37 347 ARG B O 1
ATOM 2997 N N . ALA B 1 38 ? 42.253 38.146 12.152 1.00 16.59 348 ALA B N 1
ATOM 2998 C CA . ALA B 1 38 ? 41.281 37.919 11.082 1.00 17.02 348 ALA B CA 1
ATOM 2999 C C . ALA B 1 38 ? 39.855 37.831 11.621 1.00 14.92 348 ALA B C 1
ATOM 3000 O O . ALA B 1 38 ? 38.920 38.398 11.030 1.00 17.53 348 ALA B O 1
ATOM 3002 N N . ASN B 1 39 ? 39.655 37.113 12.731 1.00 14.86 349 ASN B N 1
ATOM 3003 C CA . ASN B 1 39 ? 38.309 37.025 13.275 1.00 16.05 349 ASN B CA 1
ATOM 3004 C C . ASN B 1 39 ? 37.802 38.389 13.730 1.00 23.40 349 ASN B C 1
ATOM 3005 O O . ASN B 1 39 ? 36.614 38.681 13.575 1.00 19.56 349 ASN B O 1
ATOM 3010 N N . SER B 1 40 ? 38.689 39.247 14.249 1.00 21.95 350 SER B N 1
ATOM 3011 C CA . SER B 1 40 ? 38.262 40.584 14.664 1.00 23.29 350 SER B CA 1
ATOM 3012 C C . SER B 1 40 ? 37.831 41.431 13.470 1.00 21.89 350 SER B C 1
ATOM 3013 O O . SER B 1 40 ? 36.842 42.165 13.550 1.00 23.72 350 SER B O 1
ATOM 3016 N N . VAL B 1 41 ? 38.560 41.347 12.358 1.00 19.03 351 VAL B N 1
ATOM 3017 C CA . VAL B 1 41 ? 38.212 42.152 11.188 1.00 19.52 351 VAL B CA 1
ATOM 3018 C C . VAL B 1 41 ? 36.898 41.676 10.573 1.00 20.95 351 VAL B C 1
ATOM 3019 O O . VAL B 1 41 ? 36.085 42.485 10.105 1.00 21.81 351 VAL B O 1
ATOM 3023 N N . MET B 1 42 ? 36.655 40.361 10.569 1.00 18.95 352 MET B N 1
ATOM 3024 C CA . MET B 1 42 ? 35.418 39.847 9.986 1.00 18.12 352 MET B CA 1
ATOM 3025 C C . MET B 1 42 ? 34.195 40.111 10.857 1.00 25.09 352 MET B C 1
ATOM 3026 O O . MET B 1 42 ? 33.064 40.033 10.359 1.00 22.40 352 MET B O 1
ATOM 3031 N N . ASN B 1 43 ? 34.381 40.428 12.133 1.00 30.28 353 ASN B N 1
ATOM 3032 C CA . ASN B 1 43 ? 33.253 40.704 13.007 1.00 34.69 353 ASN B CA 1
ATOM 3033 C C . ASN B 1 43 ? 32.962 42.196 13.129 1.00 32.03 353 ASN B C 1
ATOM 3034 O O . ASN B 1 43 ? 32.077 42.584 13.896 1.00 38.37 353 ASN B O 1
ATOM 3039 N N . GLU B 1 44 ? 33.674 43.036 12.378 1.00 40.77 354 GLU B N 1
ATOM 3040 C CA . GLU B 1 44 ? 33.305 44.441 12.268 1.00 45.89 354 GLU B CA 1
ATOM 3041 C C . GLU B 1 44 ? 31.888 44.565 11.713 1.00 48.45 354 GLU B C 1
ATOM 3042 O O . GLU B 1 44 ? 31.440 43.748 10.903 1.00 48.12 354 GLU B O 1
ATOM 3048 N N . GLN B 1 45 ? 31.182 45.612 12.152 1.00 58.36 355 GLN B N 1
ATOM 3049 C CA . GLN B 1 45 ? 29.726 45.649 12.006 1.00 64.98 355 GLN B CA 1
ATOM 3050 C C . GLN B 1 45 ? 29.289 45.553 10.545 1.00 52.90 355 GLN B C 1
ATOM 3051 O O . GLN B 1 45 ? 28.302 44.873 10.229 1.00 53.00 355 GLN B O 1
ATOM 3057 N N . GLY B 1 46 ? 30.009 46.213 9.641 1.00 36.04 356 GLY B N 1
ATOM 3058 C CA . GLY B 1 46 ? 29.602 46.240 8.249 1.00 33.18 356 GLY B CA 1
ATOM 3059 C C . GLY B 1 46 ? 30.361 45.302 7.329 1.00 24.26 356 GLY B C 1
ATOM 3060 O O . GLY B 1 46 ? 30.385 45.504 6.108 1.00 30.23 356 GLY B O 1
ATOM 3061 N N . ALA B 1 47 ? 30.976 44.267 7.888 1.00 22.08 357 ALA B N 1
ATOM 3062 C CA . ALA B 1 47 ? 31.792 43.377 7.074 1.00 25.24 357 ALA B CA 1
ATOM 3063 C C . ALA B 1 47 ? 30.930 42.545 6.131 1.00 25.68 357 ALA B C 1
ATOM 3064 O O . ALA B 1 47 ? 29.887 42.017 6.523 1.00 28.87 357 ALA B O 1
ATOM 3066 N N . LEU B 1 48 ? 31.377 42.439 4.877 1.00 20.68 358 LEU B N 1
ATOM 3067 C CA . LEU B 1 48 ? 30.856 41.499 3.889 1.00 16.10 358 LEU B CA 1
ATOM 3068 C C . LEU B 1 48 ? 31.972 40.528 3.536 1.00 18.67 358 LEU B C 1
ATOM 3069 O O . LEU B 1 48 ? 33.023 40.957 3.049 1.00 18.81 358 LEU B O 1
ATOM 3074 N N . VAL B 1 49 ? 31.749 39.233 3.752 1.00 17.43 359 VAL B N 1
ATOM 3075 C CA . VAL B 1 49 ? 32.801 38.232 3.587 1.00 14.33 359 VAL B CA 1
ATOM 3076 C C . VAL B 1 49 ? 32.404 37.248 2.490 1.00 16.08 359 VAL B C 1
ATOM 3077 O O . VAL B 1 49 ? 31.275 36.738 2.479 1.00 19.58 359 VAL B O 1
ATOM 3081 N N . LEU B 1 50 ? 33.335 37.015 1.562 1.00 16.46 360 LEU B N 1
ATOM 3082 C CA . LEU B 1 50 ? 33.324 35.874 0.659 1.00 18.64 360 LEU B CA 1
ATOM 3083 C C . LEU B 1 50 ? 34.200 34.767 1.241 1.00 18.05 360 LEU B C 1
ATOM 3084 O O . LEU B 1 50 ? 35.326 35.027 1.684 1.00 18.65 360 LEU B O 1
ATOM 3089 N N . ASN B 1 51 ? 33.698 33.540 1.220 1.00 16.63 361 ASN B N 1
ATOM 3090 C CA . ASN B 1 51 ? 34.511 32.369 1.542 1.00 17.06 361 ASN B CA 1
ATOM 3091 C C . ASN B 1 51 ? 35.020 31.720 0.264 1.00 15.99 361 ASN B C 1
ATOM 3092 O O . ASN B 1 51 ? 34.288 31.625 -0.716 1.00 19.83 361 ASN B O 1
ATOM 3097 N N . ASN B 1 52 ? 36.270 31.232 0.282 1.00 13.11 362 ASN B N 1
ATOM 3098 C CA . ASN B 1 52 ? 36.795 30.524 -0.884 1.00 18.00 362 ASN B CA 1
ATOM 3099 C C . ASN B 1 52 ? 36.450 29.035 -0.869 1.00 24.95 362 ASN B C 1
ATOM 3100 O O . ASN B 1 52 ? 37.214 28.210 -1.387 1.00 29.33 362 ASN B O 1
ATOM 3105 N N . THR B 1 53 ? 35.302 28.682 -0.300 1.00 20.62 363 THR B N 1
ATOM 3106 C CA . THR B 1 53 ? 34.748 27.343 -0.446 1.00 18.99 363 THR B CA 1
ATOM 3107 C C . THR B 1 53 ? 34.463 27.061 -1.919 1.00 21.36 363 THR B C 1
ATOM 3108 O O . THR B 1 53 ? 33.613 27.715 -2.522 1.00 19.83 363 THR B O 1
ATOM 3112 N N . ALA B 1 54 ? 35.156 26.084 -2.499 1.00 16.73 364 ALA B N 1
ATOM 3113 C CA . ALA B 1 54 ? 35.092 25.899 -3.946 1.00 21.14 364 ALA B CA 1
ATOM 3114 C C . ALA B 1 54 ? 33.718 25.407 -4.405 1.00 21.74 364 ALA B C 1
ATOM 3115 O O . ALA B 1 54 ? 33.055 24.626 -3.716 1.00 17.75 364 ALA B O 1
ATOM 3117 N N . SER B 1 55 ? 33.296 25.885 -5.584 1.00 15.53 365 SER B N 1
ATOM 3118 C CA . SER B 1 55 ? 32.046 25.461 -6.236 1.00 17.11 365 SER B CA 1
ATOM 3119 C C . SER B 1 55 ? 30.820 25.687 -5.354 1.00 21.65 365 SER B C 1
ATOM 3120 O O . SER B 1 55 ? 29.883 24.889 -5.347 1.00 19.22 365 SER B O 1
ATOM 3123 N N . SER B 1 56 ? 30.812 26.779 -4.612 1.00 17.01 366 SER B N 1
ATOM 3124 C CA . SER B 1 56 ? 29.736 27.039 -3.676 1.00 18.97 366 SER B CA 1
ATOM 3125 C C . SER B 1 56 ? 28.917 28.236 -4.134 1.00 18.92 366 SER B C 1
ATOM 3126 O O . SER B 1 56 ? 29.388 29.094 -4.886 1.00 17.80 366 SER B O 1
ATOM 3129 N N . VAL B 1 57 ? 27.670 28.264 -3.671 1.00 19.42 367 VAL B N 1
ATOM 3130 C CA . VAL B 1 57 ? 26.794 29.424 -3.771 1.00 19.56 367 VAL B CA 1
ATOM 3131 C C . VAL B 1 57 ? 26.740 30.055 -2.394 1.00 15.23 367 VAL B C 1
ATOM 3132 O O . VAL B 1 57 ? 26.575 29.345 -1.394 1.00 20.41 367 VAL B O 1
ATOM 3136 N N . GLN B 1 58 ? 26.893 31.379 -2.319 1.00 16.43 368 GLN B N 1
ATOM 3137 C CA . GLN B 1 58 ? 26.894 32.045 -1.027 1.00 16.60 368 GLN B CA 1
ATOM 3138 C C . GLN B 1 58 ? 26.027 33.295 -1.042 1.00 19.76 368 GLN B C 1
ATOM 3139 O O . GLN B 1 58 ? 25.941 34.017 -2.037 1.00 18.85 368 GLN B O 1
ATOM 3145 N N . LEU B 1 59 ? 25.440 33.568 0.111 1.00 16.68 369 LEU B N 1
ATOM 3146 C CA . LEU B 1 59 ? 24.680 34.786 0.336 1.00 17.63 369 LEU B CA 1
ATOM 3147 C C . LEU B 1 59 ? 25.188 35.375 1.637 1.00 21.97 369 LEU B C 1
ATOM 3148 O O . LEU B 1 59 ? 25.121 34.725 2.682 1.00 21.57 369 LEU B O 1
ATOM 3153 N N . ALA B 1 60 ? 25.726 36.579 1.564 1.00 20.56 370 ALA B N 1
ATOM 3154 C CA . ALA B 1 60 ? 26.276 37.266 2.716 1.00 20.40 370 ALA B CA 1
ATOM 3155 C C . ALA B 1 60 ? 25.464 38.522 2.976 1.00 17.45 370 ALA B C 1
ATOM 3156 O O . ALA B 1 60 ? 25.073 39.222 2.034 1.00 18.15 370 ALA B O 1
ATOM 3158 N N . MET B 1 61 ? 25.221 38.809 4.252 1.00 20.22 371 MET B N 1
ATOM 3159 C CA . MET B 1 61 ? 24.524 40.026 4.644 1.00 24.04 371 MET B CA 1
ATOM 3160 C C . MET B 1 61 ? 25.187 40.626 5.875 1.00 30.79 371 MET B C 1
ATOM 3161 O O . MET B 1 61 ? 25.541 39.900 6.810 1.00 36.47 371 MET B O 1
ATOM 3166 N N . THR B 1 62 ? 25.352 41.950 5.870 1.00 26.90 372 THR B N 1
ATOM 3167 C CA . THR B 1 62 ? 25.994 42.621 6.999 1.00 28.79 372 THR B CA 1
ATOM 3168 C C . THR B 1 62 ? 25.264 42.283 8.297 1.00 27.66 372 THR B C 1
ATOM 3169 O O . THR B 1 62 ? 24.031 42.255 8.349 1.00 28.53 372 THR B O 1
ATOM 3173 N N . GLY B 1 63 ? 26.037 41.961 9.332 1.00 31.75 373 GLY B N 1
ATOM 3174 C CA . GLY B 1 63 ? 25.490 41.684 10.643 1.00 43.01 373 GLY B CA 1
ATOM 3175 C C . GLY B 1 63 ? 24.830 40.330 10.831 1.00 48.51 373 GLY B C 1
ATOM 3176 O O . GLY B 1 63 ? 24.457 40.000 11.963 1.00 52.23 373 GLY B O 1
ATOM 3177 N N . THR B 1 64 ? 24.661 39.528 9.778 1.00 42.38 374 THR B N 1
ATOM 3178 C CA . THR B 1 64 ? 24.052 38.219 9.953 1.00 44.67 374 THR B CA 1
ATOM 3179 C C . THR B 1 64 ? 24.854 37.059 9.374 1.00 42.54 374 THR B C 1
ATOM 3180 O O . THR B 1 64 ? 24.450 35.909 9.576 1.00 52.12 374 THR B O 1
ATOM 3184 N N . GLY B 1 65 ? 25.953 37.307 8.671 1.00 28.28 375 GLY B N 1
ATOM 3185 C CA . GLY B 1 65 ? 26.853 36.230 8.279 1.00 30.69 375 GLY B CA 1
ATOM 3186 C C . GLY B 1 65 ? 26.619 35.661 6.889 1.00 30.54 375 GLY B C 1
ATOM 3187 O O . GLY B 1 65 ? 25.833 36.160 6.077 1.00 26.58 375 GLY B O 1
ATOM 3188 N N . VAL B 1 66 ? 27.331 34.568 6.621 1.00 21.84 376 VAL B N 1
ATOM 3189 C CA . VAL B 1 66 ? 27.380 33.952 5.300 1.00 18.03 376 VAL B CA 1
ATOM 3190 C C . VAL B 1 66 ? 26.603 32.641 5.331 1.00 19.21 376 VAL B C 1
ATOM 3191 O O . VAL B 1 66 ? 26.829 31.796 6.202 1.00 23.14 376 VAL B O 1
ATOM 3195 N N . TRP B 1 67 ? 25.701 32.480 4.371 1.00 16.30 377 TRP B N 1
ATOM 3196 C CA . TRP B 1 67 ? 25.023 31.226 4.096 1.00 14.42 377 TRP B CA 1
ATOM 3197 C C . TRP B 1 67 ? 25.691 30.586 2.891 1.00 14.84 377 TRP B C 1
ATOM 3198 O O . TRP B 1 67 ? 26.024 31.278 1.919 1.00 16.71 377 TRP B O 1
ATOM 3209 N N . THR B 1 68 ? 25.898 29.274 2.960 1.00 16.72 378 THR B N 1
ATOM 3210 C CA . THR B 1 68 ? 26.671 28.540 1.962 1.00 17.74 378 THR B CA 1
ATOM 3211 C C . THR B 1 68 ? 25.887 27.325 1.475 1.00 22.00 378 THR B C 1
ATOM 3212 O O . THR B 1 68 ? 25.244 26.635 2.270 1.00 22.46 378 THR B O 1
ATOM 3216 N N . ALA B 1 69 ? 25.939 27.063 0.168 1.00 21.53 379 ALA B N 1
ATOM 3217 C CA . ALA B 1 69 ? 25.420 25.820 -0.389 1.00 25.76 379 ALA B CA 1
ATOM 3218 C C . ALA B 1 69 ? 26.430 25.276 -1.386 1.00 23.94 379 ALA B C 1
ATOM 3219 O O . ALA B 1 69 ? 26.915 26.014 -2.250 1.00 20.54 379 ALA B O 1
ATOM 3221 N N . ALA B 1 70 ? 26.759 23.993 -1.253 1.00 20.98 380 ALA B N 1
ATOM 3222 C CA . ALA B 1 70 ? 27.641 23.331 -2.194 1.00 16.07 380 ALA B CA 1
ATOM 3223 C C . ALA B 1 70 ? 27.158 21.897 -2.382 1.00 23.73 380 ALA B C 1
ATOM 3224 O O . ALA B 1 70 ? 26.433 21.349 -1.546 1.00 18.53 380 ALA B O 1
ATOM 3226 N N . GLY B 1 71 ? 27.536 21.307 -3.507 1.00 25.78 381 GLY B N 1
ATOM 3227 C CA . GLY B 1 71 ? 27.116 19.957 -3.820 1.00 25.63 381 GLY B CA 1
ATOM 3228 C C . GLY B 1 71 ? 25.934 19.940 -4.764 1.00 26.08 381 GLY B C 1
ATOM 3229 O O . GLY B 1 71 ? 25.540 20.944 -5.356 1.00 28.36 381 GLY B O 1
ATOM 3230 N N . ASP B 1 72 ? 25.357 18.751 -4.899 1.00 26.89 382 ASP B N 1
ATOM 3231 C CA . ASP B 1 72 ? 24.216 18.607 -5.779 1.00 41.19 382 ASP B CA 1
ATOM 3232 C C . ASP B 1 72 ? 23.096 19.510 -5.306 1.00 51.50 382 ASP B C 1
ATOM 3233 O O . ASP B 1 72 ? 22.468 20.214 -6.108 1.00 40.65 382 ASP B O 1
ATOM 3238 N N . ILE B 1 73 ? 22.948 19.610 -3.985 1.00 64.91 383 ILE B N 1
ATOM 3239 C CA . ILE B 1 73 ? 21.903 20.354 -3.297 1.00 71.64 383 ILE B CA 1
ATOM 3240 C C . ILE B 1 73 ? 22.030 21.850 -3.571 1.00 66.48 383 ILE B C 1
ATOM 3241 O O . ILE B 1 73 ? 21.299 22.667 -2.999 1.00 61.23 383 ILE B O 1
ATOM 3246 N N . ALA B 1 74 ? 22.974 22.218 -4.432 1.00 74.11 384 ALA B N 1
ATOM 3247 C CA . ALA B 1 74 ? 22.928 23.491 -5.142 1.00 78.57 384 ALA B CA 1
ATOM 3248 C C . ALA B 1 74 ? 22.090 23.228 -6.383 1.00 92.35 384 ALA B C 1
ATOM 3249 O O . ALA B 1 74 ? 22.610 22.879 -7.439 1.00 96.56 384 ALA B O 1
ATOM 3251 N N . GLY B 1 75 ? 20.770 23.336 -6.233 1.00 99.18 385 GLY B N 1
ATOM 3252 C CA . GLY B 1 75 ? 19.838 23.082 -7.316 1.00 100.96 385 GLY B CA 1
ATOM 3253 C C . GLY B 1 75 ? 19.318 24.363 -7.931 1.00 103.17 385 GLY B C 1
ATOM 3254 O O . GLY B 1 75 ? 18.934 24.391 -9.104 1.00 104.79 385 GLY B O 1
ATOM 3255 N N . ASN B 1 76 ? 19.311 25.437 -7.136 1.00 105.96 386 ASN B N 1
ATOM 3256 C CA . ASN B 1 76 ? 19.079 26.784 -7.646 1.00 100.57 386 ASN B CA 1
ATOM 3257 C C . ASN B 1 76 ? 20.051 27.149 -8.754 1.00 91.47 386 ASN B C 1
ATOM 3258 O O . ASN B 1 76 ? 19.876 28.186 -9.404 1.00 91.32 386 ASN B O 1
ATOM 3263 N N . ILE B 1 77 ? 21.117 26.363 -8.914 1.00 81.13 387 ILE B N 1
ATOM 3264 C CA . ILE B 1 77 ? 21.894 26.388 -10.149 1.00 73.20 387 ILE B CA 1
ATOM 3265 C C . ILE B 1 77 ? 20.964 26.507 -11.350 1.00 69.54 387 ILE B C 1
ATOM 3266 O O . ILE B 1 77 ? 21.119 27.397 -12.194 1.00 63.54 387 ILE B O 1
ATOM 3271 N N . SER B 1 78 ? 19.927 25.656 -11.397 1.00 74.88 388 SER B N 1
ATOM 3272 C CA . SER B 1 78 ? 19.030 25.608 -12.545 1.00 74.00 388 SER B CA 1
ATOM 3273 C C . SER B 1 78 ? 18.155 26.838 -12.665 1.00 66.64 388 SER B C 1
ATOM 3274 O O . SER B 1 78 ? 17.663 27.121 -13.766 1.00 61.75 388 SER B O 1
ATOM 3277 N N . LYS B 1 79 ? 17.935 27.569 -11.572 1.00 61.70 389 LYS B N 1
ATOM 3278 C CA . LYS B 1 79 ? 17.414 28.914 -11.747 1.00 62.44 389 LYS B CA 1
ATOM 3279 C C . LYS B 1 79 ? 18.233 29.642 -12.797 1.00 60.71 389 LYS B C 1
ATOM 3280 O O . LYS B 1 79 ? 17.703 30.010 -13.845 1.00 58.61 389 LYS B O 1
ATOM 3286 N N . PHE B 1 80 ? 19.552 29.717 -12.608 1.00 56.64 390 PHE B N 1
ATOM 3287 C CA . PHE B 1 80 ? 20.368 30.401 -13.606 1.00 56.11 390 PHE B CA 1
ATOM 3288 C C . PHE B 1 80 ? 20.455 29.656 -14.925 1.00 61.10 390 PHE B C 1
ATOM 3289 O O . PHE B 1 80 ? 20.711 30.288 -15.959 1.00 63.32 390 PHE B O 1
ATOM 3297 N N . PHE B 1 81 ? 20.251 28.340 -14.929 1.00 63.96 391 PHE B N 1
ATOM 3298 C CA . PHE B 1 81 ? 20.225 27.645 -16.207 1.00 73.49 391 PHE B CA 1
ATOM 3299 C C . PHE B 1 81 ? 18.995 28.049 -17.000 1.00 75.02 391 PHE B C 1
ATOM 3300 O O . PHE B 1 81 ? 19.108 28.506 -18.140 1.00 81.66 391 PHE B O 1
ATOM 3308 N N . SER B 1 82 ? 17.823 27.972 -16.365 1.00 68.38 392 SER B N 1
ATOM 3309 C CA . SER B 1 82 ? 16.568 28.313 -17.030 1.00 68.16 392 SER B CA 1
ATOM 3310 C C . SER B 1 82 ? 16.611 29.688 -17.704 1.00 68.33 392 SER B C 1
ATOM 3311 O O . SER B 1 82 ? 16.144 29.835 -18.834 1.00 67.83 392 SER B O 1
ATOM 3314 N N . ASN B 1 83 ? 17.170 30.709 -17.043 1.00 80.53 393 ASN B N 1
ATOM 3315 C CA . ASN B 1 83 ? 17.172 32.028 -17.683 1.00 88.68 393 ASN B CA 1
ATOM 3316 C C . ASN B 1 83 ? 18.141 32.074 -18.843 1.00 80.34 393 ASN B C 1
ATOM 3317 O O . ASN B 1 83 ? 17.885 32.760 -19.841 1.00 81.93 393 ASN B O 1
ATOM 3322 N N . ALA B 1 84 ? 19.291 31.410 -18.716 1.00 71.58 394 ALA B N 1
ATOM 3323 C CA . ALA B 1 84 ? 20.199 31.358 -19.850 1.00 68.33 394 ALA B CA 1
ATOM 3324 C C . ALA B 1 84 ? 19.513 30.777 -21.078 1.00 71.54 394 ALA B C 1
ATOM 3325 O O . ALA B 1 84 ? 19.885 31.126 -22.202 1.00 70.62 394 ALA B O 1
ATOM 3327 N N . LEU B 1 85 ? 18.491 29.930 -20.891 1.00 74.17 395 LEU B N 1
ATOM 3328 C CA . LEU B 1 85 ? 17.694 29.493 -22.033 1.00 75.80 395 LEU B CA 1
ATOM 3329 C C . LEU B 1 85 ? 16.688 30.560 -22.451 1.00 76.80 395 LEU B C 1
ATOM 3330 O O . LEU B 1 85 ? 16.554 30.854 -23.644 1.00 75.73 395 LEU B O 1
ATOM 3335 N N . GLU B 1 86 ? 15.980 31.167 -21.489 1.00 79.01 396 GLU B N 1
ATOM 3336 C CA . GLU B 1 86 ? 14.961 32.180 -21.772 1.00 80.21 396 GLU B CA 1
ATOM 3337 C C . GLU B 1 86 ? 15.479 33.344 -22.614 1.00 87.46 396 GLU B C 1
ATOM 3338 O O . GLU B 1 86 ? 14.688 34.149 -23.115 1.00 86.59 396 GLU B O 1
ATOM 3344 N N . LYS B 1 87 ? 16.797 33.450 -22.776 1.00 98.70 397 LYS B N 1
ATOM 3345 C CA . LYS B 1 87 ? 17.409 34.580 -23.466 1.00 100.59 397 LYS B CA 1
ATOM 3346 C C . LYS B 1 87 ? 17.418 34.473 -24.967 1.00 104.76 397 LYS B C 1
ATOM 3347 O O . LYS B 1 87 ? 18.046 35.317 -25.611 1.00 103.99 397 LYS B O 1
ATOM 3353 N N . VAL B 1 88 ? 16.806 33.446 -25.533 1.00 107.35 398 VAL B N 1
ATOM 3354 C CA . VAL B 1 88 ? 16.847 33.318 -26.979 1.00 108.30 398 VAL B CA 1
ATOM 3355 C C . VAL B 1 88 ? 15.889 34.311 -27.632 1.00 102.77 398 VAL B C 1
ATOM 3356 O O . VAL B 1 88 ? 16.190 34.869 -28.692 1.00 106.22 398 VAL B O 1
ATOM 3360 N N . THR B 1 89 ? 14.757 34.579 -26.982 1.00 94.92 399 THR B N 1
ATOM 3361 C CA . THR B 1 89 ? 13.677 35.422 -27.501 1.00 87.28 399 THR B CA 1
ATOM 3362 C C . THR B 1 89 ? 14.138 36.755 -28.090 1.00 86.16 399 THR B C 1
ATOM 3363 O O . THR B 1 89 ? 13.484 37.315 -28.975 1.00 84.66 399 THR B O 1
ATOM 3367 N N . SER B 1 94 ? 12.099 40.480 -23.217 1.00 74.56 404 SER B N 1
ATOM 3368 C CA . SER B 1 94 ? 11.992 41.221 -21.962 1.00 75.59 404 SER B CA 1
ATOM 3369 C C . SER B 1 94 ? 13.319 41.233 -21.201 1.00 66.96 404 SER B C 1
ATOM 3370 O O . SER B 1 94 ? 13.885 40.174 -20.939 1.00 72.11 404 SER B O 1
ATOM 3373 N N . PRO B 1 95 ? 13.798 42.429 -20.836 1.00 61.40 405 PRO B N 1
ATOM 3374 C CA . PRO B 1 95 ? 15.122 42.518 -20.176 1.00 63.08 405 PRO B CA 1
ATOM 3375 C C . PRO B 1 95 ? 15.191 41.787 -18.844 1.00 59.73 405 PRO B C 1
ATOM 3376 O O . PRO B 1 95 ? 16.090 40.965 -18.626 1.00 50.60 405 PRO B O 1
ATOM 3380 N N . LEU B 1 96 ? 14.275 42.091 -17.933 1.00 58.11 406 LEU B N 1
ATOM 3381 C CA . LEU B 1 96 ? 14.140 41.313 -16.715 1.00 50.38 406 LEU B CA 1
ATOM 3382 C C . LEU B 1 96 ? 13.713 39.897 -17.064 1.00 52.19 406 LEU B C 1
ATOM 3383 O O . LEU B 1 96 ? 12.634 39.684 -17.622 1.00 63.03 406 LEU B O 1
ATOM 3388 N N . LEU B 1 97 ? 14.563 38.925 -16.749 1.00 44.38 407 LEU B N 1
ATOM 3389 C CA . LEU B 1 97 ? 14.273 37.539 -17.077 1.00 47.71 407 LEU B CA 1
ATOM 3390 C C . LEU B 1 97 ? 13.705 36.748 -15.918 1.00 54.88 407 LEU B C 1
ATOM 3391 O O . LEU B 1 97 ? 13.051 35.728 -16.154 1.00 55.74 407 LEU B O 1
ATOM 3396 N N . MET B 1 98 ? 13.962 37.173 -14.685 1.00 53.83 408 MET B N 1
ATOM 3397 C CA . MET B 1 98 ? 13.493 36.466 -13.503 1.00 54.53 408 MET B CA 1
ATOM 3398 C C . MET B 1 98 ? 13.773 37.311 -12.283 1.00 46.74 408 MET B C 1
ATOM 3399 O O . MET B 1 98 ? 14.742 38.075 -12.246 1.00 39.50 408 MET B O 1
ATOM 3404 N N . ARG B 1 99 ? 12.939 37.119 -11.270 1.00 43.73 409 ARG B N 1
ATOM 3405 C CA . ARG B 1 99 ? 13.156 37.695 -9.955 1.00 43.60 409 ARG B CA 1
ATOM 3406 C C . ARG B 1 99 ? 13.015 36.573 -8.948 1.00 45.60 409 ARG B C 1
ATOM 3407 O O . ARG B 1 99 ? 11.983 35.895 -8.917 1.00 53.97 409 ARG B O 1
ATOM 3415 N N . ILE B 1 100 ? 14.057 36.355 -8.153 1.00 41.14 410 ILE B N 1
ATOM 3416 C CA . ILE B 1 100 ? 14.111 35.245 -7.212 1.00 42.15 410 ILE B CA 1
ATOM 3417 C C . ILE B 1 100 ? 14.164 35.813 -5.809 1.00 45.22 410 ILE B C 1
ATOM 3418 O O . ILE B 1 100 ? 15.128 36.500 -5.449 1.00 41.76 410 ILE B O 1
ATOM 3423 N N . SER B 1 101 ? 13.137 35.527 -5.020 1.00 46.13 411 SER B N 1
ATOM 3424 C CA . SER B 1 101 ? 13.208 35.809 -3.598 1.00 49.58 411 SER B CA 1
ATOM 3425 C C . SER B 1 101 ? 14.209 34.874 -2.940 1.00 47.90 411 SER B C 1
ATOM 3426 O O . SER B 1 101 ? 14.304 33.695 -3.287 1.00 52.82 411 SER B O 1
ATOM 3429 N N . LEU B 1 102 ? 14.966 35.412 -1.990 1.00 39.99 412 LEU B N 1
ATOM 3430 C CA . LEU B 1 102 ? 15.898 34.627 -1.200 1.00 44.40 412 LEU B CA 1
ATOM 3431 C C . LEU B 1 102 ? 15.424 34.459 0.233 1.00 53.03 412 LEU B C 1
ATOM 3432 O O . LEU B 1 102 ? 16.108 33.812 1.031 1.00 57.89 412 LEU B O 1
ATOM 3437 N N . GLY B 1 103 ? 14.255 35.001 0.567 1.00 52.83 413 GLY B N 1
ATOM 3438 C CA . GLY B 1 103 ? 13.768 35.018 1.929 1.00 54.31 413 GLY B CA 1
ATOM 3439 C C . GLY B 1 103 ? 13.605 36.444 2.404 1.00 51.70 413 GLY B C 1
ATOM 3440 O O . GLY B 1 103 ? 14.173 37.360 1.806 1.00 49.53 413 GLY B O 1
ATOM 3441 N N . ALA B 1 104 ? 12.832 36.654 3.462 1.00 52.76 414 ALA B N 1
ATOM 3442 C CA . ALA B 1 104 ? 12.656 37.995 4.007 1.00 50.44 414 ALA B CA 1
ATOM 3443 C C . ALA B 1 104 ? 13.967 38.505 4.586 1.00 48.22 414 ALA B C 1
ATOM 3444 O O . ALA B 1 104 ? 14.029 38.863 5.760 1.00 54.30 414 ALA B O 1
ATOM 3446 N N . ASN B 1 123 ? 22.572 50.965 6.362 1.00 71.03 433 ASN B N 1
ATOM 3447 C CA . ASN B 1 123 ? 22.041 49.907 7.213 1.00 71.82 433 ASN B CA 1
ATOM 3448 C C . ASN B 1 123 ? 22.661 48.556 6.893 1.00 65.10 433 ASN B C 1
ATOM 3449 O O . ASN B 1 123 ? 23.711 48.188 7.418 1.00 72.03 433 ASN B O 1
ATOM 3454 N N . LEU B 1 124 ? 21.993 47.851 5.987 1.00 55.60 434 LEU B N 1
ATOM 3455 C CA . LEU B 1 124 ? 22.168 46.421 5.762 1.00 52.30 434 LEU B CA 1
ATOM 3456 C C . LEU B 1 124 ? 22.481 46.193 4.285 1.00 47.49 434 LEU B C 1
ATOM 3457 O O . LEU B 1 124 ? 21.685 46.553 3.416 1.00 49.92 434 LEU B O 1
ATOM 3462 N N . GLU B 1 125 ? 23.642 45.608 4.004 1.00 30.54 435 GLU B N 1
ATOM 3463 C CA . GLU B 1 125 ? 24.075 45.325 2.641 1.00 26.09 435 GLU B CA 1
ATOM 3464 C C . GLU B 1 125 ? 24.169 43.814 2.441 1.00 26.36 435 GLU B C 1
ATOM 3465 O O . GLU B 1 125 ? 24.228 43.043 3.402 1.00 27.14 435 GLU B O 1
ATOM 3471 N N . ALA B 1 126 ? 24.167 43.390 1.176 1.00 20.73 436 ALA B N 1
ATOM 3472 C CA . ALA B 1 126 ? 24.089 41.964 0.874 1.00 18.12 436 ALA B CA 1
ATOM 3473 C C . ALA B 1 126 ? 24.869 41.652 -0.391 1.00 20.32 436 ALA B C 1
ATOM 3474 O O . ALA B 1 126 ? 25.041 42.502 -1.267 1.00 20.66 436 ALA B O 1
ATOM 3476 N N . MET B 1 127 ? 25.298 40.393 -0.489 1.00 18.19 437 MET B N 1
ATOM 3477 C CA . MET B 1 127 ? 26.222 39.940 -1.521 1.00 18.53 437 MET B CA 1
ATOM 3478 C C . MET B 1 127 ? 25.908 38.484 -1.849 1.00 20.58 437 MET B C 1
ATOM 3479 O O . MET B 1 127 ? 25.835 37.649 -0.944 1.00 21.21 437 MET B O 1
ATOM 3484 N N . PHE B 1 128 ? 25.714 38.190 -3.132 1.00 16.25 438 PHE B N 1
ATOM 3485 C CA . PHE B 1 128 ? 25.343 36.857 -3.604 1.00 17.99 438 PHE B CA 1
ATOM 3486 C C . PHE B 1 128 ? 26.364 36.419 -4.637 1.00 19.17 438 PHE B C 1
ATOM 3487 O O . PHE B 1 128 ? 26.728 37.204 -5.522 1.00 18.99 438 PHE B O 1
ATOM 3495 N N . SER B 1 129 ? 26.864 35.187 -4.513 1.00 18.85 439 SER B N 1
ATOM 3496 C CA . SER B 1 129 ? 27.929 34.752 -5.408 1.00 15.95 439 SER B CA 1
ATOM 3497 C C . SER B 1 129 ? 27.748 33.289 -5.777 1.00 19.64 439 SER B C 1
ATOM 3498 O O . SER B 1 129 ? 27.249 32.485 -4.983 1.00 16.83 439 SER B O 1
ATOM 3501 N N . LEU B 1 130 ? 28.180 32.955 -6.988 1.00 13.76 440 LEU B N 1
ATOM 3502 C CA . LEU B 1 130 ? 28.144 31.587 -7.486 1.00 20.16 440 LEU B CA 1
ATOM 3503 C C . LEU B 1 130 ? 29.147 31.480 -8.622 1.00 19.73 440 LEU B C 1
ATOM 3504 O O . LEU B 1 130 ? 29.684 32.482 -9.086 1.00 18.49 440 LEU B O 1
ATOM 3509 N N . SER B 1 131 ? 29.328 30.261 -9.118 1.00 18.48 441 SER B N 1
ATOM 3510 C CA . SER B 1 131 ? 30.298 30.035 -10.180 1.00 22.62 441 SER B CA 1
ATOM 3511 C C . SER B 1 131 ? 29.932 30.831 -11.425 1.00 22.27 441 SER B C 1
ATOM 3512 O O . SER B 1 131 ? 28.778 30.830 -11.866 1.00 23.36 441 SER B O 1
ATOM 3515 N N . ALA B 1 132 ? 30.921 31.523 -11.985 1.00 21.21 442 ALA B N 1
ATOM 3516 C CA . ALA B 1 132 ? 30.685 32.349 -13.158 1.00 24.61 442 ALA B CA 1
ATOM 3517 C C . ALA B 1 132 ? 30.510 31.529 -14.431 1.00 32.04 442 ALA B C 1
ATOM 3518 O O . ALA B 1 132 ? 29.877 32.019 -15.374 1.00 31.44 442 ALA B O 1
ATOM 3520 N N . GLN B 1 133 ? 31.051 30.306 -14.488 1.00 32.68 443 GLN B N 1
ATOM 3521 C CA . GLN B 1 133 ? 30.853 29.462 -15.670 1.00 42.91 443 GLN B CA 1
ATOM 3522 C C . GLN B 1 133 ? 29.388 29.119 -15.868 1.00 46.36 443 GLN B C 1
ATOM 3523 O O . GLN B 1 133 ? 28.951 28.891 -17.001 1.00 50.96 443 GLN B O 1
ATOM 3529 N N . MET B 1 134 ? 28.618 29.079 -14.782 1.00 54.04 444 MET B N 1
ATOM 3530 C CA . MET B 1 134 ? 27.187 28.836 -14.890 1.00 54.72 444 MET B CA 1
ATOM 3531 C C . MET B 1 134 ? 26.499 29.866 -15.774 1.00 59.13 444 MET B C 1
ATOM 3532 O O . MET B 1 134 ? 25.521 29.538 -16.454 1.00 65.05 444 MET B O 1
ATOM 3537 N N . LEU B 1 135 ? 26.978 31.113 -15.767 1.00 52.60 445 LEU B N 1
ATOM 3538 C CA . LEU B 1 135 ? 26.320 32.195 -16.487 1.00 41.92 445 LEU B CA 1
ATOM 3539 C C . LEU B 1 135 ? 27.019 32.584 -17.777 1.00 37.29 445 LEU B C 1
ATOM 3540 O O . LEU B 1 135 ? 26.512 33.450 -18.494 1.00 41.36 445 LEU B O 1
ATOM 3545 N N . ALA B 1 136 ? 28.167 31.997 -18.088 1.00 40.01 446 ALA B N 1
ATOM 3546 C CA . ALA B 1 136 ? 28.783 32.295 -19.368 1.00 39.42 446 ALA B CA 1
ATOM 3547 C C . ALA B 1 136 ? 27.898 31.762 -20.498 1.00 48.27 446 ALA B C 1
ATOM 3548 O O . ALA B 1 136 ? 26.911 31.054 -20.272 1.00 48.89 446 ALA B O 1
ATOM 3550 N N . GLY B 1 137 ? 28.240 32.123 -21.726 1.00 49.93 447 GLY B N 1
ATOM 3551 C CA . GLY B 1 137 ? 27.527 31.581 -22.866 1.00 55.47 447 GLY B CA 1
ATOM 3552 C C . GLY B 1 137 ? 27.712 30.080 -22.987 1.00 57.15 447 GLY B C 1
ATOM 3553 O O . GLY B 1 137 ? 28.514 29.444 -22.295 1.00 49.77 447 GLY B O 1
ATOM 3554 N N . GLN B 1 138 ? 26.939 29.491 -23.896 1.00 61.66 448 GLN B N 1
ATOM 3555 C CA . GLN B 1 138 ? 27.105 28.073 -24.165 1.00 68.81 448 GLN B CA 1
ATOM 3556 C C . GLN B 1 138 ? 28.355 27.853 -25.000 1.00 64.23 448 GLN B C 1
ATOM 3557 O O . GLN B 1 138 ? 28.577 28.538 -26.006 1.00 67.28 448 GLN B O 1
ATOM 3563 N N . GLY B 1 139 ? 29.182 26.905 -24.565 1.00 60.88 449 GLY B N 1
ATOM 3564 C CA . GLY B 1 139 ? 30.478 26.722 -25.179 1.00 62.64 449 GLY B CA 1
ATOM 3565 C C . GLY B 1 139 ? 31.498 27.784 -24.841 1.00 62.65 449 GLY B C 1
ATOM 3566 O O . GLY B 1 139 ? 32.569 27.811 -25.456 1.00 67.18 449 GLY B O 1
ATOM 3567 N N . VAL B 1 140 ? 31.205 28.664 -23.887 1.00 51.12 450 VAL B N 1
ATOM 3568 C CA . VAL B 1 140 ? 32.131 29.712 -23.473 1.00 46.37 450 VAL B CA 1
ATOM 3569 C C . VAL B 1 140 ? 32.921 29.220 -22.266 1.00 43.10 450 VAL B C 1
ATOM 3570 O O . VAL B 1 140 ? 32.351 28.649 -21.325 1.00 42.41 450 VAL B O 1
ATOM 3574 N N . VAL B 1 141 ? 34.237 29.419 -22.304 1.00 38.65 451 VAL B N 1
ATOM 3575 C CA . VAL B 1 141 ? 35.121 29.137 -21.179 1.00 36.54 451 VAL B CA 1
ATOM 3576 C C . VAL B 1 141 ? 35.754 30.452 -20.758 1.00 33.20 451 VAL B C 1
ATOM 3577 O O . VAL B 1 141 ? 36.409 31.117 -21.568 1.00 33.45 451 VAL B O 1
ATOM 3581 N N . ILE B 1 142 ? 35.552 30.832 -19.506 1.00 33.99 452 ILE B N 1
ATOM 3582 C CA . ILE B 1 142 ? 36.173 32.039 -18.977 1.00 30.01 452 ILE B CA 1
ATOM 3583 C C . ILE B 1 142 ? 37.628 31.729 -18.675 1.00 33.63 452 ILE B C 1
ATOM 3584 O O . ILE B 1 142 ? 37.931 30.747 -17.988 1.00 35.08 452 ILE B O 1
ATOM 3589 N N . GLU B 1 143 ? 38.539 32.563 -19.201 1.00 32.66 453 GLU B N 1
ATOM 3590 C CA . GLU B 1 143 ? 39.954 32.265 -19.097 1.00 34.49 453 GLU B CA 1
ATOM 3591 C C . GLU B 1 143 ? 40.633 33.196 -18.106 1.00 28.21 453 GLU B C 1
ATOM 3592 O O . GLU B 1 143 ? 40.377 34.405 -18.117 1.00 28.85 453 GLU B O 1
ATOM 3598 N N . PRO B 1 144 ? 41.484 32.666 -17.229 1.00 22.62 454 PRO B N 1
ATOM 3599 C CA . PRO B 1 144 ? 42.241 33.543 -16.325 1.00 26.56 454 PRO B CA 1
ATOM 3600 C C . PRO B 1 144 ? 43.150 34.467 -17.118 1.00 28.68 454 PRO B C 1
ATOM 3601 O O . PRO B 1 144 ? 43.695 34.091 -18.161 1.00 23.24 454 PRO B O 1
ATOM 3605 N N . GLY B 1 145 ? 43.314 35.689 -16.610 1.00 27.15 455 GLY B N 1
ATOM 3606 C CA . GLY B 1 145 ? 44.023 36.728 -17.302 1.00 26.21 455 GLY B CA 1
ATOM 3607 C C . GLY B 1 145 ? 43.118 37.762 -17.939 1.00 31.23 455 GLY B C 1
ATOM 3608 O O . GLY B 1 145 ? 43.547 38.900 -18.138 1.00 28.45 455 GLY B O 1
ATOM 3609 N N . ALA B 1 146 ? 41.876 37.391 -18.262 1.00 27.07 456 ALA B N 1
ATOM 3610 C CA . ALA B 1 146 ? 40.914 38.373 -18.753 1.00 28.36 456 ALA B CA 1
ATOM 3611 C C . ALA B 1 146 ? 40.674 39.445 -17.700 1.00 24.48 456 ALA B C 1
ATOM 3612 O O . ALA B 1 146 ? 40.615 39.155 -16.504 1.00 23.86 456 ALA B O 1
ATOM 3614 N N . THR B 1 147 ? 40.538 40.698 -18.145 1.00 30.24 457 THR B N 1
ATOM 3615 C CA . THR B 1 147 ? 40.208 41.800 -17.247 1.00 22.79 457 THR B CA 1
ATOM 3616 C C . THR B 1 147 ? 38.713 42.100 -17.211 1.00 23.19 457 THR B C 1
ATOM 3617 O O . THR B 1 147 ? 38.261 42.826 -16.324 1.00 21.78 457 THR B O 1
ATOM 3621 N N . SER B 1 148 ? 37.939 41.545 -18.136 1.00 24.64 458 SER B N 1
ATOM 3622 C CA . SER B 1 148 ? 36.492 41.613 -18.039 1.00 27.03 458 SER B CA 1
ATOM 3623 C C . SER B 1 148 ? 35.906 40.439 -18.804 1.00 31.96 458 SER B C 1
ATOM 3624 O O . SER B 1 148 ? 36.582 39.796 -19.610 1.00 26.41 458 SER B O 1
ATOM 3627 N N . VAL B 1 149 ? 34.638 40.163 -18.527 1.00 30.73 459 VAL B N 1
ATOM 3628 C CA . VAL B 1 149 ? 33.933 39.026 -19.103 1.00 29.65 459 VAL B CA 1
ATOM 3629 C C . VAL B 1 149 ? 32.571 39.510 -19.575 1.00 33.33 459 VAL B C 1
ATOM 3630 O O . VAL B 1 149 ? 31.865 40.195 -18.829 1.00 27.37 459 VAL B O 1
ATOM 3634 N N . ASN B 1 150 ? 32.204 39.163 -20.809 1.00 32.00 460 ASN B N 1
ATOM 3635 C CA . ASN B 1 150 ? 30.892 39.498 -21.357 1.00 32.85 460 ASN B CA 1
ATOM 3636 C C . ASN B 1 150 ? 29.906 38.412 -20.942 1.00 38.34 460 ASN B C 1
ATOM 3637 O O . ASN B 1 150 ? 30.024 37.264 -21.376 1.00 38.63 460 ASN B O 1
ATOM 3642 N N . LEU B 1 151 ? 28.931 38.771 -20.100 1.00 31.97 461 LEU B N 1
ATOM 3643 C CA . LEU B 1 151 ? 27.955 37.785 -19.672 1.00 31.07 461 LEU B CA 1
ATOM 3644 C C . LEU B 1 151 ? 26.600 38.037 -20.328 1.00 31.89 461 LEU B C 1
ATOM 3645 O O . LEU B 1 151 ? 26.184 39.192 -20.472 1.00 33.58 461 LEU B O 1
ATOM 3650 N N . PRO B 1 152 ? 25.880 36.983 -20.724 1.00 33.39 462 PRO B N 1
ATOM 3651 C CA . PRO B 1 152 ? 24.525 37.184 -21.276 1.00 31.08 462 PRO B CA 1
ATOM 3652 C C . PRO B 1 152 ? 23.467 37.518 -20.225 1.00 33.87 462 PRO B C 1
ATOM 3653 O O . PRO B 1 152 ? 22.382 37.992 -20.611 1.00 30.91 462 PRO B O 1
ATOM 3657 N N . VAL B 1 153 ? 23.741 37.299 -18.925 1.00 29.60 463 VAL B N 1
ATOM 3658 C CA . VAL B 1 153 ? 22.909 37.785 -17.826 1.00 35.09 463 VAL B CA 1
ATOM 3659 C C . VAL B 1 153 ? 23.781 38.513 -16.831 1.00 36.23 463 VAL B C 1
ATOM 3660 O O . VAL B 1 153 ? 24.895 38.060 -16.522 1.00 36.87 463 VAL B O 1
ATOM 3664 N N . ARG B 1 154 ? 23.241 39.574 -16.246 1.00 31.85 464 ARG B N 1
ATOM 3665 C CA . ARG B 1 154 ? 23.805 40.102 -15.023 1.00 28.99 464 ARG B CA 1
ATOM 3666 C C . ARG B 1 154 ? 22.729 40.132 -13.951 1.00 34.17 464 ARG B C 1
ATOM 3667 O O . ARG B 1 154 ? 21.532 40.149 -14.243 1.00 37.00 464 ARG B O 1
ATOM 3675 N N . GLY B 1 155 ? 23.167 40.124 -12.698 1.00 27.21 465 GLY B N 1
ATOM 3676 C CA . GLY B 1 155 ? 22.264 40.047 -11.572 1.00 25.19 465 GLY B CA 1
ATOM 3677 C C . GLY B 1 155 ? 22.359 41.272 -10.691 1.00 26.28 465 GLY B C 1
ATOM 3678 O O . GLY B 1 155 ? 23.397 41.939 -10.625 1.00 25.51 465 GLY B O 1
ATOM 3679 N N . GLN B 1 156 ? 21.263 41.550 -9.996 1.00 31.10 466 GLN B N 1
ATOM 3680 C CA . GLN B 1 156 ? 21.154 42.677 -9.084 1.00 37.08 466 GLN B CA 1
ATOM 3681 C C . GLN B 1 156 ? 20.365 42.243 -7.862 1.00 37.02 466 GLN B C 1
ATOM 3682 O O . GLN B 1 156 ? 19.308 41.618 -7.994 1.00 30.19 466 GLN B O 1
ATOM 3688 N N . LEU B 1 157 ? 20.886 42.560 -6.682 1.00 29.63 467 LEU B N 1
ATOM 3689 C CA . LEU B 1 157 ? 20.190 42.293 -5.431 1.00 26.22 467 LEU B CA 1
ATOM 3690 C C . LEU B 1 157 ? 19.331 43.498 -5.078 1.00 29.92 467 LEU B C 1
ATOM 3691 O O . LEU B 1 157 ? 19.803 44.638 -5.133 1.00 27.22 467 LEU B O 1
ATOM 3696 N N . ILE B 1 158 ? 18.074 43.241 -4.711 1.00 28.53 468 ILE B N 1
ATOM 3697 C CA . ILE B 1 158 ? 17.091 44.286 -4.454 1.00 24.11 468 ILE B CA 1
ATOM 3698 C C . ILE B 1 158 ? 16.297 43.927 -3.203 1.00 27.96 468 ILE B C 1
ATOM 3699 O O . ILE B 1 158 ? 16.388 42.817 -2.673 1.00 29.67 468 ILE B O 1
ATOM 3704 N N . ASN B 1 159 ? 15.534 44.907 -2.718 1.00 27.91 469 ASN B N 1
ATOM 3705 C CA . ASN B 1 159 ? 14.527 44.715 -1.685 1.00 28.46 469 ASN B CA 1
ATOM 3706 C C . ASN B 1 159 ? 13.174 44.860 -2.356 1.00 27.94 469 ASN B C 1
ATOM 3707 O O . ASN B 1 159 ? 12.853 45.934 -2.871 1.00 32.21 469 ASN B O 1
ATOM 3712 N N . SER B 1 160 ? 12.393 43.790 -2.371 1.00 32.78 470 SER B N 1
ATOM 3713 C CA . SER B 1 160 ? 11.062 43.831 -2.971 1.00 39.31 470 SER B CA 1
ATOM 3714 C C . SER B 1 160 ? 10.068 43.278 -1.961 1.00 42.10 470 SER B C 1
ATOM 3715 O O . SER B 1 160 ? 9.987 42.062 -1.778 1.00 40.63 470 SER B O 1
ATOM 3718 N N . ASN B 1 161 ? 9.330 44.178 -1.310 1.00 53.18 471 ASN B N 1
ATOM 3719 C CA . ASN B 1 161 ? 8.215 43.822 -0.433 1.00 62.47 471 ASN B CA 1
ATOM 3720 C C . ASN B 1 161 ? 8.682 42.913 0.703 1.00 55.21 471 ASN B C 1
ATOM 3721 O O . ASN B 1 161 ? 8.275 41.753 0.822 1.00 58.22 471 ASN B O 1
ATOM 3726 N N . GLY B 1 162 ? 9.561 43.466 1.538 1.00 52.75 472 GLY B N 1
ATOM 3727 C CA . GLY B 1 162 ? 10.178 42.730 2.623 1.00 55.36 472 GLY B CA 1
ATOM 3728 C C . GLY B 1 162 ? 11.175 41.670 2.209 1.00 53.87 472 GLY B C 1
ATOM 3729 O O . GLY B 1 162 ? 11.884 41.142 3.076 1.00 64.13 472 GLY B O 1
ATOM 3730 N N . GLN B 1 163 ? 11.270 41.348 0.923 1.00 41.08 473 GLN B N 1
ATOM 3731 C CA . GLN B 1 163 ? 12.106 40.260 0.438 1.00 43.86 473 GLN B CA 1
ATOM 3732 C C . GLN B 1 163 ? 13.461 40.774 -0.021 1.00 37.87 473 GLN B C 1
ATOM 3733 O O . GLN B 1 163 ? 13.551 41.808 -0.690 1.00 30.09 473 GLN B O 1
ATOM 3739 N N . LEU B 1 164 ? 14.514 40.042 0.326 1.00 36.61 474 LEU B N 1
ATOM 3740 C CA . LEU B 1 164 ? 15.745 40.123 -0.445 1.00 32.82 474 LEU B CA 1
ATOM 3741 C C . LEU B 1 164 ? 15.545 39.303 -1.711 1.00 33.70 474 LEU B C 1
ATOM 3742 O O . LEU B 1 164 ? 15.170 38.126 -1.649 1.00 38.91 474 LEU B O 1
ATOM 3747 N N . ALA B 1 165 ? 15.780 39.918 -2.861 1.00 28.00 475 ALA B N 1
ATOM 3748 C CA . ALA B 1 165 ? 15.503 39.244 -4.114 1.00 28.91 475 ALA B CA 1
ATOM 3749 C C . ALA B 1 165 ? 16.609 39.534 -5.110 1.00 28.10 475 ALA B C 1
ATOM 3750 O O . ALA B 1 165 ? 17.344 40.523 -4.998 1.00 29.09 475 ALA B O 1
ATOM 3752 N N . LEU B 1 166 ? 16.690 38.659 -6.109 1.00 25.69 476 LEU B N 1
ATOM 3753 C CA . LEU B 1 166 ? 17.704 38.708 -7.149 1.00 28.11 476 LEU B CA 1
ATOM 3754 C C . LEU B 1 166 ? 17.014 38.909 -8.488 1.00 32.61 476 LEU B C 1
ATOM 3755 O O . LEU B 1 166 ? 16.188 38.085 -8.888 1.00 29.18 476 LEU B O 1
ATOM 3760 N N . ASP B 1 167 ? 17.345 39.999 -9.174 1.00 32.36 477 ASP B N 1
ATOM 3761 C CA . ASP B 1 167 ? 16.838 40.257 -10.514 1.00 31.34 477 ASP B CA 1
ATOM 3762 C C . ASP B 1 167 ? 17.881 39.817 -11.527 1.00 34.78 477 ASP B C 1
ATOM 3763 O O . ASP B 1 167 ? 19.013 40.310 -11.506 1.00 36.17 477 ASP B O 1
ATOM 3768 N N . LEU B 1 168 ? 17.504 38.896 -12.404 1.00 32.26 478 LEU B N 1
ATOM 3769 C CA . LEU B 1 168 ? 18.385 38.432 -13.467 1.00 34.97 478 LEU B CA 1
ATOM 3770 C C . LEU B 1 168 ? 18.019 39.176 -14.744 1.00 39.70 478 LEU B C 1
ATOM 3771 O O . LEU B 1 168 ? 16.861 39.146 -15.180 1.00 37.77 478 LEU B O 1
ATOM 3776 N N . LEU B 1 169 ? 18.999 39.857 -15.328 1.00 35.65 479 LEU B N 1
ATOM 3777 C CA . LEU B 1 169 ? 18.760 40.797 -16.411 1.00 38.57 479 LEU B CA 1
ATOM 3778 C C . LEU B 1 169 ? 19.486 40.342 -17.663 1.00 35.35 479 LEU B C 1
ATOM 3779 O O . LEU B 1 169 ? 20.681 40.033 -17.620 1.00 31.94 479 LEU B O 1
ATOM 3784 N N . LYS B 1 170 ? 18.751 40.284 -18.762 1.00 34.27 480 LYS B N 1
ATOM 3785 C CA . LYS B 1 170 ? 19.354 40.094 -20.069 1.00 35.37 480 LYS B CA 1
ATOM 3786 C C . LYS B 1 170 ? 20.285 41.258 -20.390 1.00 38.37 480 LYS B C 1
ATOM 3787 O O . LYS B 1 170 ? 19.933 42.426 -20.189 1.00 40.66 480 LYS B O 1
ATOM 3793 N N . THR B 1 171 ? 21.480 40.950 -20.873 1.00 34.23 481 THR B N 1
ATOM 3794 C CA . THR B 1 171 ? 22.369 42.007 -21.333 1.00 37.83 481 THR B CA 1
ATOM 3795 C C . THR B 1 171 ? 22.217 42.188 -22.838 1.00 37.53 481 THR B C 1
ATOM 3796 O O . THR B 1 171 ? 21.705 41.317 -23.548 1.00 32.61 481 THR B O 1
ATOM 3800 N N . GLY B 1 172 ? 22.662 43.349 -23.310 1.00 43.60 482 GLY B N 1
ATOM 3801 C CA . GLY B 1 172 ? 22.522 43.711 -24.704 1.00 54.65 482 GLY B CA 1
ATOM 3802 C C . GLY B 1 172 ? 22.226 45.185 -24.894 1.00 60.47 482 GLY B C 1
ATOM 3803 O O . GLY B 1 172 ? 21.949 45.899 -23.924 1.00 54.55 482 GLY B O 1
ATOM 3804 N N . ASN B 1 173 ? 22.270 45.636 -26.153 1.00 72.42 483 ASN 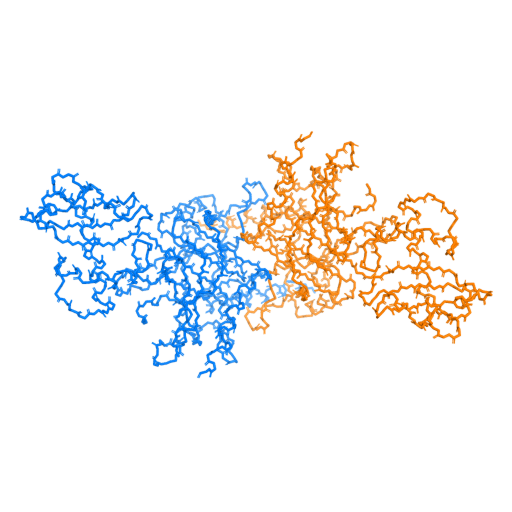B N 1
ATOM 3805 C CA . ASN B 1 173 ? 22.093 47.050 -26.476 1.00 82.55 483 ASN B CA 1
ATOM 3806 C C . ASN B 1 173 ? 20.807 47.613 -25.882 1.00 81.68 483 ASN B C 1
ATOM 3807 O O . ASN B 1 173 ? 20.786 48.744 -25.378 1.00 83.37 483 ASN B O 1
ATOM 3812 N N . GLU B 1 174 ? 19.787 46.779 -25.859 1.00 78.03 484 GLU B N 1
ATOM 3813 C CA . GLU B 1 174 ? 18.461 47.124 -25.406 1.00 76.13 484 GLU B CA 1
ATOM 3814 C C . GLU B 1 174 ? 18.213 47.172 -23.899 1.00 74.92 484 GLU B C 1
ATOM 3815 O O . GLU B 1 174 ? 17.094 47.416 -23.486 1.00 72.22 484 GLU B O 1
ATOM 3821 N N . SER B 1 175 ? 19.206 46.812 -23.086 1.00 79.98 485 SER B N 1
ATOM 3822 C CA . SER B 1 175 ? 19.080 46.942 -21.634 1.00 80.92 485 SER B CA 1
ATOM 3823 C C . SER B 1 175 ? 20.228 47.417 -20.714 1.00 74.60 485 SER B C 1
ATOM 3824 O O . SER B 1 175 ? 20.181 48.484 -20.119 1.00 79.57 485 SER B O 1
ATOM 3827 N N . ILE B 1 176 ? 21.255 46.589 -20.616 1.00 61.03 486 ILE B N 1
ATOM 3828 C CA . ILE B 1 176 ? 22.409 46.855 -19.782 1.00 48.78 486 ILE B CA 1
ATOM 3829 C C . ILE B 1 176 ? 23.563 46.180 -20.486 1.00 39.25 486 ILE B C 1
ATOM 3830 O O . ILE B 1 176 ? 23.372 45.207 -21.145 1.00 33.77 486 ILE B O 1
ATOM 3835 N N . PRO B 1 177 ? 24.759 46.720 -20.330 1.00 34.58 487 PRO B N 1
ATOM 3836 C CA . PRO B 1 177 ? 25.908 46.136 -21.029 1.00 34.23 487 PRO B CA 1
ATOM 3837 C C . PRO B 1 177 ? 26.249 44.748 -20.504 1.00 34.08 487 PRO B C 1
ATOM 3838 O O . PRO B 1 177 ? 25.855 44.348 -19.405 1.00 32.68 487 PRO B O 1
ATOM 3842 N N . ALA B 1 178 ? 27.011 44.009 -21.309 1.00 27.44 488 ALA B N 1
ATOM 3843 C CA . ALA B 1 178 ? 27.393 42.652 -20.943 1.00 29.79 488 ALA B CA 1
ATOM 3844 C C . ALA B 1 178 ? 28.690 42.584 -20.144 1.00 33.52 488 ALA B C 1
ATOM 3845 O O . ALA B 1 178 ? 28.902 41.600 -19.425 1.00 28.08 488 ALA B O 1
ATOM 3847 N N . ALA B 1 179 ? 29.545 43.605 -20.237 1.00 31.66 489 ALA B N 1
ATOM 3848 C CA . ALA B 1 179 ? 30.895 43.511 -19.688 1.00 32.62 489 ALA B CA 1
ATOM 3849 C C . ALA B 1 179 ? 30.891 43.578 -18.165 1.00 29.00 489 ALA B C 1
ATOM 3850 O O . ALA B 1 179 ? 30.338 44.510 -17.572 1.00 30.26 489 ALA B O 1
ATOM 3852 N N . VAL B 1 180 ? 31.530 42.592 -17.549 1.00 26.57 490 VAL B N 1
ATOM 3853 C CA . VAL B 1 180 ? 31.644 42.466 -16.096 1.00 25.71 490 VAL B CA 1
ATOM 3854 C C . VAL B 1 180 ? 33.105 42.495 -15.754 1.00 22.35 490 VAL B C 1
ATOM 3855 O O . VAL B 1 180 ? 33.888 41.708 -16.304 1.00 23.22 490 VAL B O 1
ATOM 3859 N N . PRO B 1 181 ? 33.571 43.371 -14.846 1.00 22.52 491 PRO B N 1
ATOM 3860 C CA . PRO B 1 181 ? 35.011 43.459 -14.564 1.00 21.42 491 PRO B CA 1
ATOM 3861 C C . PRO B 1 181 ? 35.518 42.272 -13.755 1.00 22.17 491 PRO B C 1
ATOM 3862 O O . PRO B 1 181 ? 34.838 41.771 -12.858 1.00 21.06 491 PRO B O 1
ATOM 3866 N N . VAL B 1 182 ? 36.738 41.841 -14.064 1.00 21.57 492 VAL B N 1
ATOM 3867 C CA . VAL B 1 182 ? 37.443 40.830 -13.281 1.00 18.72 492 VAL B CA 1
ATOM 3868 C C . VAL B 1 182 ? 38.356 41.555 -12.299 1.00 23.42 492 VAL B C 1
ATOM 3869 O O . VAL B 1 182 ? 39.179 42.387 -12.700 1.00 25.15 492 VAL B O 1
ATOM 3873 N N . LEU B 1 183 ? 38.211 41.249 -11.014 1.00 19.78 493 LEU B N 1
ATOM 3874 C CA . LEU B 1 183 ? 38.954 41.917 -9.957 1.00 19.51 493 LEU B CA 1
ATOM 3875 C C . LEU B 1 183 ? 39.936 40.954 -9.302 1.00 23.01 493 LEU B C 1
ATOM 3876 O O . LEU B 1 183 ? 39.730 39.737 -9.307 1.00 17.39 493 LEU B O 1
ATOM 3881 N N . ASN B 1 184 ? 41.013 41.516 -8.751 1.00 22.10 494 ASN B N 1
ATOM 3882 C CA . ASN B 1 184 ? 42.027 40.769 -8.014 1.00 21.37 494 ASN B CA 1
ATOM 3883 C C . ASN B 1 184 ? 42.009 41.174 -6.548 1.00 20.47 494 ASN B C 1
ATOM 3884 O O . ASN B 1 184 ? 41.907 42.362 -6.228 1.00 21.72 494 ASN B O 1
ATOM 3889 N N . ALA B 1 185 ? 42.119 40.187 -5.663 1.00 12.61 495 ALA B N 1
ATOM 3890 C CA . ALA B 1 185 ? 42.111 40.427 -4.232 1.00 17.59 495 ALA B CA 1
ATOM 3891 C C . ALA B 1 185 ? 43.532 40.655 -3.730 1.00 20.24 495 ALA B C 1
ATOM 3892 O O . ALA B 1 185 ? 44.494 40.104 -4.271 1.00 19.98 495 ALA B O 1
ATOM 3894 N N . VAL B 1 186 ? 43.665 41.496 -2.707 1.00 15.96 496 VAL B N 1
ATOM 3895 C CA . VAL B 1 186 ? 44.964 41.792 -2.107 1.00 13.33 496 VAL B CA 1
ATOM 3896 C C . VAL B 1 186 ? 45.091 41.000 -0.819 1.00 16.95 496 VAL B C 1
ATOM 3897 O O . VAL B 1 186 ? 44.217 41.077 0.049 1.00 15.72 496 VAL B O 1
ATOM 3901 N N . ARG B 1 187 ? 46.194 40.272 -0.671 1.00 16.86 497 ARG B N 1
ATOM 3902 C CA . ARG B 1 187 ? 46.451 39.534 0.557 1.00 18.40 497 ARG B CA 1
ATOM 3903 C C . ARG B 1 187 ? 46.959 40.483 1.635 1.00 18.12 497 ARG B C 1
ATOM 3904 O O . ARG B 1 187 ? 47.937 41.202 1.427 1.00 18.36 497 ARG B O 1
ATOM 3912 N N . ASP B 1 188 ? 46.277 40.496 2.778 1.00 18.28 498 ASP B N 1
ATOM 3913 C CA . ASP B 1 188 ? 46.726 41.208 3.967 1.00 14.86 498 ASP B CA 1
ATOM 3914 C C . ASP B 1 188 ? 47.657 40.279 4.749 1.00 19.82 498 ASP B C 1
ATOM 3915 O O . ASP B 1 188 ? 47.213 39.273 5.314 1.00 18.36 498 ASP B O 1
ATOM 3920 N N . THR B 1 189 ? 48.947 40.615 4.792 1.00 17.22 499 THR B N 1
ATOM 3921 C CA . THR B 1 189 ? 49.902 39.721 5.440 1.00 21.97 499 THR B CA 1
ATOM 3922 C C . THR B 1 189 ? 49.706 39.674 6.953 1.00 25.25 499 THR B C 1
ATOM 3923 O O . THR B 1 189 ? 50.236 38.770 7.612 1.00 27.54 499 THR B O 1
ATOM 3927 N N . ALA B 1 190 ? 48.968 40.628 7.519 1.00 16.64 500 ALA B N 1
ATOM 3928 C CA . ALA B 1 190 ? 48.770 40.662 8.965 1.00 22.28 500 ALA B CA 1
ATOM 3929 C C . ALA B 1 190 ? 47.632 39.745 9.411 1.00 21.63 500 ALA B C 1
ATOM 3930 O O . ALA B 1 190 ? 47.702 39.144 10.488 1.00 22.68 500 ALA B O 1
ATOM 3932 N N . THR B 1 191 ? 46.564 39.659 8.622 1.00 16.64 501 THR B N 1
ATOM 3933 C CA . THR B 1 191 ? 45.428 38.826 8.971 1.00 17.89 501 THR B CA 1
ATOM 3934 C C . THR B 1 191 ? 45.403 37.505 8.224 1.00 15.62 501 THR B C 1
ATOM 3935 O O . THR B 1 191 ? 44.732 36.580 8.677 1.00 16.65 501 THR B O 1
ATOM 3939 N N . GLY B 1 192 ? 46.071 37.410 7.078 1.00 14.29 502 GLY B N 1
ATOM 3940 C CA . GLY B 1 192 ? 45.874 36.246 6.245 1.00 19.89 502 GLY B CA 1
ATOM 3941 C C . GLY B 1 192 ? 44.563 36.231 5.494 1.00 23.74 502 GLY B C 1
ATOM 3942 O O . GLY B 1 192 ? 44.217 35.202 4.909 1.00 20.50 502 GLY B O 1
ATOM 3943 N N . LEU B 1 193 ? 43.820 37.340 5.491 1.00 17.01 503 LEU B N 1
ATOM 3944 C CA . LEU B 1 193 ? 42.608 37.493 4.690 1.00 11.05 503 LEU B CA 1
ATOM 3945 C C . LEU B 1 193 ? 42.943 38.201 3.381 1.00 20.94 503 LEU B C 1
ATOM 3946 O O . LEU B 1 193 ? 43.994 38.823 3.230 1.00 20.14 503 LEU B O 1
ATOM 3951 N N . ASP B 1 194 ? 42.017 38.126 2.431 1.00 16.08 504 ASP B N 1
ATOM 3952 C CA . ASP B 1 194 ? 42.151 38.886 1.198 1.00 17.60 504 ASP B CA 1
ATOM 3953 C C . ASP B 1 194 ? 41.137 40.017 1.205 1.00 19.11 504 ASP B C 1
ATOM 3954 O O . ASP B 1 194 ? 40.171 40.004 1.969 1.00 15.76 504 ASP B O 1
ATOM 3959 N N . LYS B 1 195 ? 41.360 40.995 0.339 1.00 17.52 505 LYS B N 1
ATOM 3960 C CA . LYS B 1 195 ? 40.447 42.128 0.265 1.00 15.58 505 LYS B CA 1
ATOM 3961 C C . LYS B 1 195 ? 40.196 42.475 -1.187 1.00 16.48 505 LYS B C 1
ATOM 3962 O O . LYS B 1 195 ? 41.136 42.532 -1.988 1.00 16.38 505 LYS B O 1
ATOM 3968 N N . ILE B 1 196 ? 38.921 42.667 -1.522 1.00 14.67 506 ILE B N 1
ATOM 3969 C CA . ILE B 1 196 ? 38.491 43.165 -2.819 1.00 15.73 506 ILE B CA 1
ATOM 3970 C C . ILE B 1 196 ? 37.829 44.515 -2.581 1.00 20.65 506 ILE B C 1
ATOM 3971 O O . ILE B 1 196 ? 37.150 44.704 -1.564 1.00 17.97 506 ILE B O 1
ATOM 3976 N N . THR B 1 197 ? 38.066 45.472 -3.475 1.00 15.30 507 THR B N 1
ATOM 3977 C CA . THR B 1 197 ? 37.470 46.795 -3.323 1.00 16.40 507 THR B CA 1
ATOM 3978 C C . THR B 1 197 ? 36.663 47.125 -4.564 1.00 21.16 507 THR B C 1
ATOM 3979 O O . THR B 1 197 ? 37.121 46.894 -5.688 1.00 20.63 507 THR B O 1
ATOM 3983 N N . LEU B 1 198 ? 35.444 47.650 -4.351 1.00 14.93 508 LEU B N 1
ATOM 3984 C CA . LEU B 1 198 ? 34.614 48.133 -5.442 1.00 17.15 508 LEU B CA 1
ATOM 3985 C C . LEU B 1 198 ? 34.622 49.656 -5.463 1.00 17.63 508 LEU B C 1
ATOM 3986 O O . LEU B 1 198 ? 34.610 50.291 -4.401 1.00 17.54 508 LEU B O 1
ATOM 3991 N N . PRO B 1 199 ? 34.643 50.273 -6.640 1.00 19.96 509 PRO B N 1
ATOM 3992 C CA . PRO B 1 199 ? 34.682 51.736 -6.694 1.00 21.08 509 PRO B CA 1
ATOM 3993 C C . PRO B 1 199 ? 33.416 52.357 -6.135 1.00 18.06 509 PRO B C 1
ATOM 3994 O O . PRO B 1 199 ? 32.329 51.766 -6.178 1.00 17.59 509 PRO B O 1
ATOM 3998 N N . ALA B 1 200 ? 33.578 53.567 -5.606 1.00 14.16 510 ALA B N 1
ATOM 3999 C CA . ALA B 1 200 ? 32.428 54.403 -5.294 1.00 13.18 510 ALA B CA 1
ATOM 4000 C C . ALA B 1 200 ? 31.566 54.591 -6.534 1.00 18.42 510 ALA B C 1
ATOM 4001 O O . ALA B 1 200 ? 32.057 54.577 -7.668 1.00 20.43 510 ALA B O 1
ATOM 4003 N N . VAL B 1 201 ? 30.261 54.792 -6.306 1.00 19.20 511 VAL B N 1
ATOM 4004 C CA . VAL B 1 201 ? 29.295 55.087 -7.355 1.00 18.14 511 VAL B CA 1
ATOM 4005 C C . VAL B 1 201 ? 28.373 56.192 -6.844 1.00 19.83 511 VAL B C 1
ATOM 4006 O O . VAL B 1 201 ? 28.400 56.563 -5.668 1.00 19.47 511 VAL B O 1
ATOM 4010 N N . VAL B 1 202 ? 27.525 56.701 -7.735 1.00 17.77 512 VAL B N 1
ATOM 4011 C CA . VAL B 1 202 ? 26.478 57.627 -7.308 1.00 20.15 512 VAL B CA 1
ATOM 4012 C C . VAL B 1 202 ? 25.628 56.918 -6.265 1.00 18.85 512 VAL B C 1
ATOM 4013 O O . VAL B 1 202 ? 24.955 55.931 -6.571 1.00 20.02 512 VAL B O 1
ATOM 4017 N N . GLY B 1 203 ? 25.687 57.378 -5.018 1.00 19.53 513 GLY B N 1
ATOM 4018 C CA . GLY B 1 203 ? 24.885 56.788 -3.967 1.00 15.18 513 GLY B CA 1
ATOM 4019 C C . GLY B 1 203 ? 25.604 55.881 -2.989 1.00 17.30 513 GLY B C 1
ATOM 4020 O O . GLY B 1 203 ? 24.981 55.442 -2.014 1.00 19.94 513 GLY B O 1
ATOM 4021 N N . ALA B 1 204 ? 26.893 55.575 -3.209 1.00 16.54 514 ALA B N 1
ATOM 4022 C CA . ALA B 1 204 ? 27.586 54.702 -2.263 1.00 13.46 514 ALA B CA 1
ATOM 4023 C C . ALA B 1 204 ? 29.084 54.953 -2.325 1.00 16.01 514 ALA B C 1
ATOM 4024 O O . ALA B 1 204 ? 29.613 55.217 -3.416 1.00 15.41 514 ALA B O 1
ATOM 4026 N N . PRO B 1 205 ? 29.779 54.905 -1.202 1.00 17.74 515 PRO B N 1
ATOM 4027 C CA . PRO B 1 205 ? 31.244 55.016 -1.227 1.00 16.81 515 PRO B CA 1
ATOM 4028 C C . PRO B 1 205 ? 31.897 53.748 -1.749 1.00 15.15 515 PRO B C 1
ATOM 4029 O O . PRO B 1 205 ? 31.206 52.779 -2.095 1.00 14.94 515 PRO B O 1
ATOM 4033 N N . SER B 1 206 ? 33.231 53.737 -1.801 1.00 13.87 516 SER B N 1
ATOM 4034 C CA . SER B 1 206 ? 33.960 52.513 -2.100 1.00 14.93 516 SER B CA 1
ATOM 4035 C C . SER B 1 206 ? 33.513 51.409 -1.145 1.00 15.52 516 SER B C 1
ATOM 4036 O O . SER B 1 206 ? 33.179 51.675 0.011 1.00 17.05 516 SER B O 1
ATOM 4039 N N . ARG B 1 207 ? 33.466 50.169 -1.645 1.00 15.36 517 ARG B N 1
ATOM 4040 C CA . ARG B 1 207 ? 33.003 49.020 -0.872 1.00 17.60 517 ARG B CA 1
ATOM 4041 C C . ARG B 1 207 ? 34.143 48.030 -0.668 1.00 17.57 517 ARG B C 1
ATOM 4042 O O . ARG B 1 207 ? 34.685 47.495 -1.643 1.00 17.30 517 ARG B O 1
ATOM 4050 N N . THR B 1 208 ? 34.461 47.748 0.593 1.00 14.79 518 THR B N 1
ATOM 4051 C CA . THR B 1 208 ? 35.439 46.723 0.948 1.00 22.19 518 THR B CA 1
ATOM 4052 C C . THR B 1 208 ? 34.754 45.372 1.121 1.00 20.80 518 THR B C 1
ATOM 4053 O O . THR B 1 208 ? 33.751 45.266 1.831 1.00 19.60 518 THR B O 1
ATOM 4057 N N . ILE B 1 209 ? 35.289 44.348 0.466 1.00 15.73 519 ILE B N 1
ATOM 4058 C CA . ILE B 1 209 ? 34.781 42.988 0.587 1.00 11.39 519 ILE B CA 1
ATOM 4059 C C . ILE B 1 209 ? 35.936 42.124 1.076 1.00 18.62 519 ILE B C 1
ATOM 4060 O O . ILE B 1 209 ? 36.999 42.090 0.445 1.00 18.77 519 ILE B O 1
ATOM 4065 N N . LEU B 1 210 ? 35.738 41.446 2.203 1.00 12.61 520 LEU B N 1
ATOM 4066 C CA . LEU B 1 210 ? 36.752 40.566 2.759 1.00 12.01 520 LEU B CA 1
ATOM 4067 C C . LEU B 1 210 ? 36.617 39.175 2.166 1.00 18.68 520 LEU B C 1
ATOM 4068 O O . LEU B 1 210 ? 35.518 38.733 1.828 1.00 16.32 520 LEU B O 1
ATOM 4073 N N . VAL B 1 211 ? 37.745 38.478 2.045 1.00 16.45 521 VAL B N 1
ATOM 4074 C CA . VAL B 1 211 ? 37.742 37.115 1.531 1.00 14.34 521 VAL B CA 1
ATOM 4075 C C . VAL B 1 211 ? 38.456 36.252 2.548 1.00 16.68 521 VAL B C 1
ATOM 4076 O O . VAL B 1 211 ? 39.611 36.532 2.897 1.00 12.59 521 VAL B O 1
ATOM 4080 N N . ASN B 1 212 ? 37.755 35.243 3.063 1.00 14.25 522 ASN B N 1
ATOM 4081 C CA . ASN B 1 212 ? 38.396 34.232 3.888 1.00 16.29 522 ASN B CA 1
ATOM 4082 C C . ASN B 1 212 ? 38.969 33.191 2.934 1.00 15.69 522 ASN B C 1
ATOM 4083 O O . ASN B 1 212 ? 38.203 32.437 2.347 1.00 16.21 522 ASN B O 1
ATOM 4088 N N . PRO B 1 213 ? 40.281 33.097 2.768 1.00 14.32 523 PRO B N 1
ATOM 4089 C CA . PRO B 1 213 ? 40.836 32.216 1.745 1.00 15.10 523 PRO B CA 1
ATOM 4090 C C . PRO B 1 213 ? 40.802 30.745 2.109 1.00 16.89 523 PRO B C 1
ATOM 4091 O O . PRO B 1 213 ? 41.145 29.920 1.261 1.00 17.75 523 PRO B O 1
ATOM 4095 N N . VAL B 1 214 ? 40.426 30.381 3.328 1.00 15.94 524 VAL B N 1
ATOM 4096 C CA . VAL B 1 214 ? 40.396 28.986 3.753 1.00 15.60 524 VAL B CA 1
ATOM 4097 C C . VAL B 1 214 ? 39.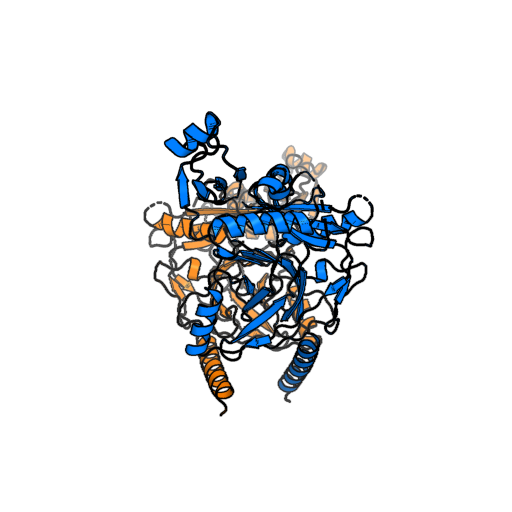012 28.418 3.439 1.00 15.12 524 VAL B C 1
ATOM 4098 O O . VAL B 1 214 ? 38.016 28.940 3.965 1.00 21.34 524 VAL B O 1
ATOM 4102 N N . PRO B 1 215 ? 38.913 27.357 2.641 1.00 14.34 525 PRO B N 1
ATOM 4103 C CA . PRO B 1 215 ? 37.607 26.724 2.401 1.00 16.87 525 PRO B CA 1
ATOM 4104 C C . PRO B 1 215 ? 36.912 26.419 3.716 1.00 17.07 525 PRO B C 1
ATOM 4105 O O . PRO B 1 215 ? 37.522 25.908 4.657 1.00 19.45 525 PRO B O 1
ATOM 4109 N N . GLN B 1 216 ? 35.626 26.755 3.798 1.00 15.42 526 GLN B N 1
ATOM 4110 C CA . GLN B 1 216 ? 34.885 26.643 5.054 1.00 18.28 526 GLN B CA 1
ATOM 4111 C C . GLN B 1 216 ? 33.407 26.454 4.761 1.00 19.77 526 GLN B C 1
ATOM 4112 O O . GLN B 1 216 ? 32.594 27.371 4.945 1.00 24.64 526 GLN B O 1
ATOM 4118 N N . PRO B 1 217 ? 33.017 25.262 4.298 1.00 18.72 527 PRO B N 1
ATOM 4119 C CA . PRO B 1 217 ? 31.580 25.008 4.075 1.00 24.11 527 PRO B CA 1
ATOM 4120 C C . PRO B 1 217 ? 30.760 25.110 5.348 1.00 28.85 527 PRO B C 1
ATOM 4121 O O . PRO B 1 217 ? 29.567 25.459 5.298 1.00 27.01 527 PRO B O 1
ATOM 4125 N N . SER B 1 218 ? 31.360 24.782 6.487 1.00 29.32 528 SER B N 1
ATOM 4126 C CA . SER B 1 218 ? 30.790 25.095 7.785 1.00 30.51 528 SER B CA 1
ATOM 4127 C C . SER B 1 218 ? 31.942 25.273 8.763 1.00 28.80 528 SER B C 1
ATOM 4128 O O . SER B 1 218 ? 33.102 24.995 8.447 1.00 26.29 528 SER B O 1
ATOM 4131 N N . VAL B 1 219 ? 31.605 25.744 9.952 1.00 30.88 529 VAL B N 1
ATOM 4132 C CA . VAL B 1 219 ? 32.611 26.062 10.973 1.00 32.07 529 VAL B CA 1
ATOM 4133 C C . VAL B 1 219 ? 33.190 24.767 11.530 1.00 27.58 529 VAL B C 1
ATOM 4134 O O . VAL B 1 219 ? 32.425 23.878 11.946 1.00 28.64 529 VAL B O 1
ATOM 4138 N N . PRO B 1 220 ? 34.510 24.609 11.571 1.00 31.81 530 PRO B N 1
ATOM 4139 C CA . PRO B 1 220 ? 35.084 23.429 12.236 1.00 36.20 530 PRO B CA 1
ATOM 4140 C C . PRO B 1 220 ? 34.861 23.501 13.741 1.00 39.26 530 PRO B C 1
ATOM 4141 O O . PRO B 1 220 ? 35.086 24.541 14.361 1.00 42.06 530 PRO B O 1
ATOM 4145 N N . THR B 1 221 ? 34.393 22.395 14.320 1.00 35.16 531 THR B N 1
ATOM 4146 C CA . THR B 1 221 ? 34.289 22.305 15.773 1.00 46.80 531 THR B CA 1
ATOM 4147 C C . THR B 1 221 ? 35.652 22.564 16.400 1.00 46.79 531 THR B C 1
ATOM 4148 O O . THR B 1 221 ? 36.664 22.020 15.950 1.00 48.12 531 THR B O 1
ATOM 4152 N N . ASP B 1 222 ? 35.681 23.396 17.441 1.00 48.13 532 ASP B N 1
ATOM 4153 C CA . ASP B 1 222 ? 36.949 23.886 17.986 1.00 53.56 532 ASP B CA 1
ATOM 4154 C C . ASP B 1 222 ? 37.556 22.801 18.858 1.00 52.00 532 ASP B C 1
ATOM 4155 O O . ASP B 1 222 ? 37.326 22.732 20.065 1.00 50.82 532 ASP B O 1
ATOM 4160 N N . THR B 1 223 ? 38.358 21.949 18.233 1.00 49.67 533 THR B N 1
ATOM 4161 C CA . THR B 1 223 ? 38.986 20.824 18.901 1.00 47.27 533 THR B CA 1
ATOM 4162 C C . THR B 1 223 ? 40.451 20.769 18.494 1.00 42.19 533 THR B C 1
ATOM 4163 O O . THR B 1 223 ? 40.917 21.528 17.635 1.00 46.10 533 THR B O 1
ATOM 4167 N N . GLY B 1 224 ? 41.178 19.860 19.123 1.00 28.45 534 GLY B N 1
ATOM 4168 C CA . GLY B 1 224 ? 42.544 19.605 18.746 1.00 29.28 534 GLY B CA 1
ATOM 4169 C C . GLY B 1 224 ? 42.711 18.933 17.409 1.00 26.88 534 GLY B C 1
ATOM 4170 O O . GLY B 1 224 ? 43.844 18.635 17.031 1.00 33.57 534 GLY B O 1
ATOM 4171 N N . ASN B 1 225 ? 41.625 18.693 16.663 1.00 21.38 535 ASN B N 1
ATOM 4172 C CA . ASN B 1 225 ? 41.778 18.071 15.355 1.00 22.56 535 ASN B CA 1
ATOM 4173 C C . ASN B 1 225 ? 41.990 19.079 14.237 1.00 22.45 535 ASN B C 1
ATOM 4174 O O . ASN B 1 225 ? 42.183 18.676 13.087 1.00 21.81 535 ASN B O 1
ATOM 4179 N N . HIS B 1 226 ? 41.966 20.372 14.535 1.00 18.84 536 HIS B N 1
ATOM 4180 C CA . HIS B 1 226 ? 42.086 21.400 13.514 1.00 16.61 536 HIS B CA 1
ATOM 4181 C C . HIS B 1 226 ? 43.175 22.383 13.912 1.00 20.41 536 HIS B C 1
ATOM 4182 O O . HIS B 1 226 ? 43.468 22.553 15.092 1.00 28.03 536 HIS B O 1
ATOM 4189 N N . GLN B 1 227 ? 43.758 23.023 12.928 1.00 16.32 537 GLN B N 1
ATOM 4190 C CA . GLN B 1 227 ? 44.725 24.080 13.181 1.00 19.97 537 GLN B CA 1
ATOM 4191 C C . GLN B 1 227 ? 44.047 25.439 13.055 1.00 22.81 537 GLN B C 1
ATOM 4192 O O . GLN B 1 227 ? 42.941 25.533 12.509 1.00 17.77 537 GLN B O 1
ATOM 4198 N N . PRO B 1 228 ? 44.658 26.520 13.560 1.00 19.38 538 PRO B N 1
ATOM 4199 C CA . PRO B 1 228 ? 43.958 27.821 13.544 1.00 22.79 538 PRO B CA 1
ATOM 4200 C C . PRO B 1 228 ? 43.687 28.289 12.119 1.00 18.52 538 PRO B C 1
ATOM 4201 O O . PRO B 1 228 ? 44.566 28.241 11.261 1.00 16.30 538 PRO B O 1
ATOM 4205 N N . VAL B 1 229 ? 42.451 28.720 11.874 1.00 19.98 539 VAL B N 1
ATOM 4206 C CA . VAL B 1 229 ? 42.040 29.361 10.622 1.00 19.58 539 VAL B CA 1
ATOM 4207 C C . VAL B 1 229 ? 41.003 30.418 10.947 1.00 14.86 539 VAL B C 1
ATOM 4208 O O . VAL B 1 229 ? 40.307 30.328 11.970 1.00 16.31 539 VAL B O 1
ATOM 4212 N N . PRO B 1 230 ? 40.861 31.430 10.088 1.00 16.57 540 PRO B N 1
ATOM 4213 C CA . PRO B 1 230 ? 39.785 32.406 10.295 1.00 21.97 540 PRO B CA 1
ATOM 4214 C C . PRO B 1 230 ? 38.444 31.714 10.195 1.00 17.68 540 PRO B C 1
ATOM 4215 O O . PRO B 1 230 ? 38.249 30.832 9.356 1.00 15.82 540 PRO B O 1
ATOM 4219 N N . VAL B 1 231 ? 37.524 32.111 11.070 1.00 17.52 541 VAL B N 1
ATOM 4220 C CA . VAL B 1 231 ? 36.180 31.550 11.101 1.00 19.03 541 VAL B CA 1
ATOM 4221 C C . VAL B 1 231 ? 35.220 32.641 10.642 1.00 18.13 541 VAL B C 1
ATOM 4222 O O . VAL B 1 231 ? 35.016 33.636 11.347 1.00 19.76 541 VAL B O 1
ATOM 4226 N N . THR B 1 232 ? 34.643 32.460 9.462 1.00 18.84 542 THR B N 1
ATOM 4227 C CA . THR B 1 232 ? 33.685 33.438 8.937 1.00 19.73 542 THR B CA 1
ATOM 4228 C C . THR B 1 232 ? 32.361 33.331 9.691 1.00 19.13 542 THR B C 1
ATOM 4229 O O . THR B 1 232 ? 31.864 32.220 9.887 1.00 17.45 542 THR B O 1
ATOM 4233 N N . PRO B 1 233 ? 31.774 34.445 10.138 1.00 17.94 543 PRO B N 1
ATOM 4234 C CA . PRO B 1 233 ? 30.444 34.378 10.764 1.00 20.11 543 PRO B CA 1
ATOM 4235 C C . PRO B 1 233 ? 29.428 33.740 9.822 1.00 22.85 543 PRO B C 1
ATOM 4236 O O . PRO B 1 233 ? 29.351 34.087 8.643 1.00 23.67 543 PRO B O 1
ATOM 4240 N N . VAL B 1 234 ? 28.644 32.786 10.357 1.00 23.89 544 VAL B N 1
ATOM 4241 C CA . VAL B 1 234 ? 27.703 32.007 9.564 1.00 27.32 544 VAL B CA 1
ATOM 4242 C C . VAL B 1 234 ? 26.301 32.580 9.731 1.00 33.00 544 VAL B C 1
ATOM 4243 O O . VAL B 1 234 ? 25.931 33.100 10.791 1.00 25.45 544 VAL B O 1
ATOM 4247 N N . HIS B 1 235 ? 25.520 32.505 8.656 1.00 33.05 545 HIS B N 1
ATOM 4248 C CA . HIS B 1 235 ? 24.164 33.037 8.654 1.00 38.26 545 HIS B CA 1
ATOM 4249 C C . HIS B 1 235 ? 23.289 32.279 9.646 1.00 49.26 545 HIS B C 1
ATOM 4250 O O . HIS B 1 235 ? 23.165 31.052 9.570 1.00 46.11 545 HIS B O 1
ATOM 4257 N N . THR B 1 236 ? 22.702 33.015 10.584 1.00 61.36 546 THR B N 1
ATOM 4258 C CA . THR B 1 236 ? 21.637 32.530 11.444 1.00 71.45 546 THR B CA 1
ATOM 4259 C C . THR B 1 236 ? 20.385 33.356 11.175 1.00 78.00 546 THR B C 1
ATOM 4260 O O . THR B 1 236 ? 20.448 34.453 10.611 1.00 72.54 546 THR B O 1
ATOM 4264 N N . GLY B 1 237 ? 19.239 32.816 11.570 1.00 87.81 547 GLY B N 1
ATOM 4265 C CA . GLY B 1 237 ? 17.991 33.501 11.306 1.00 94.99 547 GLY B CA 1
ATOM 4266 C C . GLY B 1 237 ? 17.247 32.944 10.110 1.00 95.90 547 GLY B C 1
ATOM 4267 O O . GLY B 1 237 ? 17.280 31.733 9.867 1.00 97.95 547 GLY B O 1
ATOM 4268 N N . THR B 1 238 ? 16.604 33.828 9.345 1.00 93.03 548 THR B N 1
ATOM 4269 C CA . THR B 1 238 ? 15.611 33.424 8.353 1.00 86.82 548 THR B CA 1
ATOM 4270 C C . THR B 1 238 ? 16.151 32.374 7.390 1.00 79.67 548 THR B C 1
ATOM 4271 O O . THR B 1 238 ? 17.276 32.482 6.891 1.00 74.33 548 THR B O 1
ATOM 4275 N N . GLU B 1 239 ? 15.334 31.350 7.147 1.00 73.68 549 GLU B N 1
ATOM 4276 C CA . GLU B 1 239 ? 15.625 30.351 6.130 1.00 68.24 549 GLU B CA 1
ATOM 4277 C C . GLU B 1 239 ? 15.943 31.021 4.802 1.00 55.85 549 GLU B C 1
ATOM 4278 O O . GLU B 1 239 ? 15.240 31.937 4.367 1.00 49.58 549 GLU B O 1
ATOM 4284 N N . VAL B 1 240 ? 17.016 30.576 4.163 1.00 49.25 550 VAL B N 1
ATOM 4285 C CA . VAL B 1 240 ? 17.345 31.024 2.818 1.00 47.67 550 VAL B CA 1
ATOM 4286 C C . VAL B 1 240 ? 16.719 30.025 1.856 1.00 54.66 550 VAL B C 1
ATOM 4287 O O . VAL B 1 240 ? 17.159 28.876 1.765 1.00 59.15 550 VAL B O 1
ATOM 4291 N N . LYS B 1 241 ? 15.667 30.448 1.162 1.00 58.23 551 LYS B N 1
ATOM 4292 C CA . LYS B 1 241 ? 15.051 29.614 0.143 1.00 65.90 551 LYS B CA 1
ATOM 4293 C C . LYS B 1 241 ? 14.725 30.469 -1.069 1.00 63.98 551 LYS B C 1
ATOM 4294 O O . LYS B 1 241 ? 14.373 31.644 -0.939 1.00 70.52 551 LYS B O 1
ATOM 4300 N N . SER B 1 242 ? 14.842 29.865 -2.240 1.00 57.81 552 SER B N 1
ATOM 4301 C CA . SER B 1 242 ? 14.686 30.559 -3.505 1.00 60.87 552 SER B CA 1
ATOM 4302 C C . SER B 1 242 ? 13.303 30.272 -4.074 1.00 65.39 552 SER B C 1
ATOM 4303 O O . SER B 1 242 ? 12.937 29.108 -4.268 1.00 69.82 552 SER B O 1
ATOM 4306 N N . VAL B 1 243 ? 12.537 31.328 -4.327 1.00 68.03 553 VAL B N 1
ATOM 4307 C CA . VAL B 1 243 ? 11.223 31.223 -4.948 1.00 67.50 553 VAL B CA 1
ATOM 4308 C C . VAL B 1 243 ? 11.121 32.304 -6.012 1.00 68.77 553 VAL B C 1
ATOM 4309 O O . VAL B 1 243 ? 11.446 33.468 -5.753 1.00 63.36 553 VAL B O 1
ATOM 4313 N N . GLU B 1 244 ? 10.677 31.926 -7.207 1.00 69.73 554 GLU B N 1
ATOM 4314 C CA . GLU B 1 244 ? 10.457 32.918 -8.248 1.00 70.60 554 GLU B CA 1
ATOM 4315 C C . GLU B 1 244 ? 9.301 33.831 -7.857 1.00 69.28 554 GLU B C 1
ATOM 4316 O O . GLU B 1 244 ? 8.329 33.399 -7.232 1.00 68.66 554 GLU B O 1
ATOM 4322 N N . MET B 1 245 ? 9.422 35.104 -8.212 1.00 71.20 555 MET B N 1
ATOM 4323 C CA . MET B 1 245 ? 8.415 36.094 -7.876 1.00 73.20 555 MET B CA 1
ATOM 4324 C C . MET B 1 245 ? 7.720 36.591 -9.134 1.00 82.06 555 MET B C 1
ATOM 4325 O O . MET B 1 245 ? 8.358 36.705 -10.187 1.00 81.11 555 MET B O 1
ATOM 4330 N N . PRO B 1 246 ? 6.423 36.886 -9.065 1.00 90.97 556 PRO B N 1
ATOM 4331 C CA . PRO B 1 246 ? 5.755 37.514 -10.206 1.00 94.61 556 PRO B CA 1
ATOM 4332 C C . PRO B 1 246 ? 6.196 38.960 -10.343 1.00 99.03 556 PRO B C 1
ATOM 4333 O O . PRO B 1 246 ? 6.581 39.611 -9.368 1.00 98.24 556 PRO B O 1
ATOM 4337 N N . VAL B 1 247 ? 6.141 39.463 -11.570 1.00 103.38 557 VAL B N 1
ATOM 4338 C CA . VAL B 1 247 ? 6.571 40.832 -11.822 1.00 106.64 557 VAL B CA 1
ATOM 4339 C C . VAL B 1 247 ? 5.895 41.421 -13.057 1.00 107.20 557 VAL B C 1
ATOM 4340 O O . VAL B 1 247 ? 5.385 42.545 -13.021 1.00 105.83 557 VAL B O 1
ATOM 4344 N N . VAL B 1 256 ? 22.731 50.449 -15.859 1.00 52.61 566 VAL B N 1
ATOM 4345 C CA . VAL B 1 256 ? 22.060 51.004 -14.692 1.00 52.25 566 VAL B CA 1
ATOM 4346 C C . VAL B 1 256 ? 23.063 51.048 -13.536 1.00 54.97 566 VAL B C 1
ATOM 4347 O O . VAL B 1 256 ? 23.824 50.102 -13.310 1.00 57.29 566 VAL B O 1
ATOM 4351 N N . GLY B 1 257 ? 23.081 52.179 -12.832 1.00 46.58 567 GLY B N 1
ATOM 4352 C CA . GLY B 1 257 ? 23.974 52.383 -11.708 1.00 40.56 567 GLY B CA 1
ATOM 4353 C C . GLY B 1 257 ? 23.549 51.615 -10.474 1.00 33.21 567 GLY B C 1
ATOM 4354 O O . GLY B 1 257 ? 24.082 51.828 -9.382 1.00 41.38 567 GLY B O 1
ATOM 4355 N N . GLY B 1 258 ? 22.572 50.736 -10.627 1.00 30.15 568 GLY B N 1
ATOM 4356 C CA . GLY B 1 258 ? 22.239 49.810 -9.572 1.00 37.73 568 GLY B CA 1
ATOM 4357 C C . GLY B 1 258 ? 23.016 48.509 -9.611 1.00 47.41 568 GLY B C 1
ATOM 4358 O O . GLY B 1 258 ? 22.680 47.590 -8.854 1.00 45.75 568 GLY B O 1
ATOM 4359 N N . LEU B 1 259 ? 24.029 48.391 -10.477 1.00 44.46 569 LEU B N 1
ATOM 4360 C CA . LEU B 1 259 ? 24.770 47.144 -10.671 1.00 41.38 569 LEU B CA 1
ATOM 4361 C C . LEU B 1 259 ? 26.187 47.315 -10.147 1.00 39.44 569 LEU B C 1
ATOM 4362 O O . LEU B 1 259 ? 26.985 48.059 -10.727 1.00 46.16 569 LEU B O 1
ATOM 4367 N N . ARG B 1 260 ? 26.505 46.617 -9.064 1.00 33.04 570 ARG B N 1
ATOM 4368 C CA . ARG B 1 260 ? 27.877 46.492 -8.587 1.00 29.26 570 ARG B CA 1
ATOM 4369 C C . ARG B 1 260 ? 28.150 44.994 -8.567 1.00 33.01 570 ARG B C 1
ATOM 4370 O O . ARG B 1 260 ? 28.015 44.344 -7.529 1.00 36.36 570 ARG B O 1
ATOM 4378 N N . ASP B 1 261 ? 28.474 44.445 -9.731 1.00 21.95 571 ASP B N 1
ATOM 4379 C CA . ASP B 1 261 ? 28.805 43.038 -9.857 1.00 20.81 571 ASP B CA 1
ATOM 4380 C C . ASP B 1 261 ? 30.198 42.901 -10.448 1.00 21.93 571 ASP B C 1
ATOM 4381 O O . ASP B 1 261 ? 30.698 43.797 -11.132 1.00 20.63 571 ASP B O 1
ATOM 4386 N N . PHE B 1 262 ? 30.829 41.762 -10.177 1.00 18.17 572 PHE B N 1
ATOM 4387 C CA . PHE B 1 262 ? 32.189 41.545 -10.636 1.00 17.66 572 PHE B CA 1
ATOM 4388 C C . PHE B 1 262 ? 32.476 40.048 -10.638 1.00 18.43 572 PHE B C 1
ATOM 4389 O O . PHE B 1 262 ? 31.674 39.232 -10.181 1.00 19.41 572 PHE B O 1
ATOM 4397 N N . ILE B 1 263 ? 33.629 39.706 -11.178 1.00 19.70 573 ILE B N 1
ATOM 4398 C CA . ILE B 1 263 ? 34.138 38.345 -11.165 1.00 16.42 573 ILE B CA 1
ATOM 4399 C C . ILE B 1 263 ? 35.492 38.351 -10.470 1.00 21.83 573 ILE B C 1
ATOM 4400 O O . ILE B 1 263 ? 36.285 39.289 -10.637 1.00 16.82 573 ILE B O 1
ATOM 4405 N N . TYR B 1 264 ? 35.743 37.330 -9.661 1.00 17.77 574 TYR B N 1
ATOM 4406 C CA . TYR B 1 264 ? 37.084 37.105 -9.140 1.00 19.51 574 TYR B CA 1
ATOM 4407 C C . TYR B 1 264 ? 37.354 35.608 -9.206 1.00 19.67 574 TYR B C 1
ATOM 4408 O O . TYR B 1 264 ? 36.447 34.814 -9.454 1.00 19.09 574 TYR B O 1
ATOM 4417 N N . TRP B 1 265 ? 38.618 35.224 -9.016 1.00 15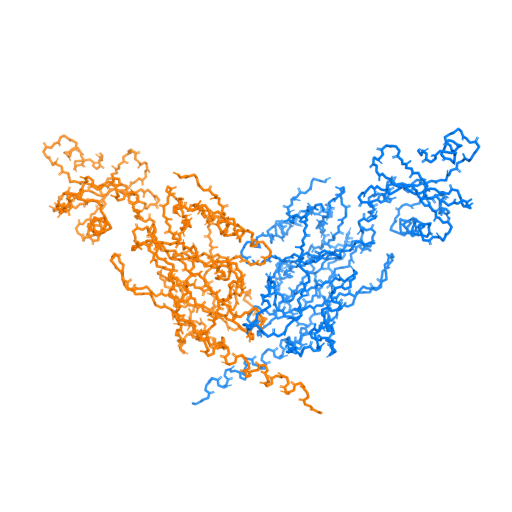.44 575 TRP B N 1
ATOM 4418 C CA . TRP B 1 265 ? 39.043 33.826 -9.070 1.00 18.85 575 TRP B CA 1
ATOM 4419 C C . TRP B 1 265 ? 39.422 33.337 -7.679 1.00 19.35 575 TRP B C 1
ATOM 4420 O O . TRP B 1 265 ? 39.979 34.097 -6.883 1.00 16.93 575 TRP B O 1
ATOM 4431 N N . ARG B 1 266 ? 39.123 32.071 -7.404 1.00 16.15 576 ARG B N 1
ATOM 4432 C CA . ARG B 1 266 ? 39.528 31.356 -6.205 1.00 12.53 576 ARG B CA 1
ATOM 4433 C C . ARG B 1 266 ? 40.056 29.990 -6.623 1.00 14.04 576 ARG B C 1
ATOM 4434 O O . ARG B 1 266 ? 39.771 29.516 -7.727 1.00 17.15 576 ARG B O 1
ATOM 4442 N N . PRO B 1 267 ? 40.836 29.332 -5.771 1.00 18.80 577 PRO B N 1
ATOM 4443 C CA . PRO B 1 267 ? 41.282 27.976 -6.112 1.00 14.66 577 PRO B CA 1
ATOM 4444 C C . PRO B 1 267 ? 40.090 27.030 -6.242 1.00 15.58 577 PRO B C 1
ATOM 4445 O O . PRO B 1 267 ? 39.060 27.194 -5.581 1.00 20.08 577 PRO B O 1
ATOM 4449 N N . ASP B 1 268 ? 40.232 26.047 -7.128 1.00 15.05 578 ASP B N 1
ATOM 4450 C CA . ASP B 1 268 ? 39.209 25.028 -7.322 1.00 19.05 578 ASP B CA 1
ATOM 4451 C C . ASP B 1 268 ? 39.218 24.039 -6.150 1.00 17.59 578 ASP B C 1
ATOM 4452 O O . ASP B 1 268 ? 39.995 24.168 -5.199 1.00 16.11 578 ASP B O 1
ATOM 4457 N N . ALA B 1 269 ? 38.328 23.037 -6.196 1.00 15.78 579 ALA B N 1
ATOM 4458 C CA . ALA B 1 269 ? 38.177 22.145 -5.046 1.00 14.45 579 ALA B CA 1
ATOM 4459 C C . ALA B 1 269 ? 39.453 21.353 -4.770 1.00 17.21 579 ALA B C 1
ATOM 4460 O O . ALA B 1 269 ? 39.789 21.083 -3.608 1.00 15.45 579 ALA B O 1
ATOM 4462 N N . ALA B 1 270 ? 40.158 20.947 -5.824 1.00 19.40 580 ALA B N 1
ATOM 4463 C CA . ALA B 1 270 ? 41.426 20.249 -5.655 1.00 17.72 580 ALA B CA 1
ATOM 4464 C C . ALA B 1 270 ? 42.508 21.153 -5.078 1.00 19.73 580 ALA B C 1
ATOM 4465 O O . ALA B 1 270 ? 43.491 20.652 -4.522 1.00 17.90 580 ALA B O 1
ATOM 4467 N N . GLY B 1 271 ? 42.363 22.465 -5.225 1.00 19.10 581 GLY B N 1
ATOM 4468 C CA . GLY B 1 271 ? 43.352 23.404 -4.742 1.00 18.20 581 GLY B CA 1
ATOM 4469 C C . GLY B 1 271 ? 44.495 23.670 -5.696 1.00 18.18 581 GLY B C 1
ATOM 4470 O O . GLY B 1 271 ? 45.348 24.505 -5.386 1.00 18.91 581 GLY B O 1
ATOM 4471 N N . THR B 1 272 ? 44.529 23.004 -6.853 1.00 18.23 582 THR B N 1
ATOM 4472 C CA . THR B 1 272 ? 45.635 23.088 -7.799 1.00 18.67 582 THR B CA 1
ATOM 4473 C C . THR B 1 272 ? 45.288 23.842 -9.075 1.00 21.98 582 THR B C 1
ATOM 4474 O O . THR B 1 272 ? 46.178 24.066 -9.914 1.00 20.19 582 THR B O 1
ATOM 4478 N N . GLY B 1 273 ? 44.026 24.224 -9.253 1.00 15.95 583 GLY B N 1
ATOM 4479 C CA . GLY B 1 273 ? 43.615 25.053 -10.373 1.00 17.21 583 GLY B CA 1
ATOM 4480 C C . GLY B 1 273 ? 42.717 26.180 -9.890 1.00 21.11 583 GLY B C 1
ATOM 4481 O O . GLY B 1 273 ? 42.693 26.459 -8.688 1.00 15.74 583 GLY B O 1
ATOM 4482 N N . VAL B 1 274 ? 41.956 26.826 -10.778 1.00 17.09 584 VAL B N 1
ATOM 4483 C CA . VAL B 1 274 ? 41.199 28.014 -10.386 1.00 14.05 584 VAL B CA 1
ATOM 4484 C C . VAL B 1 274 ? 39.780 27.958 -10.931 1.00 17.14 584 VAL B C 1
ATOM 4485 O O . VAL B 1 274 ? 39.495 27.312 -11.945 1.00 19.66 584 VAL B O 1
ATOM 4489 N N . GLU B 1 275 ? 38.888 28.678 -10.252 1.00 17.06 585 GLU B N 1
ATOM 4490 C CA . GLU B 1 275 ? 37.505 28.778 -10.695 1.00 17.64 585 GLU B CA 1
ATOM 4491 C C . GLU B 1 275 ? 37.010 30.214 -10.561 1.00 16.69 585 GLU B C 1
ATOM 4492 O O . GLU B 1 275 ? 37.291 30.903 -9.572 1.00 15.50 585 GLU B O 1
ATOM 4498 N N . ALA B 1 276 ? 36.259 30.646 -11.560 1.00 16.18 586 ALA B N 1
ATOM 4499 C CA . ALA B 1 276 ? 35.743 32.006 -11.600 1.00 17.35 586 ALA B CA 1
ATOM 4500 C C . ALA B 1 276 ? 34.432 32.105 -10.831 1.00 22.50 586 ALA B C 1
ATOM 4501 O O . ALA B 1 276 ? 33.564 31.235 -10.940 1.00 20.24 586 ALA B O 1
ATOM 4503 N N . VAL B 1 277 ? 34.299 33.170 -10.045 1.00 20.29 587 VAL B N 1
ATOM 4504 C CA . VAL B 1 277 ? 33.125 33.406 -9.212 1.00 14.93 587 VAL B CA 1
ATOM 4505 C C . VAL B 1 277 ? 32.509 34.737 -9.617 1.00 17.19 587 VAL B C 1
ATOM 4506 O O . VAL B 1 277 ? 33.204 35.759 -9.635 1.00 16.58 587 VAL B O 1
ATOM 4510 N N . TYR B 1 278 ? 31.209 34.723 -9.897 1.00 18.79 588 TYR B N 1
ATOM 4511 C CA . TYR B 1 278 ? 30.435 35.925 -10.215 1.00 16.85 588 TYR B CA 1
ATOM 4512 C C . TYR B 1 278 ? 29.736 36.409 -8.952 1.00 16.61 588 TYR B C 1
ATOM 4513 O O . TYR B 1 278 ? 29.089 35.620 -8.255 1.00 20.52 588 TYR B O 1
ATOM 4522 N N . VAL B 1 279 ? 29.883 37.700 -8.645 1.00 13.42 589 VAL B N 1
ATOM 4523 C CA . VAL B 1 279 ? 29.484 38.263 -7.362 1.00 15.48 589 VAL B CA 1
ATOM 4524 C C . VAL B 1 279 ? 28.590 39.481 -7.613 1.00 19.08 589 VAL B C 1
ATOM 4525 O O . VAL B 1 279 ? 28.926 40.343 -8.430 1.00 19.12 589 VAL B O 1
ATOM 4529 N N . MET B 1 280 ? 27.465 39.558 -6.907 1.00 19.06 590 MET B N 1
ATOM 4530 C CA . MET B 1 280 ? 26.510 40.650 -7.073 1.00 18.74 590 MET B CA 1
ATOM 4531 C C . MET B 1 280 ? 26.224 41.273 -5.718 1.00 22.75 590 MET B C 1
ATOM 4532 O O . MET B 1 280 ? 26.062 40.560 -4.723 1.00 20.39 590 MET B O 1
ATOM 4537 N N . LEU B 1 281 ? 26.182 42.600 -5.674 1.00 26.85 591 LEU B N 1
ATOM 4538 C CA . LEU B 1 281 ? 25.872 43.316 -4.448 1.00 19.60 591 LEU B CA 1
ATOM 4539 C C . LEU B 1 281 ? 24.520 43.998 -4.599 1.00 22.18 591 LEU B C 1
ATOM 4540 O O . LEU B 1 281 ? 23.973 44.097 -5.698 1.00 26.22 591 LEU B O 1
ATOM 4545 N N . ASN B 1 282 ? 23.957 44.415 -3.473 1.00 20.82 592 ASN B N 1
ATOM 4546 C CA . ASN B 1 282 ? 22.687 45.135 -3.519 1.00 19.74 592 ASN B CA 1
ATOM 4547 C C . ASN B 1 282 ? 22.839 46.483 -4.231 1.00 22.43 592 ASN B C 1
ATOM 4548 O O . ASN B 1 282 ? 23.882 47.144 -4.157 1.00 20.26 592 ASN B O 1
ATOM 4553 N N . ASP B 1 283 ? 21.781 46.878 -4.931 1.00 22.13 593 ASP B N 1
ATOM 4554 C CA . ASP B 1 283 ? 21.640 48.249 -5.408 1.00 20.97 593 ASP B CA 1
ATOM 4555 C C . ASP B 1 283 ? 21.939 49.219 -4.265 1.00 18.83 593 ASP B C 1
ATOM 4556 O O . ASP B 1 283 ? 21.485 48.992 -3.138 1.00 20.91 593 ASP B O 1
ATOM 4561 N N . PRO B 1 284 ? 22.701 50.300 -4.504 1.00 18.64 594 PRO B N 1
ATOM 4562 C CA . PRO B 1 284 ? 22.965 51.263 -3.420 1.00 24.71 594 PRO B CA 1
ATOM 4563 C C . PRO B 1 284 ? 21.709 51.799 -2.751 1.00 22.49 594 PRO B C 1
ATOM 4564 O O . PRO B 1 284 ? 21.754 52.180 -1.576 1.00 22.55 594 PRO B O 1
ATOM 4568 N N . LEU B 1 285 ? 20.579 51.822 -3.446 1.00 18.31 595 LEU B N 1
ATOM 4569 C CA . LEU B 1 285 ? 19.370 52.357 -2.839 1.00 23.46 595 LEU B CA 1
ATOM 4570 C C . LEU B 1 285 ? 18.532 51.288 -2.151 1.00 28.51 595 LEU B C 1
ATOM 4571 O O . LEU B 1 285 ? 17.512 51.622 -1.532 1.00 27.22 595 LEU B O 1
ATOM 4576 N N . ASP B 1 286 ? 18.930 50.014 -2.245 1.00 22.65 596 ASP B N 1
ATOM 4577 C CA . ASP B 1 286 ? 18.217 48.905 -1.609 1.00 24.43 596 ASP B CA 1
ATOM 4578 C C . ASP B 1 286 ? 19.068 48.381 -0.456 1.00 31.57 596 ASP B C 1
ATOM 4579 O O . ASP B 1 286 ? 20.017 47.618 -0.660 1.00 38.32 596 ASP B O 1
ATOM 4584 N N . SER B 1 287 ? 18.690 48.764 0.760 1.00 29.91 597 SER B N 1
ATOM 4585 C CA . SER B 1 287 ? 19.550 48.599 1.924 1.00 32.35 597 SER B CA 1
ATOM 4586 C C . SER B 1 287 ? 18.782 48.170 3.164 1.00 40.34 597 SER B C 1
ATOM 4587 O O . SER B 1 287 ? 19.252 48.423 4.282 1.00 40.78 597 SER B O 1
ATOM 4590 N N . GLY B 1 288 ? 17.603 47.567 3.009 1.00 34.65 598 GLY B N 1
ATOM 4591 C CA . GLY B 1 288 ? 16.829 47.186 4.170 1.00 37.03 598 GLY B CA 1
ATOM 4592 C C . GLY B 1 288 ? 16.091 48.372 4.753 1.00 38.91 598 GLY B C 1
ATOM 4593 O O . GLY B 1 288 ? 14.855 48.377 4.785 1.00 35.18 598 GLY B O 1
ATOM 4594 N N . ARG B 1 289 ? 16.825 49.397 5.205 1.00 32.73 599 ARG B N 1
ATOM 4595 C CA . ARG B 1 289 ? 16.150 50.618 5.635 1.00 29.17 599 ARG B CA 1
ATOM 4596 C C . ARG B 1 289 ? 15.436 51.285 4.467 1.00 26.84 599 ARG B C 1
ATOM 4597 O O . ARG B 1 289 ? 14.276 51.697 4.593 1.00 30.73 599 ARG B O 1
ATOM 4605 N N . PHE B 1 290 ? 16.095 51.369 3.314 1.00 24.14 600 PHE B N 1
ATOM 4606 C CA . PHE B 1 290 ? 15.518 51.955 2.114 1.00 24.95 600 PHE B CA 1
ATOM 4607 C C . PHE B 1 290 ? 15.383 50.922 1.001 1.00 28.89 600 PHE B C 1
ATOM 4608 O O . PHE B 1 290 ? 16.118 49.933 0.947 1.00 27.67 600 PHE B O 1
ATOM 4616 N N . SER B 1 291 ? 14.430 51.168 0.105 1.00 24.80 601 SER B N 1
ATOM 4617 C CA . SER B 1 291 ? 14.388 50.495 -1.183 1.00 22.33 601 SER B CA 1
ATOM 4618 C C . SER B 1 291 ? 14.125 51.540 -2.250 1.00 21.06 601 SER B C 1
ATOM 4619 O O . SER B 1 291 ? 13.475 52.558 -1.989 1.00 21.98 601 SER B O 1
ATOM 4622 N N . ARG B 1 292 ? 14.626 51.275 -3.459 1.00 20.26 602 ARG B N 1
ATOM 4623 C CA . ARG B 1 292 ? 14.321 52.152 -4.585 1.00 23.48 602 ARG B CA 1
ATOM 4624 C C . ARG B 1 292 ? 12.815 52.271 -4.780 1.00 26.03 602 ARG B C 1
ATOM 4625 O O . ARG B 1 292 ? 12.300 53.360 -5.072 1.00 24.14 602 ARG B O 1
ATOM 4633 N N . LYS B 1 293 ? 12.092 51.156 -4.613 1.00 20.00 603 LYS B N 1
ATOM 4634 C CA . LYS B 1 293 ? 10.638 51.162 -4.791 1.00 20.94 603 LYS B CA 1
ATOM 4635 C C . LYS B 1 293 ? 9.952 52.113 -3.807 1.00 21.19 603 LYS B C 1
ATOM 4636 O O . LYS B 1 293 ? 9.086 52.912 -4.193 1.00 22.91 603 LYS B O 1
ATOM 4642 N N . GLN B 1 294 ? 10.325 52.045 -2.523 1.00 21.57 604 GLN B N 1
ATOM 4643 C CA . GLN B 1 294 ? 9.668 52.892 -1.532 1.00 25.60 604 GLN B CA 1
ATOM 4644 C C . GLN B 1 294 ? 10.083 54.354 -1.673 1.00 23.63 604 GLN B C 1
ATOM 4645 O O . GLN B 1 294 ? 9.272 55.257 -1.439 1.00 18.54 604 GLN B O 1
ATOM 4651 N N . LEU B 1 295 ? 11.344 54.616 -2.021 1.00 21.61 605 LEU B N 1
ATOM 4652 C CA . LEU B 1 295 ? 11.753 55.998 -2.257 1.00 18.61 605 LEU B CA 1
ATOM 4653 C C . LEU B 1 295 ? 10.973 56.599 -3.418 1.00 23.06 605 LEU B C 1
ATOM 4654 O O . LEU B 1 295 ? 10.545 57.759 -3.365 1.00 23.45 605 LEU B O 1
ATOM 4659 N N . ASP B 1 296 ? 10.779 55.816 -4.476 1.00 22.48 606 ASP B N 1
ATOM 4660 C CA . ASP B 1 296 ? 9.975 56.271 -5.603 1.00 27.63 606 ASP B CA 1
ATOM 4661 C C . ASP B 1 296 ? 8.538 56.548 -5.170 1.00 25.33 606 ASP B C 1
ATOM 4662 O O . ASP B 1 296 ? 7.981 57.607 -5.482 1.00 21.18 606 ASP B O 1
ATOM 4667 N N . LYS B 1 297 ? 7.932 55.613 -4.424 1.00 23.24 607 LYS B N 1
ATOM 4668 C CA . LYS B 1 297 ? 6.553 55.779 -3.963 1.00 22.79 607 LYS B CA 1
ATOM 4669 C C . LYS B 1 297 ? 6.363 57.061 -3.160 1.00 22.17 607 LYS B C 1
ATOM 4670 O O . LYS B 1 297 ? 5.314 57.707 -3.245 1.00 23.33 607 LYS B O 1
ATOM 4676 N N . LYS B 1 298 ? 7.347 57.430 -2.348 1.00 21.22 608 LYS B N 1
ATOM 4677 C CA . LYS B 1 298 ? 7.193 58.549 -1.430 1.00 20.41 608 LYS B CA 1
ATOM 4678 C C . LYS B 1 298 ? 7.912 59.806 -1.902 1.00 22.05 608 LYS B C 1
ATOM 4679 O O . LYS B 1 298 ? 8.026 60.766 -1.136 1.00 20.23 608 LYS B O 1
ATOM 4685 N N . TYR B 1 299 ? 8.391 59.833 -3.143 1.00 19.30 609 TYR B N 1
ATOM 4686 C CA . TYR B 1 299 ? 9.154 60.991 -3.597 1.00 21.21 609 TYR B CA 1
ATOM 4687 C C . TYR B 1 299 ? 8.302 62.267 -3.654 1.00 26.63 609 TYR B C 1
ATOM 4688 O O . TYR B 1 299 ? 8.855 63.375 -3.636 1.00 21.76 609 TYR B O 1
ATOM 4697 N N . LYS B 1 300 ? 6.969 62.132 -3.684 1.00 23.86 610 LYS B N 1
ATOM 4698 C CA . LYS B 1 300 ? 6.065 63.275 -3.583 1.00 21.16 610 LYS B CA 1
ATOM 4699 C C . LYS B 1 300 ? 6.360 64.143 -2.368 1.00 23.95 610 LYS B C 1
ATOM 4700 O O . LYS B 1 300 ? 5.995 65.324 -2.356 1.00 21.96 610 LYS B O 1
ATOM 4706 N N . HIS B 1 301 ? 7.001 63.588 -1.342 1.00 21.85 611 HIS B N 1
ATOM 4707 C CA . HIS B 1 301 ? 7.332 64.363 -0.154 1.00 24.84 611 HIS B CA 1
ATOM 4708 C C . HIS B 1 301 ? 8.733 64.978 -0.197 1.00 23.20 611 HIS B C 1
ATOM 4709 O O . HIS B 1 301 ? 9.115 65.661 0.760 1.00 21.96 611 HIS B O 1
ATOM 4716 N N . ALA B 1 302 ? 9.498 64.785 -1.275 1.00 23.73 612 ALA B N 1
ATOM 4717 C CA . ALA B 1 302 ? 10.900 65.230 -1.264 1.00 21.23 612 ALA B CA 1
ATOM 4718 C C . ALA B 1 302 ? 11.026 66.741 -1.087 1.00 23.90 612 ALA B C 1
ATOM 4719 O O . ALA B 1 302 ? 12.008 67.223 -0.493 1.00 19.27 612 ALA B O 1
ATOM 4721 N N . GLY B 1 303 ? 10.050 67.506 -1.592 1.00 18.01 613 GLY B N 1
ATOM 4722 C CA . GLY B 1 303 ? 10.086 68.947 -1.419 1.00 18.88 613 GLY B CA 1
ATOM 4723 C C . GLY B 1 303 ? 10.131 69.378 0.034 1.00 22.10 613 GLY B C 1
ATOM 4724 O O . GLY B 1 303 ? 10.732 70.405 0.362 1.00 26.35 613 GLY B O 1
ATOM 4725 N N . ASP B 1 304 ? 9.504 68.606 0.925 1.00 19.10 614 ASP B N 1
ATOM 4726 C CA . ASP B 1 304 ? 9.609 68.887 2.351 1.00 20.10 614 ASP B CA 1
ATOM 4727 C C . ASP B 1 304 ? 11.001 68.618 2.895 1.00 23.67 614 ASP B C 1
ATOM 4728 O O . ASP B 1 304 ? 11.304 69.044 4.016 1.00 23.28 614 ASP B O 1
ATOM 4733 N N . PHE B 1 305 ? 11.848 67.917 2.140 1.00 20.05 615 PHE B N 1
ATOM 4734 C CA . PHE B 1 305 ? 13.223 67.683 2.547 1.00 21.54 615 PHE B CA 1
ATOM 4735 C C . PHE B 1 305 ? 14.215 68.513 1.729 1.00 23.04 615 PHE B C 1
ATOM 4736 O O . PHE B 1 305 ? 15.405 68.192 1.675 1.00 22.70 615 PHE B O 1
ATOM 4744 N N . GLY B 1 306 ? 13.746 69.593 1.110 1.00 25.07 616 GLY B N 1
ATOM 4745 C CA . GLY B 1 306 ? 14.628 70.537 0.454 1.00 28.93 616 GLY B CA 1
ATOM 4746 C C . GLY B 1 306 ? 15.004 70.199 -0.971 1.00 26.01 616 GLY B C 1
ATOM 4747 O O . GLY B 1 306 ? 15.961 70.777 -1.497 1.00 25.49 616 GLY B O 1
ATOM 4748 N N . ILE B 1 307 ? 14.285 69.282 -1.612 1.00 17.14 617 ILE B N 1
ATOM 4749 C CA . ILE B 1 307 ? 14.634 68.797 -2.939 1.00 19.96 617 ILE B CA 1
ATOM 4750 C C . ILE B 1 307 ? 13.657 69.385 -3.944 1.00 22.56 617 ILE B C 1
ATOM 4751 O O . ILE B 1 307 ? 12.454 69.114 -3.871 1.00 21.25 617 ILE B O 1
ATOM 4756 N N . SER B 1 308 ? 14.167 70.178 -4.897 1.00 17.27 618 SER B N 1
ATOM 4757 C CA . SER B 1 308 ? 13.287 70.847 -5.852 1.00 23.90 618 SER B CA 1
ATOM 4758 C C . SER B 1 308 ? 13.014 70.029 -7.104 1.00 24.09 618 SER B C 1
ATOM 4759 O O . SER B 1 308 ? 12.086 70.355 -7.847 1.00 22.09 618 SER B O 1
ATOM 4762 N N . ASP B 1 309 ? 13.788 68.978 -7.347 1.00 24.82 619 ASP B N 1
ATOM 4763 C CA . ASP B 1 309 ? 13.679 68.226 -8.585 1.00 18.89 619 ASP B CA 1
ATOM 4764 C C . ASP B 1 309 ? 12.328 67.526 -8.672 1.00 21.49 619 ASP B C 1
ATOM 4765 O O . ASP B 1 309 ? 11.866 66.929 -7.698 1.00 20.94 619 ASP B O 1
ATOM 4770 N N . THR B 1 310 ? 11.688 67.611 -9.834 1.00 22.57 620 THR B N 1
ATOM 4771 C CA . THR B 1 310 ? 10.444 66.876 -10.036 1.00 29.70 620 THR B CA 1
ATOM 4772 C C . THR B 1 310 ? 10.650 65.551 -10.761 1.00 25.18 620 THR B C 1
ATOM 4773 O O . THR B 1 310 ? 9.842 64.633 -10.590 1.00 26.29 620 THR B O 1
ATOM 4777 N N . LYS B 1 311 ? 11.726 65.405 -11.523 1.00 24.78 621 LYS B N 1
ATOM 4778 C CA . LYS B 1 311 ? 11.969 64.131 -12.180 1.00 28.15 621 LYS B CA 1
ATOM 4779 C C . LYS B 1 311 ? 12.421 63.101 -11.152 1.00 28.18 621 LYS B C 1
ATOM 4780 O O . LYS B 1 311 ? 13.125 63.427 -10.192 1.00 24.20 621 LYS B O 1
ATOM 4786 N N . LYS B 1 312 ? 11.973 61.861 -11.330 1.00 25.73 622 LYS B N 1
ATOM 4787 C CA . LYS B 1 312 ? 12.408 60.742 -10.501 1.00 27.21 622 LYS B CA 1
ATOM 4788 C C . LYS B 1 312 ? 13.399 59.900 -11.295 1.00 29.82 622 LYS B C 1
ATOM 4789 O O . LYS B 1 312 ? 13.045 59.315 -12.323 1.00 30.73 622 LYS B O 1
ATOM 4795 N N . ASN B 1 313 ? 14.640 59.865 -10.832 1.00 26.22 623 ASN B N 1
ATOM 4796 C CA . ASN B 1 313 ? 15.683 59.064 -11.448 1.00 28.32 623 ASN B CA 1
ATOM 4797 C C . ASN B 1 313 ? 16.661 58.696 -10.342 1.00 23.86 623 ASN B C 1
ATOM 4798 O O . ASN B 1 313 ? 16.456 59.052 -9.177 1.00 21.37 623 ASN B O 1
ATOM 4803 N N . ARG B 1 314 ? 17.731 57.981 -10.700 1.00 29.22 624 ARG B N 1
ATOM 4804 C CA . ARG B 1 314 ? 18.660 57.521 -9.668 1.00 23.89 624 ARG B CA 1
ATOM 4805 C C . ARG B 1 314 ? 19.222 58.691 -8.888 1.00 20.38 624 ARG B C 1
ATOM 4806 O O . ARG B 1 314 ? 19.347 58.635 -7.658 1.00 21.41 624 ARG B O 1
ATOM 4814 N N . GLU B 1 315 ? 19.552 59.766 -9.592 1.00 19.27 625 GLU B N 1
ATOM 4815 C CA . GLU B 1 315 ? 20.156 60.920 -8.955 1.00 22.61 625 GLU B CA 1
ATOM 4816 C C . GLU B 1 315 ? 19.189 61.584 -7.972 1.00 20.73 625 GLU B C 1
ATOM 4817 O O . GLU B 1 315 ? 19.578 61.916 -6.845 1.00 20.07 625 GLU B O 1
ATOM 4823 N N . THR B 1 316 ? 17.921 61.764 -8.353 1.00 22.57 626 THR B N 1
ATOM 4824 C CA . THR B 1 316 ? 17.028 62.429 -7.408 1.00 21.08 626 THR B CA 1
ATOM 4825 C C . THR B 1 316 ? 16.529 61.483 -6.314 1.00 21.30 626 THR B C 1
ATOM 4826 O O . THR B 1 316 ? 16.320 61.922 -5.177 1.00 19.00 626 THR B O 1
ATOM 4830 N N . LEU B 1 317 ? 16.362 60.186 -6.607 1.00 18.14 627 LEU B N 1
ATOM 4831 C CA . LEU B 1 317 ? 16.022 59.258 -5.530 1.00 18.29 627 LEU B CA 1
ATOM 4832 C C . LEU B 1 317 ? 17.163 59.138 -4.524 1.00 18.74 627 LEU B C 1
ATOM 4833 O O . LEU B 1 317 ? 16.914 58.958 -3.322 1.00 16.54 627 LEU B O 1
ATOM 4838 N N . THR B 1 318 ? 18.413 59.245 -4.995 1.00 19.40 628 THR B N 1
ATOM 4839 C CA . THR B 1 318 ? 19.559 59.267 -4.081 1.00 18.24 628 THR B CA 1
ATOM 4840 C C . THR B 1 318 ? 19.584 60.559 -3.262 1.00 18.61 628 THR B C 1
ATOM 4841 O O . THR B 1 318 ? 19.883 60.531 -2.063 1.00 14.02 628 THR B O 1
ATOM 4845 N N . LYS B 1 319 ? 19.249 61.702 -3.877 1.00 18.34 629 LYS B N 1
ATOM 4846 C CA . LYS B 1 319 ? 19.075 62.931 -3.090 1.00 19.86 629 LYS B CA 1
ATOM 4847 C C . LYS B 1 319 ? 18.098 62.714 -1.942 1.00 13.94 629 LYS B C 1
ATOM 4848 O O . LYS B 1 319 ? 18.370 63.089 -0.797 1.00 17.75 629 LYS B O 1
ATOM 4854 N N . PHE B 1 320 ? 16.942 62.100 -2.247 1.00 13.48 630 PHE B N 1
ATOM 4855 C CA . PHE B 1 320 ? 15.889 61.869 -1.256 1.00 18.70 630 PHE B CA 1
ATOM 4856 C C . PHE B 1 320 ? 16.364 60.923 -0.158 1.00 18.16 630 PHE B C 1
ATOM 4857 O O . PHE B 1 320 ? 16.192 61.199 1.036 1.00 18.50 630 PHE B O 1
ATOM 4865 N N . ARG B 1 321 ? 16.949 59.785 -0.550 1.00 16.34 631 ARG B N 1
ATOM 4866 C CA . ARG B 1 321 ? 17.543 58.863 0.423 1.00 18.83 631 ARG B CA 1
ATOM 4867 C C . ARG B 1 321 ? 18.532 59.593 1.325 1.00 16.71 631 ARG B C 1
ATOM 4868 O O . ARG B 1 321 ? 18.485 59.476 2.558 1.00 19.10 631 ARG B O 1
ATOM 4876 N N . ASP B 1 322 ? 19.448 60.346 0.721 1.00 14.92 632 ASP B N 1
ATOM 4877 C CA . ASP B 1 322 ? 20.449 61.058 1.514 1.00 18.63 632 ASP B CA 1
ATOM 4878 C C . ASP B 1 322 ? 19.803 62.074 2.454 1.00 18.18 632 ASP B C 1
ATOM 4879 O O . ASP B 1 322 ? 20.218 62.210 3.611 1.00 19.89 632 ASP B O 1
ATOM 4884 N N . ALA B 1 323 ? 18.750 62.760 2.003 1.00 19.23 633 ALA B N 1
ATOM 4885 C CA . ALA B 1 323 ? 18.097 63.747 2.867 1.00 19.72 633 ALA B CA 1
ATOM 4886 C C . ALA B 1 323 ? 17.405 63.083 4.051 1.00 21.00 633 ALA B C 1
ATOM 4887 O O . ALA B 1 323 ? 17.438 63.611 5.171 1.00 17.63 633 ALA B O 1
ATOM 4889 N N . ILE B 1 324 ? 16.778 61.922 3.830 1.00 16.82 634 ILE B N 1
ATOM 4890 C CA . ILE B 1 324 ? 16.189 61.181 4.942 1.00 18.32 634 ILE B CA 1
ATOM 4891 C C . ILE B 1 324 ? 17.271 60.759 5.924 1.00 21.13 634 ILE B C 1
ATOM 4892 O O . ILE B 1 324 ? 17.084 60.831 7.145 1.00 23.46 634 ILE B O 1
ATOM 4897 N N . GLU B 1 325 ? 18.412 60.290 5.409 1.00 22.14 635 GLU B N 1
ATOM 4898 C CA . GLU B 1 325 ? 19.525 59.933 6.288 1.00 28.07 635 GLU B CA 1
ATOM 4899 C C . GLU B 1 325 ? 20.047 61.145 7.043 1.00 20.25 635 GLU B C 1
ATOM 4900 O O . GLU B 1 325 ? 20.394 61.038 8.224 1.00 24.88 635 GLU B O 1
ATOM 4906 N N . GLU B 1 326 ? 20.139 62.303 6.373 1.00 23.95 636 GLU B N 1
ATOM 4907 C CA . GLU B 1 326 ? 20.561 63.523 7.064 1.00 26.99 636 GLU B CA 1
ATOM 4908 C C . GLU B 1 326 ? 19.608 63.863 8.200 1.00 31.78 636 GLU B C 1
ATOM 4909 O O . GLU B 1 326 ? 20.038 64.300 9.279 1.00 24.26 636 GLU B O 1
ATOM 4915 N N . HIS B 1 327 ? 18.304 63.661 7.975 1.00 23.59 637 HIS B N 1
ATOM 4916 C CA . HIS B 1 327 ? 17.315 63.867 9.027 1.00 21.89 637 HIS B CA 1
ATOM 4917 C C . HIS B 1 327 ? 17.536 62.900 10.178 1.00 22.36 637 HIS B C 1
ATOM 4918 O O . HIS B 1 327 ? 17.549 63.302 11.346 1.00 24.89 637 HIS B O 1
ATOM 4925 N N . LEU B 1 328 ? 17.690 61.606 9.868 1.00 24.05 638 LEU B N 1
ATOM 4926 C CA . LEU B 1 328 ? 17.815 60.616 10.930 1.00 22.44 638 LEU B CA 1
ATOM 4927 C C . LEU B 1 328 ? 19.133 60.764 11.684 1.00 30.46 638 LEU B C 1
ATOM 4928 O O . LEU B 1 328 ? 19.218 60.380 12.851 1.00 38.60 638 LEU B O 1
ATOM 4933 N N . SER B 1 329 ? 20.159 61.322 11.046 1.00 30.15 639 SER B N 1
ATOM 4934 C CA . SER B 1 329 ? 21.462 61.512 11.678 1.00 33.10 639 SER B CA 1
ATOM 4935 C C . SER B 1 329 ? 21.576 62.817 12.450 1.00 37.08 639 SER B C 1
ATOM 4936 O O . SER B 1 329 ? 22.543 62.993 13.203 1.00 37.93 639 SER B O 1
ATOM 4939 N N . ASP B 1 330 ? 20.666 63.737 12.259 1.00 33.72 640 ASP B N 1
ATOM 4940 C CA . ASP B 1 330 ? 20.737 65.016 12.894 1.00 32.33 640 ASP B CA 1
ATOM 4941 C C . ASP B 1 330 ? 20.599 64.850 14.379 1.00 35.47 640 ASP B C 1
ATOM 4942 O O . ASP B 1 330 ? 19.731 64.197 14.828 1.00 33.49 640 ASP B O 1
ATOM 4947 N N . LYS B 1 331 ? 21.470 65.513 15.127 1.00 41.80 641 LYS B N 1
ATOM 4948 C CA . LYS B 1 331 ? 21.496 65.455 16.582 1.00 41.07 641 LYS B CA 1
ATOM 4949 C C . LYS B 1 331 ? 20.220 65.942 17.246 1.00 36.78 641 LYS B C 1
ATOM 4950 O O . LYS B 1 331 ? 19.872 65.484 18.290 1.00 33.96 641 LYS B O 1
ATOM 4956 N N . ASP B 1 332 ? 19.581 66.924 16.631 1.00 30.46 642 ASP B N 1
ATOM 4957 C CA . ASP B 1 332 ? 18.333 67.458 17.090 1.00 28.60 642 ASP B CA 1
ATOM 4958 C C . ASP B 1 332 ? 17.132 66.551 16.762 1.00 27.41 642 ASP B C 1
ATOM 4959 O O . ASP B 1 332 ? 16.100 66.738 17.316 1.00 26.99 642 ASP B O 1
ATOM 4964 N N . THR B 1 333 ? 17.269 65.601 15.848 1.00 25.91 643 THR B N 1
ATOM 4965 C CA . THR B 1 333 ? 16.160 64.701 15.558 1.00 21.38 643 THR B CA 1
ATOM 4966 C C . THR B 1 333 ? 15.978 63.725 16.711 1.00 27.16 643 THR B C 1
ATOM 4967 O O . THR B 1 333 ? 16.949 63.149 17.203 1.00 30.64 643 THR B O 1
ATOM 4971 N N . VAL B 1 334 ? 14.735 63.554 17.156 1.00 28.57 644 VAL B N 1
ATOM 4972 C CA . VAL B 1 334 ? 14.423 62.738 18.322 1.00 30.57 644 VAL B CA 1
ATOM 4973 C C . VAL B 1 334 ? 13.217 61.862 18.004 1.00 34.43 644 VAL B C 1
ATOM 4974 O O . VAL B 1 334 ? 12.356 62.225 17.195 1.00 30.25 644 VAL B O 1
ATOM 4978 N N . GLU B 1 335 ? 13.151 60.703 18.657 1.00 30.40 645 GLU B N 1
ATOM 4979 C CA . GLU B 1 335 ? 11.942 59.896 18.581 1.00 29.20 645 GLU B CA 1
ATOM 4980 C C . GLU B 1 335 ? 10.811 60.622 19.294 1.00 31.51 645 GLU B C 1
ATOM 4981 O O . GLU B 1 335 ? 10.997 61.173 20.382 1.00 30.50 645 GLU B O 1
ATOM 4987 N N . LYS B 1 336 ? 9.633 60.632 18.669 1.00 26.77 646 LYS B N 1
ATOM 4988 C CA . LYS B 1 336 ? 8.501 61.360 19.227 1.00 32.49 646 LYS B CA 1
ATOM 4989 C C . LYS B 1 336 ? 7.222 60.715 18.694 1.00 35.93 646 LYS B C 1
ATOM 4990 O O . LYS B 1 336 ? 6.830 60.965 17.551 1.00 31.06 646 LYS B O 1
ATOM 4996 N N . GLY B 1 337 ? 6.598 59.884 19.524 1.00 43.57 647 GLY B N 1
ATOM 4997 C CA . GLY B 1 337 ? 5.291 59.347 19.218 1.00 45.10 647 GLY B CA 1
ATOM 4998 C C . GLY B 1 337 ? 5.312 58.202 18.220 1.00 40.84 647 GLY B C 1
ATOM 4999 O O . GLY B 1 337 ? 6.334 57.535 17.985 1.00 41.70 647 GLY B O 1
ATOM 5000 N N . THR B 1 338 ? 4.149 57.985 17.606 1.00 41.87 648 THR B N 1
ATOM 5001 C CA . THR B 1 338 ? 4.001 56.868 16.688 1.00 41.73 648 THR B CA 1
ATOM 5002 C C . THR B 1 338 ? 2.972 57.188 15.614 1.00 38.14 648 THR B C 1
ATOM 5003 O O . THR B 1 338 ? 2.213 58.162 15.692 1.00 35.42 648 THR B O 1
ATOM 5007 N N . TYR B 1 339 ? 2.969 56.318 14.611 1.00 37.37 649 TYR B N 1
ATOM 5008 C CA . TYR B 1 339 ? 2.056 56.327 13.476 1.00 31.97 649 TYR B CA 1
ATOM 5009 C C . TYR B 1 339 ? 1.190 55.071 13.594 1.00 31.15 649 TYR B C 1
ATOM 5010 O O . TYR B 1 339 ? 1.592 53.993 13.153 1.00 32.17 649 TYR B O 1
ATOM 5019 N N . ARG B 1 340 ? -0.002 55.218 14.189 1.00 36.03 650 ARG B N 1
ATOM 5020 C CA . ARG B 1 340 ? -0.819 54.056 14.551 1.00 41.31 650 ARG B CA 1
ATOM 5021 C C . ARG B 1 340 ? -1.170 53.197 13.346 1.00 40.82 650 ARG B C 1
ATOM 5022 O O . ARG B 1 340 ? -1.306 51.977 13.470 1.00 45.82 650 ARG B O 1
ATOM 5030 N N . ARG B 1 341 ? -1.358 53.822 12.184 1.00 40.46 651 ARG B N 1
ATOM 5031 C CA . ARG B 1 341 ? -1.667 53.083 10.965 1.00 41.43 651 ARG B CA 1
ATOM 5032 C C . ARG B 1 341 ? -0.660 51.970 10.704 1.00 42.04 651 ARG B C 1
ATOM 5033 O O . ARG B 1 341 ? -0.990 50.969 10.058 1.00 43.39 651 ARG B O 1
ATOM 5041 N N . GLU B 1 342 ? 0.562 52.118 11.204 1.00 37.26 652 GLU B N 1
ATOM 5042 C CA . GLU B 1 342 ? 1.583 51.079 11.120 1.00 35.53 652 GLU B CA 1
ATOM 5043 C C . GLU B 1 342 ? 2.015 50.718 12.538 1.00 37.08 652 GLU B C 1
ATOM 5044 O O . GLU B 1 342 ? 2.884 51.377 13.118 1.00 35.77 652 GLU B O 1
ATOM 5050 N N . LYS B 1 343 ? 1.412 49.658 13.078 1.00 38.01 653 LYS B N 1
ATOM 5051 C CA . LYS B 1 343 ? 1.645 49.246 14.458 1.00 39.97 653 LYS B CA 1
ATOM 5052 C C . LYS B 1 343 ? 3.124 49.044 14.742 1.00 36.48 653 LYS B C 1
ATOM 5053 O O . LYS B 1 343 ? 3.841 48.408 13.964 1.00 40.62 653 LYS B O 1
ATOM 5059 N N . GLY B 1 344 ? 3.566 49.556 15.883 1.00 37.08 654 GLY B N 1
ATOM 5060 C CA . GLY B 1 344 ? 4.944 49.404 16.288 1.00 38.04 654 GLY B CA 1
ATOM 5061 C C . GLY B 1 344 ? 5.919 50.327 15.594 1.00 40.69 654 GLY B C 1
ATOM 5062 O O . GLY B 1 344 ? 7.118 50.262 15.889 1.00 40.20 654 GLY B O 1
ATOM 5063 N N . SER B 1 345 ? 5.453 51.183 14.686 1.00 32.88 655 SER B N 1
ATOM 5064 C CA . SER B 1 345 ? 6.367 52.076 14.001 1.00 33.13 655 SER B CA 1
ATOM 5065 C C . SER B 1 345 ? 6.846 53.157 14.959 1.00 32.37 655 SER B C 1
ATOM 5066 O O . SER B 1 345 ? 6.239 53.416 15.999 1.00 37.17 655 SER B O 1
ATOM 5069 N N . LYS B 1 346 ? 7.955 53.794 14.599 1.00 27.50 656 LYS B N 1
ATOM 5070 C CA . LYS B 1 346 ? 8.488 54.897 15.381 1.00 30.70 656 LYS B CA 1
ATOM 5071 C C . LYS B 1 346 ? 8.602 56.130 14.499 1.00 33.00 656 LYS B C 1
ATOM 5072 O O . LYS B 1 346 ? 8.951 56.031 13.318 1.00 28.05 656 LYS B O 1
ATOM 5078 N N . VAL B 1 347 ? 8.305 57.289 15.079 1.00 32.01 657 VAL B N 1
ATOM 5079 C CA . VAL B 1 347 ? 8.338 58.562 14.371 1.00 29.09 657 VAL B CA 1
ATOM 5080 C C . VAL B 1 347 ? 9.519 59.370 14.889 1.00 27.05 657 VAL B C 1
ATOM 5081 O O . VAL B 1 347 ? 9.687 59.526 16.105 1.00 30.60 657 VAL B O 1
ATOM 5085 N N . TYR B 1 348 ? 10.339 59.872 13.970 1.00 23.98 658 TYR B N 1
ATOM 5086 C CA . TYR B 1 348 ? 11.512 60.668 14.302 1.00 25.22 658 TYR B CA 1
ATOM 5087 C C . TYR B 1 348 ? 11.284 62.098 13.844 1.00 26.19 658 TYR B C 1
ATOM 5088 O O . TYR B 1 348 ? 11.130 62.357 12.645 1.00 23.92 658 TYR B O 1
ATOM 5097 N N . PHE B 1 349 ? 11.284 63.014 14.804 1.00 22.09 659 PHE B N 1
ATOM 5098 C CA . PHE B 1 349 ? 10.870 64.391 14.597 1.00 23.60 659 PHE B CA 1
ATOM 5099 C C . PHE B 1 349 ? 12.057 65.317 14.777 1.00 26.39 659 PHE B C 1
ATOM 5100 O O . PHE B 1 349 ? 12.864 65.134 15.693 1.00 25.51 659 PHE B O 1
ATOM 5108 N N . ASN B 1 350 ? 12.168 66.311 13.896 1.00 24.92 660 ASN B N 1
ATOM 5109 C CA . ASN B 1 350 ? 13.194 67.327 14.042 1.00 22.29 660 ASN B CA 1
ATOM 5110 C C . ASN B 1 350 ? 12.528 68.675 14.286 1.00 24.90 660 ASN B C 1
ATOM 5111 O O . ASN B 1 350 ? 11.742 69.131 13.442 1.00 22.85 660 ASN B O 1
ATOM 5116 N N . PRO B 1 351 ? 12.818 69.350 15.403 1.00 24.33 661 PRO B N 1
ATOM 5117 C CA . PRO B 1 351 ? 12.092 70.583 15.734 1.00 23.47 661 PRO B CA 1
ATOM 5118 C C . PRO B 1 351 ? 12.524 71.802 14.935 1.00 28.74 661 PRO B C 1
ATOM 5119 O O . PRO B 1 351 ? 11.863 72.841 15.032 1.00 26.90 661 PRO B O 1
ATOM 5123 N N . ASN B 1 352 ? 13.594 71.720 14.147 1.00 28.76 662 ASN B N 1
ATOM 5124 C CA . ASN B 1 352 ? 14.008 72.858 13.331 1.00 27.51 662 ASN B CA 1
ATOM 5125 C C . ASN B 1 352 ? 13.352 72.844 11.956 1.00 28.63 662 ASN B C 1
ATOM 5126 O O . ASN B 1 352 ? 12.770 73.847 11.529 1.00 30.06 662 ASN B O 1
ATOM 5131 N N . THR B 1 353 ? 13.425 71.716 11.251 1.00 27.69 663 THR B N 1
ATOM 5132 C CA . THR B 1 353 ? 12.707 71.601 9.989 1.00 23.38 663 THR B CA 1
ATOM 5133 C C . THR B 1 353 ? 11.237 71.275 10.176 1.00 23.23 663 THR B C 1
ATOM 5134 O O . THR B 1 353 ? 10.463 71.414 9.220 1.00 23.42 663 THR B O 1
ATOM 5138 N N . MET B 1 354 ? 10.846 70.808 11.364 1.00 22.29 664 MET B N 1
ATOM 5139 C CA . MET B 1 354 ? 9.498 70.305 11.645 1.00 20.86 664 MET B CA 1
ATOM 5140 C C . MET B 1 354 ? 9.152 69.062 10.830 1.00 20.73 664 MET B C 1
ATOM 5141 O O . MET B 1 354 ? 7.975 68.723 10.683 1.00 23.28 664 MET B O 1
ATOM 5146 N N . ASN B 1 355 ? 10.155 68.367 10.298 1.00 18.53 665 ASN B N 1
ATOM 5147 C CA . ASN B 1 355 ? 9.910 67.158 9.526 1.00 21.47 665 ASN B CA 1
ATOM 5148 C C . ASN B 1 355 ? 9.745 65.949 10.440 1.00 22.31 665 ASN B C 1
ATOM 5149 O O . ASN B 1 355 ? 10.356 65.860 11.506 1.00 23.41 665 ASN B O 1
ATOM 5154 N N . VAL B 1 356 ? 8.918 65.008 10.005 1.00 17.08 666 VAL B N 1
ATOM 5155 C CA . VAL B 1 356 ? 8.852 63.685 10.610 1.00 20.45 666 VAL B CA 1
ATOM 5156 C C . VAL B 1 356 ? 9.332 62.666 9.590 1.00 24.55 666 VAL B C 1
ATOM 5157 O O . VAL B 1 356 ? 9.149 62.838 8.381 1.00 19.81 666 VAL B O 1
ATOM 5161 N N . VAL B 1 357 ? 9.944 61.591 10.086 1.00 19.17 667 VAL B N 1
ATOM 5162 C CA . VAL B 1 357 ? 10.209 60.388 9.299 1.00 22.58 667 VAL B CA 1
ATOM 5163 C C . VAL B 1 357 ? 9.674 59.188 10.079 1.00 22.86 667 VAL B C 1
ATOM 5164 O O . VAL B 1 357 ? 9.927 59.067 11.285 1.00 22.61 667 VAL B O 1
ATOM 5168 N N . ILE B 1 358 ? 8.926 58.318 9.396 1.00 19.01 668 ILE B N 1
ATOM 5169 C CA . ILE B 1 358 ? 8.309 57.132 9.998 1.00 23.53 668 ILE B CA 1
ATOM 5170 C C . ILE B 1 358 ? 9.133 55.902 9.650 1.00 25.34 668 ILE B C 1
ATOM 5171 O O . ILE B 1 358 ? 9.367 55.619 8.468 1.00 22.91 668 ILE B O 1
ATOM 5176 N N . ILE B 1 359 ? 9.521 55.140 10.668 1.00 21.33 669 ILE B N 1
ATOM 5177 C CA . ILE B 1 359 ? 10.264 53.899 10.497 1.00 21.72 669 ILE B CA 1
ATOM 5178 C C . ILE B 1 359 ? 9.398 52.750 10.995 1.00 29.56 669 ILE B C 1
ATOM 5179 O O . ILE B 1 359 ? 8.917 52.781 12.135 1.00 27.66 669 ILE B O 1
ATOM 5184 N N . LYS B 1 360 ? 9.204 51.741 10.148 1.00 25.76 670 LYS B N 1
ATOM 5185 C CA . LYS B 1 360 ? 8.449 50.560 10.555 1.00 26.74 670 LYS B CA 1
ATOM 5186 C C . LYS B 1 360 ? 9.211 49.771 11.619 1.00 25.60 670 LYS B C 1
ATOM 5187 O O . LYS B 1 360 ? 10.420 49.937 11.810 1.00 30.13 670 LYS B O 1
ATOM 5193 N N . SER B 1 361 ? 8.483 48.898 12.321 1.00 34.81 671 SER B N 1
ATOM 5194 C CA . SER B 1 361 ? 9.112 48.142 13.397 1.00 38.11 671 SER B CA 1
ATOM 5195 C C . SER B 1 361 ? 10.197 47.214 12.864 1.00 38.58 671 SER B C 1
ATOM 5196 O O . SER B 1 361 ? 11.157 46.910 13.582 1.00 39.29 671 SER B O 1
ATOM 5199 N N . ASN B 1 362 ? 10.077 46.768 11.611 1.00 33.57 672 ASN B N 1
ATOM 5200 C CA . ASN B 1 362 ? 11.157 46.000 10.999 1.00 40.60 672 ASN B CA 1
ATOM 5201 C C . ASN B 1 362 ? 12.327 46.866 10.548 1.00 40.31 672 ASN B C 1
ATOM 5202 O O . ASN B 1 362 ? 13.299 46.325 10.018 1.00 43.08 672 ASN B O 1
ATOM 5207 N N . GLY B 1 363 ? 12.251 48.187 10.724 1.00 37.50 673 GLY B N 1
ATOM 5208 C CA . GLY B 1 363 ? 13.331 49.085 10.368 1.00 35.94 673 GLY B CA 1
ATOM 5209 C C . GLY B 1 363 ? 13.254 49.687 8.980 1.00 30.81 673 GLY B C 1
ATOM 5210 O O . GLY B 1 363 ? 14.164 50.432 8.599 1.00 31.53 673 GLY B O 1
ATOM 5211 N N . GLU B 1 364 ? 12.215 49.378 8.210 1.00 31.25 674 GLU B N 1
ATOM 5212 C CA . GLU B 1 364 ? 12.039 49.961 6.889 1.00 32.35 674 GLU B CA 1
ATOM 5213 C C . GLU B 1 364 ? 11.542 51.393 6.997 1.00 29.74 674 GLU B C 1
ATOM 5214 O O . GLU B 1 364 ? 10.602 51.682 7.744 1.00 26.96 674 GLU B O 1
ATOM 5220 N N . PHE B 1 365 ? 12.149 52.278 6.213 1.00 26.66 675 PHE B N 1
ATOM 5221 C CA . PHE B 1 365 ? 11.568 53.590 5.994 1.00 19.05 675 PHE B CA 1
ATOM 5222 C C . PHE B 1 365 ? 10.177 53.448 5.382 1.00 25.16 675 PHE B C 1
ATOM 5223 O O . PHE B 1 365 ? 9.978 52.727 4.399 1.00 22.62 675 PHE B O 1
ATOM 5231 N N . LEU B 1 366 ? 9.211 54.143 5.967 1.00 25.91 676 LEU B N 1
ATOM 5232 C CA . LEU B 1 366 ? 7.855 54.158 5.431 1.00 24.09 676 LEU B CA 1
ATOM 5233 C C . LEU B 1 366 ? 7.574 55.444 4.663 1.00 21.00 676 LEU B C 1
ATOM 5234 O O . LEU B 1 366 ? 7.263 55.400 3.470 1.00 19.90 676 LEU B O 1
ATOM 5239 N N . SER B 1 367 ? 7.698 56.592 5.318 1.00 17.27 677 SER B N 1
ATOM 5240 C CA . SER B 1 367 ? 7.339 57.873 4.709 1.00 21.05 677 SER B CA 1
ATOM 5241 C C . SER B 1 367 ? 7.890 58.987 5.588 1.00 17.68 677 SER B C 1
ATOM 5242 O O . SER B 1 367 ? 8.456 58.743 6.661 1.00 20.68 677 SER B O 1
ATOM 5245 N N . GLY B 1 368 ? 7.690 60.219 5.131 1.00 18.39 678 GLY B N 1
ATOM 5246 C CA . GLY B 1 368 ? 8.063 61.387 5.913 1.00 19.86 678 GLY B CA 1
ATOM 5247 C C . GLY B 1 368 ? 7.543 62.646 5.258 1.00 20.71 678 GLY B C 1
ATOM 5248 O O . GLY B 1 368 ? 7.276 62.672 4.054 1.00 19.16 678 GLY B O 1
ATOM 5249 N N . TRP B 1 369 ? 7.397 63.692 6.070 1.00 21.30 679 TRP B N 1
ATOM 5250 C CA . TRP B 1 369 ? 6.868 64.966 5.581 1.00 23.15 679 TRP B CA 1
ATOM 5251 C C . TRP B 1 369 ? 7.022 66.011 6.678 1.00 21.53 679 TRP B C 1
ATOM 5252 O O . TRP B 1 369 ? 7.443 65.710 7.801 1.00 25.12 679 TRP B O 1
ATOM 5263 N N . LYS B 1 370 ? 6.658 67.247 6.345 1.00 19.54 680 LYS B N 1
ATOM 5264 C CA . LYS B 1 370 ? 6.818 68.379 7.255 1.00 18.67 680 LYS B CA 1
ATOM 5265 C C . LYS B 1 370 ? 5.531 68.637 8.030 1.00 23.03 680 LYS B C 1
ATOM 5266 O O . LYS B 1 370 ? 4.448 68.720 7.441 1.00 25.54 680 LYS B O 1
ATOM 5272 N N . ILE B 1 371 ? 5.661 68.758 9.353 1.00 24.32 681 ILE B N 1
ATOM 5273 C CA . ILE B 1 371 ? 4.518 69.037 10.211 1.00 25.63 681 ILE B CA 1
ATOM 5274 C C . ILE B 1 371 ? 4.078 70.484 10.016 1.00 26.34 681 ILE B C 1
ATOM 5275 O O . ILE B 1 371 ? 4.906 71.409 10.024 1.00 27.53 681 ILE B O 1
ATOM 5280 N N . ASN B 1 372 ? 2.769 70.689 9.837 1.00 24.62 682 ASN B N 1
ATOM 5281 C CA . ASN B 1 372 ? 2.200 72.031 9.857 1.00 21.57 682 ASN B CA 1
ATOM 5282 C C . ASN B 1 372 ? 1.634 72.275 11.250 1.00 21.79 682 ASN B C 1
ATOM 5283 O O . ASN B 1 372 ? 0.556 71.750 11.575 1.00 25.53 682 ASN B O 1
ATOM 5288 N N . PRO B 1 373 ? 2.291 73.086 12.088 1.00 25.39 683 PRO B N 1
ATOM 5289 C CA . PRO B 1 373 ? 1.829 73.264 13.477 1.00 28.55 683 PRO B CA 1
ATOM 5290 C C . PRO B 1 373 ? 0.536 74.056 13.604 1.00 31.50 683 PRO B C 1
ATOM 5291 O O . PRO B 1 373 ? -0.063 74.059 14.685 1.00 34.09 683 PRO B O 1
ATOM 5295 N N . ASP B 1 374 ? 0.103 74.741 12.551 1.00 33.55 684 ASP B N 1
ATOM 5296 C CA . ASP B 1 374 ? -1.141 75.494 12.562 1.00 34.62 684 ASP B CA 1
ATOM 5297 C C . ASP B 1 374 ? -2.298 74.720 11.944 1.00 38.47 684 ASP B C 1
ATOM 5298 O O . ASP B 1 374 ? -3.367 75.297 11.723 1.00 44.00 684 ASP B O 1
ATOM 5303 N N . ALA B 1 375 ? -2.100 73.440 11.644 1.00 34.61 685 ALA B N 1
ATOM 5304 C CA . ALA B 1 375 ? -3.145 72.560 11.151 1.00 34.44 685 ALA B CA 1
ATOM 5305 C C . ALA B 1 375 ? -3.559 71.609 12.262 1.00 32.81 685 ALA B C 1
ATOM 5306 O O . ALA B 1 375 ? -2.772 71.313 13.166 1.00 32.56 685 ALA B O 1
ATOM 5308 N N . ASP B 1 376 ? -4.807 71.137 12.188 1.00 32.89 686 ASP B N 1
ATOM 5309 C CA . ASP B 1 376 ? -5.349 70.294 13.248 1.00 32.85 686 ASP B CA 1
ATOM 5310 C C . ASP B 1 376 ? -4.469 69.082 13.498 1.00 30.20 686 ASP B C 1
ATOM 5311 O O . ASP B 1 376 ? -4.074 68.813 14.640 1.00 39.15 686 ASP B O 1
ATOM 5316 N N . ASN B 1 377 ? -4.162 68.325 12.443 1.00 28.70 687 ASN B N 1
ATOM 5317 C CA . ASN B 1 377 ? -3.436 67.081 12.655 1.00 28.07 687 ASN B CA 1
ATOM 5318 C C . ASN B 1 377 ? -1.991 67.341 13.055 1.00 28.04 687 ASN B C 1
ATOM 5319 O O . ASN B 1 377 ? -1.420 66.563 13.826 1.00 30.23 687 ASN B O 1
ATOM 5324 N N . GLY B 1 378 ? -1.395 68.435 12.576 1.00 31.08 688 GLY B N 1
ATOM 5325 C CA . GLY B 1 378 ? -0.057 68.789 13.028 1.00 29.25 688 GLY B CA 1
ATOM 5326 C C . GLY B 1 378 ? -0.041 69.205 14.485 1.00 31.38 688 GLY B C 1
ATOM 5327 O O . GLY B 1 378 ? 0.853 68.819 15.247 1.00 28.68 688 GLY B O 1
ATOM 5328 N N . ARG B 1 379 ? -1.037 69.994 14.892 1.00 35.52 689 ARG B N 1
ATOM 5329 C CA . ARG B 1 379 ? -1.159 70.389 16.289 1.00 34.65 689 ARG B CA 1
ATOM 5330 C C . ARG B 1 379 ? -1.416 69.179 17.181 1.00 28.66 689 ARG B C 1
ATOM 5331 O O . ARG B 1 379 ? -0.832 69.059 18.265 1.00 34.44 689 ARG B O 1
ATOM 5339 N N . ILE B 1 380 ? -2.256 68.248 16.723 1.00 29.89 690 ILE B N 1
ATOM 5340 C CA . ILE B 1 380 ? -2.492 67.025 17.484 1.00 32.36 690 ILE B CA 1
ATOM 5341 C C . ILE B 1 380 ? -1.204 66.217 17.618 1.00 32.63 690 ILE B C 1
ATOM 5342 O O . ILE B 1 380 ? -0.895 65.694 18.698 1.00 32.57 690 ILE B O 1
ATOM 5347 N N . TYR B 1 381 ? -0.414 66.123 16.542 1.00 28.85 691 TYR B N 1
ATOM 5348 C CA . TYR B 1 381 ? 0.835 65.368 16.634 1.00 26.98 691 TYR B CA 1
ATOM 5349 C C . TYR B 1 381 ? 1.800 66.018 17.619 1.00 30.75 691 TYR B C 1
ATOM 5350 O O . TYR B 1 381 ? 2.339 65.350 18.506 1.00 36.59 691 TYR B O 1
ATOM 5359 N N . LEU B 1 382 ? 2.042 67.320 17.467 1.00 27.66 692 LEU B N 1
ATOM 5360 C CA . LEU B 1 382 ? 2.956 68.010 18.374 1.00 26.45 692 LEU B CA 1
ATOM 5361 C C . LEU B 1 382 ? 2.523 67.845 19.823 1.00 34.63 692 LEU B C 1
ATOM 5362 O O . LEU B 1 382 ? 3.361 67.631 20.706 1.00 38.65 692 LEU B O 1
ATOM 5367 N N . GLU B 1 383 ? 1.214 67.911 20.078 1.00 35.45 693 GLU B N 1
ATOM 5368 C CA . GLU B 1 383 ? 0.696 67.887 21.440 1.00 49.39 693 GLU B CA 1
ATOM 5369 C C . GLU B 1 383 ? 0.544 66.479 22.013 1.00 57.28 693 GLU B C 1
ATOM 5370 O O . GLU B 1 383 ? 0.501 66.340 23.238 1.00 64.36 693 GLU B O 1
ATOM 5376 N N . THR B 1 384 ? 0.467 65.430 21.180 1.00 53.35 694 THR B N 1
ATOM 5377 C CA . THR B 1 384 ? 0.201 64.088 21.694 1.00 50.17 694 THR B CA 1
ATOM 5378 C C . THR B 1 384 ? 1.109 62.985 21.166 1.00 48.00 694 THR B C 1
ATOM 5379 O O . THR B 1 384 ? 1.028 61.863 21.678 1.00 53.14 694 THR B O 1
ATOM 5383 N N . GLY B 1 385 ? 1.950 63.245 20.168 1.00 41.89 695 GLY B N 1
ATOM 5384 C CA . GLY B 1 385 ? 2.764 62.196 19.585 1.00 38.97 695 GLY B CA 1
ATOM 5385 C C . GLY B 1 385 ? 2.030 61.292 18.617 1.00 36.32 695 GLY B C 1
ATOM 5386 O O . GLY B 1 385 ? 2.633 60.340 18.104 1.00 43.19 695 GLY B O 1
ATOM 5387 N N . GLU B 1 386 ? 0.762 61.581 18.328 1.00 37.25 696 GLU B N 1
ATOM 5388 C CA . GLU B 1 386 ? -0.092 60.753 17.481 1.00 38.15 696 GLU B CA 1
ATOM 5389 C C . GLU B 1 386 ? -0.059 61.309 16.063 1.00 36.12 696 GLU B C 1
ATOM 5390 O O . GLU B 1 386 ? -0.758 62.272 15.751 1.00 38.44 696 GLU B O 1
ATOM 5396 N N . LEU B 1 387 ? 0.736 60.690 15.199 1.00 32.64 697 LEU B N 1
ATOM 5397 C CA . LEU B 1 387 ? 0.854 61.141 13.819 1.00 38.79 697 LEU B CA 1
ATOM 5398 C C . LEU B 1 387 ? -0.251 60.530 12.952 1.00 52.76 697 LEU B C 1
ATOM 5399 O O . LEU B 1 387 ? -0.852 61.193 12.104 1.00 53.97 697 LEU B O 1
#

GO terms:
  GO:0005515 protein binding (F, IPI)

Secondary structure (DSSP, 8-state):
--HHHHHHHHHHHHHHHHHHHHT--------HHHHHHHHHHHTSTT--EEE--TTEEEEEETTTEEEEEEETT-GGGGHHHHHHHHTT---EEEEEEEE----EEEEEESGGG--TT----TT-SEEE-SEEEEEEEETTEEEEEEEE-SSSSS-SEEEB--PEE-TTTS-EEEEEPPBTTB--EEEEEE-S--SSPPPSSTTS-----PPBP-SSPP--EEPP--GGG---EEEEEE-TTSSSEEEEEEEEB-TT-SSS--HHHHHHTGGGGGGGT----S-SHHHHHHHHHHHHHHHH-TT-EE--B-TTSTT-EEEE-TTT-EEEEE-TTS-EEEEEE--TTSHHHHHHHHH-B-/--HHHHHHHHHHHHHHHHHHHHT--PPPP--HHHHHHHHHHHTSTT--EEE--TTEEEEEETTTEEEEEEETT--THHHHHHHHHHTT---EEEEEEEE----EEEEEEGGGTSPTT----TT-SEEE-SEEEEEEEETTEEEEEEEE-BTTTB--EEEB--PEE-TTTS-EEEEE--BTTB--EEEEEE-S--SSPPPSSTTS-----PPBP-SS----EE----TT--EEEEEEE-TTSSSEEEEEEEEB-TT-SSS--HHHHHHTGGGGGGGT----S-SHHHHHHHHHHHHHHHH-TT-EE--B-TTSTT-EEEE-TTT-EEEEE-TTS-EEEEEE--TTSHHHHHHHHHSB-

Nearest PDB structures (foldseek):
  5znm-assembly1_B  TM=1.003E+00  e=1.692E-80  Escherichia coli
  5znm-assembly1_A  TM=1.000E+00  e=6.344E-76  Escherichia coli
  1tfo-assembly1_A  TM=9.966E-01  e=4.021E-17  Escherichia coli
  1tfk-assembly1_A  TM=1.003E+00  e=4.065E-16  Escherichia coli
  7qrv-assembly2_B  TM=6.647E-01  e=2.602E-01  Homo sapiens

Organism: Escherichia coli (NCBI:txid562)

InterPro domains:
  IPR016128 Pyosin/cloacin translocation domain [PF03515] (1-309)
  IPR016128 Pyosin/cloacin translocation domain [PF06958] (454-590)
  IPR024440 Colicin D, C-terminal [PF11429] (604-684)
  IPR024575 Cloacin/colicin [PR01295] (144-161)
  IPR024575 Cloacin/colicin [PR01295] (179-198)
  IPR036302 Pyosin/cloacin translocation domain superfamily [SSF69369] (10-311)
  IPR036302 Pyosin/cloacin translocation domain superfamily [SSF69369] (368-619)
  IPR037178 Colicin D, C-terminal domain superfamily [G3DSA:3.10.450.200] (591-697)
  IPR038233 Colicin D/E5 nuclease domain superfamily [SSF102824] (591-697)